Protein AF-A0A538IJ89-F1 (afdb_monomer)

Radius of gyration: 33.04 Å; Cα contacts (8 Å, |Δi|>4): 381; chains: 1; bounding box: 90×57×113 Å

Sequence (495 aa):
MPRLGLLRVAVRDRLVQSAHERLRGRAPAEVLLPLPRRLADALLLLLDVRHLGKRPAACGPGDGSNPSPYAALVEDAERQRRERRLARDRRRREQGRPTYFESDASLDSWPVSQDPAERPTAIVRPRRERGELTELEARALDEEGQSTQVGAGAPVEAEPEGDVGRGLARSGAIFSLATGLSRILGLAREIVAAALFGITGRINAFEIAFLIPNTVRSLVADSALSAAFVPVFSDLLVKGERKRAWRVASSLFWLMLLGLGGLTALFILIAPWVMQVFGYGPHHYGGLATGLARILFPLVLILGLSGIVVGILNSYDHFTVPALSPVLWNVIIIFGLALGVPSTSSHSTRLYIYAISILVATIAQFLLPLPWLRGRDDRLHMVIDIRDPAVKRTFVLMVPVTIGLGLININAVIDQLFATHFLNRNLAPAAIVRAFRLYMLPQGMFSVAVATVLFPLLSRHAAREDWAGFRSTVATGLRLISFLLLPASAAAAVL

Foldseek 3Di:
DDDDDDDDDDDDDDDDDDPVVVPPDDDDPPPDDDDPDDPVVVVVVVVPPDDDDDDDDDDDDDDDDDDDPVVVVVVVVVVVVVVVLVVVQVVCVVVVHDHPPDPPDDPVPDDDDPDPVPDDPDDDDDDPDDDDDPPPVVVVPPPDDDDDDDDDDDDPPDDDPPDVCVVVVVLVVLLVVLLVLLLVLVVVLVVLCCVLQNQFAPVLLLLLLQLVLVLLLQLQFPWQLLVLLLVLLLVCVVVVVNVVSLLLLLQQLVVLLVVLVVVLVVCLVCLLVSSVLLVLHPVRCSVLSSVLSNLNSCLSSLRNNLSSLQSVCVSVVNSNQLSNLSVQLSVQLSVLLVPVVVVDPDSSVSSVSNSVSNSVSSNCSSVRSVVVQPPPPDDNDNHHDCPPVSNVSSVVSSVVRSVVSSVVSVVLVVQSSCQCPVHDSRRRSSVVVVLVSLVVPLCVPQVVVLCVVLVVVLVVCVVVVVVVSNVVSVVVSVVRSCVSVVVSVVVSVVD

Solvent-accessible surface area (backbone atoms only — not comparable to full-atom values): 28698 Å² total; per-residue (Å²): 135,88,81,90,84,87,80,87,80,80,92,75,89,76,81,90,76,58,77,70,68,78,65,70,87,72,73,90,80,79,79,84,76,82,86,82,90,63,76,65,62,61,52,50,68,70,64,73,79,78,87,85,80,79,85,81,78,89,79,79,89,84,82,94,78,79,79,56,78,67,56,56,55,51,53,51,54,49,49,54,51,50,51,54,50,53,53,52,46,51,53,31,55,79,67,76,41,90,54,101,78,63,92,79,72,63,83,88,74,65,80,81,65,87,51,81,90,70,58,82,91,71,87,80,77,84,78,82,86,82,86,88,63,83,71,70,61,72,72,66,71,86,77,78,91,75,89,80,88,86,79,84,87,77,80,84,76,76,77,77,88,53,61,72,56,49,52,51,50,51,52,50,48,50,42,50,50,36,48,50,50,24,51,53,41,46,49,50,38,49,52,51,49,43,72,76,53,49,54,51,46,73,49,21,37,50,51,58,27,45,44,57,31,49,38,53,24,49,30,47,12,70,51,5,42,29,67,23,38,26,62,56,42,38,53,28,48,76,72,65,39,49,73,57,32,37,48,42,53,14,14,50,46,52,49,46,48,54,52,37,42,50,50,32,53,49,48,50,70,46,27,59,61,55,33,35,75,55,58,26,35,85,91,55,57,15,67,56,23,24,53,46,23,49,57,37,30,56,48,29,37,51,44,38,50,31,22,52,56,45,24,55,37,48,57,68,74,45,54,64,62,62,36,43,28,57,39,54,27,33,51,41,30,44,50,34,43,68,61,47,39,77,76,51,90,52,71,71,58,42,53,49,42,47,42,50,19,49,43,52,16,47,51,50,37,41,52,64,54,52,65,74,49,62,93,52,102,62,68,83,52,100,46,78,56,78,81,43,66,67,45,46,48,26,55,61,45,21,52,62,40,23,55,68,63,24,51,64,47,50,47,56,51,51,54,43,44,48,22,35,72,77,48,56,48,47,37,36,48,36,47,53,55,51,52,51,52,61,56,45,49,61,48,51,64,49,47,48,50,51,46,65,64,43,48,63,55,44,51,53,22,58,78,67,70,34,61,68,62,31,52,53,52,50,54,50,50,52,50,53,42,47,66,56,47,52,56,51,50,54,52,62,71,73,105

Nearest PDB structures (foldseek):
  7waw-assembly1_A  TM=8.724E-01  e=5.265E-10  Candidatus Arsenophonus nilaparvatae
  6cc4-assembly1_A  TM=9.008E-01  e=8.618E-09  Escherichia coli
  7wag-assembly1_A  TM=8.248E-01  e=7.164E-08  Escherichia coli K-12
  3vvs-assembly1_A  TM=6.611E-01  e=8.683E-04  Pyrococcus furiosus
  5c6n-assembly1_A  TM=6.859E-01  e=4.161E-03  Halalkalibacterium halodurans C-125

pLDDT: mean 71.13, std 24.13, range [22.41, 97.44]

Secondary structure (DSSP, 8-state):
------------S-----TTGGGSS--GGG--S---S-HHHHHHHHH-------------S---S---HHHHHHHHHHHHHHHHHHHHHHHHHHTTPPPTT-TT--GGG----SSGGGS----PPPPP---S-TTTGGGSSSS-------------PPP-TTHHHHHHHHHHHHHHHHHHHHHHHHHHHHHHHHHHH-SSTTHHHHHHHHHHHHHHHIIIIIIIIHHHHHHHHHHHHHTT-HHHHHHHHHHHHHHHHHHHHHHHHHHHHHHHHHHHHTT--TTTTHHHHHHHHHHHTHHHHHHHHHHHHHHHHHHTT--HHHHHHHHHHHHHHHHHHHHHGGG-S-HHHHHHHHHHHHHHHHHHHHHTTGGGGTTSS----S---TT-HHHHHHHHHHHHHHHHHHHHHHHHHHHHHHHHHTS-TTTHHHHHHHHHHHHHHHIIIIIIHHHHHHHHHHHHHHHTT-HHHHHHHHHHHHHHHHHHHHHHHHHHHH-

Mean predicted aligned error: 18.16 Å

Structure (mmCIF, N/CA/C/O backbone):
data_AF-A0A538IJ89-F1
#
_entry.id   AF-A0A538IJ89-F1
#
loop_
_atom_site.group_PDB
_atom_site.id
_atom_site.type_symbol
_atom_site.label_atom_id
_atom_site.label_alt_id
_atom_site.label_comp_id
_atom_site.label_asym_id
_atom_site.label_entity_id
_atom_site.label_seq_id
_atom_site.pdbx_PDB_ins_code
_atom_site.Cartn_x
_atom_site.Cartn_y
_atom_site.Cartn_z
_atom_site.occupancy
_atom_site.B_iso_or_equiv
_atom_site.auth_seq_id
_atom_site.auth_comp_id
_atom_site.auth_asym_id
_atom_site.auth_atom_id
_atom_site.pdbx_PDB_model_num
ATOM 1 N N . MET A 1 1 ? -22.863 8.175 -53.746 1.00 36.72 1 MET A N 1
ATOM 2 C CA . MET A 1 1 ? -23.555 7.114 -54.526 1.00 36.72 1 MET A CA 1
ATOM 3 C C . MET A 1 1 ? -22.531 6.428 -55.417 1.00 36.72 1 MET A C 1
ATOM 5 O O . MET A 1 1 ? -21.599 7.134 -55.784 1.00 36.72 1 MET A O 1
ATOM 9 N N . PRO A 1 2 ? -22.656 5.130 -55.765 1.00 46.88 2 PRO A N 1
ATOM 10 C CA . PRO A 1 2 ? -23.854 4.262 -55.789 1.00 46.88 2 PRO A CA 1
ATOM 11 C C . PRO A 1 2 ? -23.719 3.043 -54.833 1.00 46.88 2 PRO A C 1
ATOM 13 O O . PRO A 1 2 ? -22.667 2.864 -54.243 1.00 46.88 2 PRO A O 1
ATOM 16 N N . ARG A 1 3 ? -24.691 2.162 -54.567 1.00 28.75 3 ARG A N 1
ATOM 17 C CA . ARG A 1 3 ? -26.104 1.998 -54.947 1.00 28.75 3 ARG A CA 1
ATOM 18 C C . ARG A 1 3 ? -26.784 1.188 -53.827 1.00 28.75 3 ARG A C 1
ATOM 20 O O . ARG A 1 3 ? -26.175 0.295 -53.247 1.00 28.75 3 ARG A O 1
ATOM 27 N N . LEU A 1 4 ? -28.042 1.528 -53.558 1.00 32.12 4 LEU A N 1
ATOM 28 C CA . LEU A 1 4 ? -28.957 0.853 -52.639 1.00 32.12 4 LEU A CA 1
ATOM 29 C C . LEU A 1 4 ? -29.221 -0.613 -53.022 1.00 32.12 4 LEU A C 1
ATOM 31 O O . LEU A 1 4 ? -29.506 -0.902 -54.181 1.00 32.12 4 LEU A O 1
ATOM 35 N N . GLY A 1 5 ? -29.265 -1.483 -52.010 1.00 26.41 5 GLY A N 1
ATOM 36 C CA . GLY A 1 5 ? -29.969 -2.764 -52.030 1.00 26.41 5 GLY A CA 1
ATOM 37 C C . GLY A 1 5 ? -31.145 -2.713 -51.055 1.00 26.41 5 GLY A C 1
ATOM 38 O O . GLY A 1 5 ? -30.992 -2.987 -49.870 1.00 26.41 5 GLY A O 1
ATOM 39 N N . LEU A 1 6 ? -32.306 -2.298 -51.561 1.00 27.97 6 LEU A N 1
ATOM 40 C CA . LEU A 1 6 ? -33.613 -2.466 -50.926 1.00 27.97 6 LEU A CA 1
ATOM 41 C C . LEU A 1 6 ? -33.966 -3.957 -50.898 1.00 27.97 6 LEU A C 1
ATOM 43 O O . LEU A 1 6 ? -34.006 -4.586 -51.953 1.00 27.97 6 LEU A O 1
ATOM 47 N N . LEU A 1 7 ? -34.339 -4.485 -49.733 1.00 23.52 7 LEU A N 1
ATOM 48 C CA . LEU A 1 7 ? -35.188 -5.671 -49.662 1.00 23.52 7 LEU A CA 1
ATOM 49 C C . LEU A 1 7 ? -36.400 -5.355 -48.783 1.00 23.52 7 LEU A C 1
ATOM 51 O O . LEU A 1 7 ? -36.323 -5.276 -47.559 1.00 23.52 7 LEU A O 1
ATOM 55 N N . ARG A 1 8 ? -37.520 -5.104 -49.466 1.00 25.45 8 ARG A N 1
ATOM 56 C CA . ARG A 1 8 ? -38.876 -5.122 -48.916 1.00 25.45 8 ARG A CA 1
ATOM 57 C C . ARG A 1 8 ? -39.235 -6.567 -48.589 1.00 25.45 8 ARG A C 1
ATOM 59 O O . ARG A 1 8 ? -39.178 -7.385 -49.500 1.00 25.45 8 ARG A O 1
ATOM 66 N N . VAL A 1 9 ? -39.739 -6.842 -47.387 1.00 24.27 9 VAL A N 1
ATOM 67 C CA . VAL A 1 9 ? -40.726 -7.916 -47.184 1.00 24.27 9 VAL A CA 1
ATOM 68 C C . VAL A 1 9 ? -41.780 -7.465 -46.169 1.00 24.27 9 VAL A C 1
ATOM 70 O O . VAL A 1 9 ? -41.489 -7.233 -45.003 1.00 24.27 9 VAL A O 1
ATOM 73 N N . ALA A 1 10 ? -42.988 -7.310 -46.712 1.00 24.14 10 ALA A N 1
ATOM 74 C CA . ALA A 1 10 ? -44.323 -7.479 -46.145 1.00 24.14 10 ALA A CA 1
ATOM 75 C C . ALA A 1 10 ? -44.587 -7.110 -44.672 1.00 24.14 10 ALA A C 1
ATOM 77 O O . ALA A 1 10 ? -44.355 -7.877 -43.742 1.00 24.14 10 ALA A O 1
ATOM 78 N N . VAL A 1 11 ? -45.277 -5.979 -44.524 1.00 30.28 11 VAL A N 1
ATOM 79 C CA . VAL A 1 11 ? -46.264 -5.745 -43.467 1.00 30.28 11 VAL A CA 1
ATOM 80 C C . VAL A 1 11 ? -47.398 -6.763 -43.628 1.00 30.28 11 VAL A C 1
ATOM 82 O O . VAL A 1 11 ? -47.997 -6.847 -44.700 1.00 30.28 11 VAL A O 1
ATOM 85 N N . ARG A 1 12 ? -47.715 -7.510 -42.566 1.00 24.38 12 ARG A N 1
ATOM 86 C CA . ARG A 1 12 ? -48.992 -8.216 -42.428 1.00 24.38 12 ARG A CA 1
ATOM 87 C C . ARG A 1 12 ? -49.463 -8.107 -40.978 1.00 24.38 12 ARG A C 1
ATOM 89 O O . ARG A 1 12 ? -48.841 -8.665 -40.084 1.00 24.38 12 ARG A O 1
ATOM 96 N N . ASP A 1 13 ? -50.516 -7.315 -40.804 1.00 28.19 13 ASP A N 1
ATOM 97 C CA . ASP A 1 13 ? -51.477 -7.281 -39.699 1.00 28.19 13 ASP A CA 1
ATOM 98 C C . ASP A 1 13 ? -50.973 -7.557 -38.275 1.00 28.19 13 ASP A C 1
ATOM 100 O O . ASP A 1 13 ? -50.921 -8.703 -37.830 1.00 28.19 13 ASP A O 1
ATOM 104 N N . ARG A 1 14 ? -50.748 -6.480 -37.511 1.00 28.78 14 ARG A N 1
ATOM 105 C CA . ARG A 1 14 ? -51.399 -6.217 -36.208 1.00 28.78 14 ARG A CA 1
ATOM 106 C C . ARG A 1 14 ? -50.935 -4.866 -35.650 1.00 28.78 14 ARG A C 1
ATOM 108 O O . ARG A 1 14 ? -49.792 -4.460 -35.821 1.00 28.78 14 ARG A O 1
ATOM 115 N N . LEU A 1 15 ? -51.882 -4.172 -35.028 1.00 30.16 15 LEU A N 1
ATOM 116 C CA . LEU A 1 15 ? -51.822 -2.813 -34.486 1.00 30.16 15 LEU A CA 1
ATOM 117 C C . LEU A 1 15 ? -50.539 -2.510 -33.688 1.00 30.16 15 LEU A C 1
ATOM 119 O O . LEU A 1 15 ? -50.098 -3.311 -32.865 1.00 30.16 15 LEU A O 1
ATOM 123 N N . VAL A 1 16 ? -49.980 -1.316 -33.900 1.00 33.66 16 VAL A N 1
ATOM 124 C CA . VAL A 1 16 ? -48.905 -0.735 -33.083 1.00 33.66 16 VAL A CA 1
ATOM 125 C C . VAL A 1 16 ? -49.427 -0.552 -31.656 1.00 33.66 16 VAL A C 1
ATOM 127 O O . VAL A 1 16 ? -50.180 0.378 -31.382 1.00 33.66 16 VAL A O 1
ATOM 130 N N . GLN A 1 17 ? -49.053 -1.451 -30.748 1.00 35.09 17 GLN A N 1
ATOM 131 C CA . GLN A 1 17 ? -49.352 -1.312 -29.322 1.00 35.09 17 GLN A CA 1
ATOM 132 C C . GLN A 1 17 ? -48.276 -0.480 -28.620 1.00 35.09 17 GLN A C 1
ATOM 134 O O . GLN A 1 17 ? -47.077 -0.645 -28.858 1.00 35.09 17 GLN A O 1
ATOM 139 N N . SER A 1 18 ? -48.719 0.424 -27.746 1.00 35.22 18 SER A N 1
ATOM 140 C CA . SER A 1 18 ? -47.853 1.329 -26.986 1.00 35.22 18 SER A CA 1
ATOM 141 C C . SER A 1 18 ? -47.064 0.586 -25.895 1.00 35.22 18 SER A C 1
ATOM 143 O O . SER A 1 18 ? -47.517 -0.421 -25.351 1.00 35.22 18 SER A O 1
ATOM 145 N N . ALA A 1 19 ? -45.877 1.095 -25.535 1.00 36.19 19 ALA A N 1
ATOM 146 C CA . ALA A 1 19 ? -44.977 0.494 -24.536 1.00 36.19 19 ALA A CA 1
ATOM 147 C C . ALA A 1 19 ? -45.634 0.250 -23.160 1.00 36.19 19 ALA A C 1
ATOM 149 O O . ALA A 1 19 ? -45.181 -0.602 -22.396 1.00 36.19 19 ALA A O 1
ATOM 150 N N . HIS A 1 20 ? -46.730 0.951 -22.868 1.00 39.25 20 HIS A N 1
ATOM 151 C CA . HIS A 1 20 ? -47.497 0.807 -21.638 1.00 39.25 20 HIS A CA 1
ATOM 152 C C . HIS A 1 20 ? -48.259 -0.532 -21.554 1.00 39.25 20 HIS A C 1
ATOM 154 O O . HIS A 1 20 ? -48.390 -1.094 -20.468 1.00 39.25 20 HIS A O 1
ATOM 160 N N . GLU A 1 21 ? -48.699 -1.103 -22.684 1.00 42.50 21 GLU A N 1
ATOM 161 C CA . GLU A 1 21 ? -49.392 -2.404 -22.707 1.00 42.50 21 GLU A CA 1
ATOM 162 C C . GLU A 1 21 ? -48.440 -3.592 -22.520 1.00 42.50 21 GLU A C 1
ATOM 164 O O . GLU A 1 21 ? -48.836 -4.608 -21.954 1.00 42.50 21 GLU A O 1
ATOM 169 N N . ARG A 1 22 ? -47.158 -3.458 -22.897 1.00 44.47 22 ARG A N 1
ATOM 170 C CA . ARG A 1 22 ? -46.142 -4.509 -22.675 1.00 44.47 22 ARG A CA 1
ATOM 171 C C . ARG A 1 22 ? -45.786 -4.716 -21.200 1.00 44.47 22 ARG A C 1
ATOM 173 O O . ARG A 1 22 ? -45.236 -5.758 -20.857 1.00 44.47 22 ARG A O 1
ATOM 180 N N . LEU A 1 23 ? -46.079 -3.739 -20.342 1.00 42.66 23 LEU A N 1
ATOM 181 C CA . LEU A 1 23 ? -45.654 -3.711 -18.940 1.00 42.66 23 LEU A CA 1
ATOM 182 C C . LEU A 1 23 ? -46.738 -4.164 -17.950 1.00 42.66 23 LEU A C 1
ATOM 184 O O . LEU A 1 23 ? -46.468 -4.258 -16.752 1.00 42.66 23 LEU A O 1
ATOM 188 N N . ARG A 1 24 ? -47.953 -4.494 -18.409 1.00 36.62 24 ARG A N 1
ATOM 189 C CA . ARG A 1 24 ? -48.974 -5.077 -17.530 1.00 36.62 24 ARG A CA 1
ATOM 190 C C . ARG A 1 24 ? -48.760 -6.585 -17.372 1.00 36.62 24 ARG A C 1
ATOM 192 O O . ARG A 1 24 ? -49.052 -7.362 -18.272 1.00 36.62 24 ARG A O 1
ATOM 199 N N . GLY A 1 25 ? -48.310 -6.990 -16.182 1.00 41.19 25 GLY A N 1
ATOM 200 C CA . GLY A 1 25 ? -48.523 -8.347 -15.662 1.00 41.19 25 GLY A CA 1
ATOM 201 C C . GLY A 1 25 ? -47.378 -9.359 -15.789 1.00 41.19 25 GLY A C 1
ATOM 202 O O . GLY A 1 25 ? -47.649 -10.546 -15.642 1.00 41.19 25 GLY A O 1
ATOM 203 N N . ARG A 1 26 ? -46.118 -8.954 -16.019 1.00 36.22 26 ARG A N 1
ATOM 204 C CA . ARG A 1 26 ? -44.967 -9.887 -15.986 1.00 36.22 26 ARG A CA 1
ATOM 205 C C . ARG A 1 26 ? -43.901 -9.493 -14.965 1.00 36.22 26 ARG A C 1
ATOM 207 O O . ARG A 1 26 ? -43.667 -8.313 -14.722 1.00 36.22 26 ARG A O 1
ATOM 214 N N . ALA A 1 27 ? -43.280 -10.504 -14.356 1.00 33.75 27 ALA A N 1
ATOM 215 C CA . ALA A 1 27 ? -42.296 -10.354 -13.288 1.00 33.75 27 ALA A CA 1
ATOM 216 C C . ALA A 1 27 ? -40.911 -9.895 -13.813 1.00 33.75 27 ALA A C 1
ATOM 218 O O . ALA A 1 27 ? -40.567 -10.181 -14.960 1.00 33.75 27 ALA A O 1
ATOM 219 N N . PRO A 1 28 ? -40.080 -9.226 -12.984 1.00 37.84 28 PRO A N 1
ATOM 220 C CA . PRO A 1 28 ? -38.905 -8.456 -13.430 1.00 37.84 28 PRO A CA 1
ATOM 221 C C . PRO A 1 28 ? -37.731 -9.273 -13.998 1.00 37.84 28 PRO A C 1
ATOM 223 O O . PRO A 1 28 ? -36.763 -8.689 -14.479 1.00 37.84 28 PRO A O 1
ATOM 226 N N . ALA A 1 29 ? -37.774 -10.603 -13.915 1.00 33.50 29 ALA A N 1
ATOM 227 C CA . ALA A 1 29 ? -36.624 -11.463 -14.195 1.00 33.50 29 ALA A CA 1
ATOM 228 C C . ALA A 1 29 ? -36.494 -11.910 -15.667 1.00 33.50 29 ALA A C 1
ATOM 230 O O . ALA A 1 29 ? -35.443 -12.414 -16.044 1.00 33.50 29 ALA A O 1
ATOM 231 N N . GLU A 1 30 ? -37.502 -11.695 -16.520 1.00 37.78 30 GLU A N 1
ATOM 232 C CA . GLU A 1 30 ? -37.470 -12.149 -17.928 1.00 37.78 30 GLU A CA 1
ATOM 233 C C . GLU A 1 30 ? -36.906 -11.117 -18.928 1.00 37.78 30 GLU A C 1
ATOM 235 O O . GLU A 1 30 ? -36.844 -11.387 -20.123 1.00 37.78 30 GLU A O 1
ATOM 240 N N . VAL A 1 31 ? -36.476 -9.931 -18.482 1.00 38.50 31 VAL A N 1
ATOM 241 C CA . VAL A 1 31 ? -36.062 -8.835 -19.392 1.00 38.50 31 VAL A CA 1
ATOM 242 C C . VAL A 1 31 ? -34.550 -8.816 -19.680 1.00 38.50 31 VAL A C 1
ATOM 244 O O . VAL A 1 31 ? -34.076 -8.024 -20.493 1.00 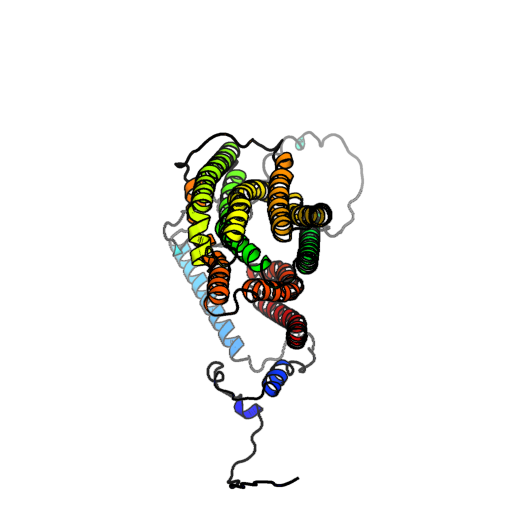38.50 31 VAL A O 1
ATOM 247 N N . LEU A 1 32 ? -33.759 -9.710 -19.081 1.00 35.41 32 LEU A N 1
ATOM 248 C CA . LEU A 1 32 ? -32.301 -9.713 -19.241 1.00 35.41 32 LEU A CA 1
ATOM 249 C C . LEU A 1 32 ? -31.796 -10.892 -20.085 1.00 35.41 32 LEU A C 1
ATOM 251 O O . LEU A 1 32 ? -31.268 -11.850 -19.535 1.00 35.41 32 LEU A O 1
ATOM 255 N N . LEU A 1 33 ? -31.938 -10.760 -21.415 1.00 33.56 33 LEU A N 1
ATOM 256 C CA . LEU A 1 33 ? -30.986 -11.101 -22.508 1.00 33.56 33 LEU A CA 1
ATOM 257 C C . LEU A 1 33 ? -31.726 -11.574 -23.783 1.00 33.56 33 LEU A C 1
ATOM 259 O O . LEU A 1 33 ? -32.729 -12.269 -23.659 1.00 33.56 33 LEU A O 1
ATOM 263 N N . PRO A 1 34 ? -31.229 -11.304 -25.013 1.00 40.03 34 PRO A N 1
ATOM 264 C CA . PRO A 1 34 ? -30.061 -10.510 -25.403 1.00 40.03 34 PRO A CA 1
ATOM 265 C C . PRO A 1 34 ? -30.456 -9.306 -26.286 1.00 40.03 34 PRO A C 1
ATOM 267 O O . PRO A 1 34 ? -31.150 -9.461 -27.287 1.00 40.03 34 PRO A O 1
ATOM 270 N N . LEU A 1 35 ? -29.981 -8.096 -25.975 1.00 34.69 35 LEU A N 1
ATOM 271 C CA . LEU A 1 35 ? -30.121 -6.954 -26.890 1.00 34.69 35 LEU A CA 1
ATOM 272 C C . LEU A 1 35 ? -28.841 -6.798 -27.724 1.00 34.69 35 LEU A C 1
ATOM 274 O O . LEU A 1 35 ? -27.793 -6.450 -27.172 1.00 34.69 35 LEU A O 1
ATOM 278 N N . PRO A 1 36 ? -28.887 -7.041 -29.047 1.00 38.75 36 PRO A N 1
ATOM 279 C CA . PRO A 1 36 ? -27.773 -6.747 -29.925 1.00 38.75 36 PRO A CA 1
ATOM 280 C C . PRO A 1 36 ? -27.739 -5.245 -30.239 1.00 38.75 36 PRO A C 1
ATOM 282 O O . PRO A 1 36 ? -28.740 -4.647 -30.615 1.00 38.75 36 PRO A O 1
ATOM 285 N N . ARG A 1 37 ? -26.540 -4.662 -30.119 1.00 42.72 37 ARG A N 1
ATOM 286 C CA . ARG A 1 37 ? -26.071 -3.430 -30.781 1.00 42.72 37 ARG A CA 1
ATOM 287 C C . ARG A 1 37 ? -27.082 -2.272 -30.872 1.00 42.72 37 ARG A C 1
ATOM 289 O O . ARG A 1 37 ? -27.615 -2.026 -31.950 1.00 42.72 37 ARG A O 1
ATOM 296 N N . ARG A 1 38 ? -27.204 -1.480 -29.798 1.00 43.19 38 ARG A N 1
ATOM 297 C CA . ARG A 1 38 ? -27.303 0.002 -29.827 1.00 43.19 38 ARG A CA 1
ATOM 298 C C . ARG A 1 38 ? -27.306 0.555 -28.394 1.00 43.19 38 ARG A C 1
ATOM 300 O O . ARG A 1 38 ? -28.293 0.483 -27.678 1.00 43.19 38 ARG A O 1
ATOM 307 N N . LEU A 1 39 ? -26.166 1.117 -27.990 1.00 45.22 39 LEU A N 1
ATOM 308 C CA . LEU A 1 39 ? -25.916 1.726 -26.672 1.00 45.22 39 LEU A CA 1
ATOM 309 C C . LEU A 1 39 ? -26.804 2.953 -26.368 1.00 45.22 39 LEU A C 1
ATOM 311 O O . LEU A 1 39 ? -26.945 3.328 -25.208 1.00 45.22 39 LEU A O 1
ATOM 315 N N . ALA A 1 40 ? -27.420 3.559 -27.386 1.00 39.69 40 ALA A N 1
ATOM 316 C CA . ALA A 1 40 ? -28.253 4.753 -27.236 1.00 39.69 40 ALA A CA 1
ATOM 317 C C . ALA A 1 40 ? -29.595 4.473 -26.530 1.00 39.69 40 ALA A C 1
ATOM 319 O O . ALA A 1 40 ? -30.034 5.277 -25.710 1.00 39.69 40 ALA A O 1
ATOM 320 N N . ASP A 1 41 ? -30.204 3.308 -26.771 1.00 38.00 41 ASP A N 1
ATOM 321 C CA . ASP A 1 41 ? -31.537 2.992 -26.235 1.00 38.00 41 ASP A CA 1
ATOM 322 C C . ASP A 1 41 ? -31.476 2.612 -24.743 1.00 38.00 41 ASP A C 1
ATOM 324 O O . ASP A 1 41 ? -32.383 2.921 -23.969 1.00 38.00 41 ASP A O 1
ATOM 328 N N . ALA A 1 42 ? -30.355 2.028 -24.303 1.00 43.22 42 ALA A N 1
ATOM 329 C CA . ALA A 1 42 ? -30.086 1.753 -22.891 1.00 43.22 42 ALA A CA 1
ATOM 330 C C . ALA A 1 42 ? -29.830 3.038 -22.078 1.00 43.22 42 ALA A C 1
ATOM 332 O O . ALA A 1 42 ? -30.205 3.120 -20.908 1.00 43.22 42 ALA A O 1
ATOM 333 N N . LEU A 1 43 ? -29.227 4.055 -22.703 1.00 37.94 43 LEU A N 1
ATOM 334 C CA . LEU A 1 43 ? -29.006 5.372 -22.099 1.00 37.94 43 LEU A CA 1
ATOM 335 C C . LEU A 1 43 ? -30.315 6.159 -21.941 1.00 37.94 43 LEU A C 1
ATOM 337 O O . LEU A 1 43 ? -30.502 6.818 -20.920 1.00 37.94 43 LEU A O 1
ATOM 341 N N . LEU A 1 44 ? -31.245 6.039 -22.894 1.00 42.12 44 LEU A N 1
ATOM 342 C CA . LEU A 1 44 ? -32.569 6.668 -22.809 1.00 42.12 44 LEU A CA 1
ATOM 343 C C . LEU A 1 44 ? -33.449 6.051 -21.711 1.00 42.12 44 LEU A C 1
ATOM 345 O O . LEU A 1 44 ? -34.105 6.789 -20.980 1.00 42.12 44 LEU A O 1
ATOM 349 N N . LEU A 1 45 ? -33.387 4.731 -21.505 1.00 43.12 45 LEU A N 1
ATOM 350 C CA . LEU A 1 45 ? -34.092 4.058 -20.401 1.00 43.12 45 LEU A CA 1
ATOM 351 C C . LEU A 1 45 ? -33.577 4.453 -19.005 1.00 43.12 45 LEU A C 1
ATOM 353 O O . LEU A 1 45 ? -34.329 4.402 -18.035 1.00 43.12 45 LEU A O 1
ATOM 357 N N . LEU A 1 46 ? -32.310 4.861 -18.892 1.00 39.31 46 LEU A N 1
ATOM 358 C CA . LEU A 1 46 ? -31.725 5.362 -17.641 1.00 39.31 46 LEU A CA 1
ATOM 359 C C . LEU A 1 46 ? -32.011 6.853 -17.392 1.00 39.31 46 LEU A C 1
ATOM 361 O O . LEU A 1 46 ? -31.982 7.291 -16.240 1.00 39.31 46 LEU A O 1
ATOM 365 N N . LEU A 1 47 ? -32.293 7.623 -18.447 1.00 35.88 47 LEU A N 1
ATOM 366 C CA . LEU A 1 47 ? -32.594 9.057 -18.373 1.00 35.88 47 LEU A CA 1
ATOM 367 C C . LEU A 1 47 ? -34.090 9.361 -18.197 1.00 35.88 47 LEU A C 1
ATOM 369 O O . LEU A 1 47 ? -34.417 10.407 -17.636 1.00 35.88 47 LEU A O 1
ATOM 373 N N . ASP A 1 48 ? -34.990 8.448 -18.569 1.00 35.81 48 ASP A N 1
ATOM 374 C CA . ASP A 1 48 ? -36.443 8.646 -18.451 1.00 35.81 48 ASP A CA 1
ATOM 375 C C . ASP A 1 48 ? -37.015 8.250 -17.072 1.00 35.81 48 ASP A C 1
ATOM 377 O O . ASP A 1 48 ? -37.998 7.525 -16.933 1.00 35.81 48 ASP A O 1
ATOM 381 N N . VAL A 1 49 ? -36.377 8.735 -16.000 1.00 34.19 49 VAL A N 1
ATOM 382 C CA . VAL A 1 49 ? -36.950 8.723 -14.640 1.00 34.19 49 VAL A CA 1
ATOM 383 C C . VAL A 1 49 ? -36.978 10.145 -14.092 1.00 34.19 49 VAL A C 1
ATOM 385 O O . VAL A 1 49 ? -36.454 10.450 -13.020 1.00 34.19 49 VAL A O 1
ATOM 388 N N . ARG A 1 50 ? -37.616 11.044 -14.844 1.00 35.16 50 ARG A N 1
ATOM 389 C CA . ARG A 1 50 ? -38.225 12.269 -14.318 1.00 35.16 50 ARG A CA 1
ATOM 390 C C . ARG A 1 50 ? -39.430 12.635 -15.175 1.00 35.16 50 ARG A C 1
ATOM 392 O O . ARG A 1 50 ? -39.265 13.257 -16.209 1.00 35.16 50 ARG A O 1
ATOM 399 N N . HIS A 1 51 ? -40.626 12.301 -14.694 1.00 31.53 51 HIS A N 1
ATOM 400 C CA . HIS A 1 51 ? -41.698 13.269 -14.418 1.00 31.53 51 HIS A CA 1
ATOM 401 C C . HIS A 1 51 ? -43.014 12.550 -14.092 1.00 31.53 51 HIS A C 1
ATOM 403 O O . HIS A 1 51 ? -43.821 12.284 -14.969 1.00 31.53 51 HIS A O 1
ATOM 409 N N . LEU A 1 52 ? -43.286 12.346 -12.801 1.00 29.44 52 LEU A N 1
ATOM 410 C CA . LEU A 1 52 ? -44.648 12.480 -12.283 1.00 29.44 52 LEU A CA 1
ATOM 411 C C . LEU A 1 52 ? -44.574 13.353 -11.035 1.00 29.44 52 LEU A C 1
ATOM 413 O O . LEU A 1 52 ? -43.872 13.057 -10.069 1.00 29.44 52 LEU A O 1
ATOM 417 N N . GLY A 1 53 ? -45.181 14.526 -11.169 1.00 26.81 53 GLY A N 1
ATOM 418 C CA . GLY A 1 53 ? -45.097 15.618 -10.225 1.00 26.81 53 GLY A CA 1
ATOM 419 C C . GLY A 1 53 ? -46.066 15.498 -9.055 1.00 26.81 53 GLY A C 1
ATOM 420 O O . GLY A 1 53 ? -47.008 14.71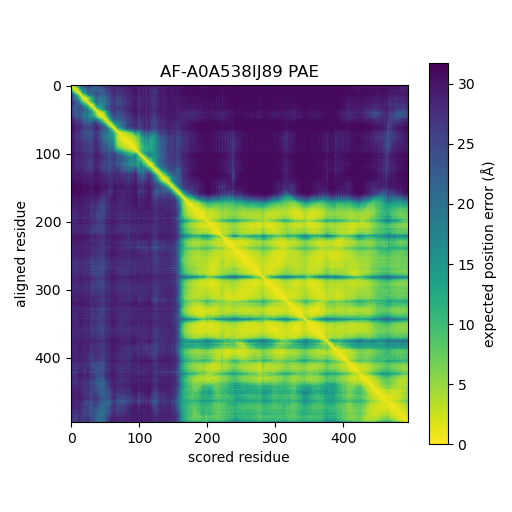7 -9.068 1.00 26.81 53 GLY A O 1
ATOM 421 N N . LYS A 1 54 ? -45.802 16.398 -8.104 1.00 27.39 54 LYS A N 1
ATOM 422 C CA . LYS A 1 54 ? -46.711 17.008 -7.126 1.00 27.39 54 LYS A CA 1
ATOM 423 C C . LYS A 1 54 ? -47.459 16.062 -6.175 1.00 27.39 54 LYS A C 1
ATOM 425 O O . LYS A 1 54 ? -48.441 15.419 -6.516 1.00 27.39 54 LYS A O 1
ATOM 430 N N . ARG A 1 55 ? -47.046 16.138 -4.904 1.00 32.44 55 ARG A N 1
ATOM 431 C CA . ARG A 1 55 ? -47.917 15.900 -3.743 1.00 32.44 55 ARG A CA 1
ATOM 432 C C . ARG A 1 55 ? -49.204 16.734 -3.865 1.00 32.44 55 ARG A C 1
ATOM 434 O O . ARG A 1 55 ? -49.109 17.889 -4.287 1.00 32.44 55 ARG A O 1
ATOM 441 N N . PRO A 1 56 ? -50.317 16.258 -3.295 1.00 29.56 56 PRO A N 1
ATOM 442 C CA . PRO A 1 56 ? -51.156 17.108 -2.476 1.00 29.56 56 PRO A CA 1
ATOM 443 C C . PRO A 1 56 ? -51.052 16.714 -1.000 1.00 29.56 56 PRO A C 1
ATOM 445 O O . PRO A 1 56 ? -50.547 15.655 -0.627 1.00 29.56 56 PRO A O 1
ATOM 448 N N . ALA A 1 57 ? -51.438 17.683 -0.184 1.00 29.36 57 ALA A N 1
ATOM 449 C CA . ALA A 1 57 ? -51.334 17.738 1.257 1.00 29.36 57 ALA A CA 1
ATOM 450 C C . ALA A 1 57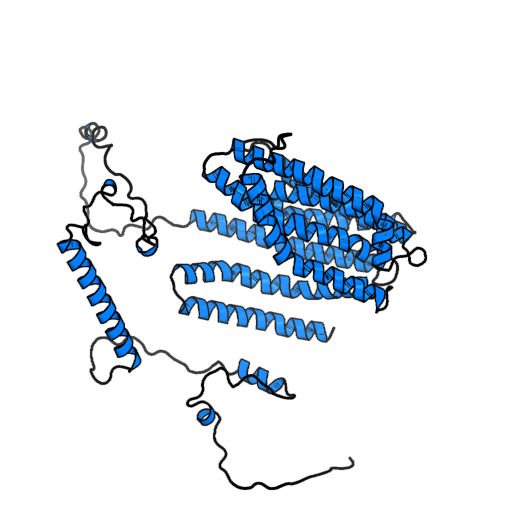 ? -52.266 16.754 1.987 1.00 29.36 57 ALA A C 1
ATOM 452 O O . ALA A 1 57 ? -53.093 16.079 1.382 1.00 29.36 57 ALA A O 1
ATOM 453 N N . ALA A 1 58 ? -52.079 16.725 3.308 1.00 37.59 58 ALA A N 1
ATOM 454 C CA . ALA A 1 58 ? -52.943 16.184 4.352 1.00 37.59 58 ALA A CA 1
ATOM 455 C C . ALA A 1 58 ? -54.399 15.881 3.947 1.00 37.59 58 ALA A C 1
ATOM 457 O O . ALA A 1 58 ? -55.110 16.757 3.464 1.00 37.59 58 ALA A O 1
ATOM 458 N N . CYS A 1 59 ? -54.870 14.679 4.282 1.00 27.55 59 CYS A N 1
ATOM 459 C CA . CYS A 1 59 ? -56.288 14.446 4.532 1.00 27.55 59 CYS A CA 1
ATOM 460 C C . CYS A 1 59 ? -56.468 14.132 6.018 1.00 27.55 59 CYS A C 1
ATOM 462 O O . CYS A 1 59 ? -55.901 13.170 6.537 1.00 27.55 59 CYS A O 1
ATOM 464 N N . GLY A 1 60 ? -57.224 15.009 6.682 1.00 31.41 60 GLY A N 1
ATOM 465 C CA . GLY A 1 60 ? -57.925 14.716 7.926 1.00 31.41 60 GLY A CA 1
ATOM 466 C C . GLY A 1 60 ? -59.079 13.725 7.695 1.00 31.41 60 GLY A C 1
ATOM 467 O O . GLY A 1 60 ? -59.122 13.058 6.661 1.00 31.41 60 GLY A O 1
ATOM 468 N N . PRO A 1 61 ? -59.991 13.579 8.667 1.00 41.94 61 PRO A N 1
ATOM 469 C CA . PRO A 1 61 ? -60.819 12.389 8.805 1.00 41.94 61 PRO A CA 1
ATOM 470 C C . PRO A 1 61 ? -61.982 12.355 7.802 1.00 41.94 61 PRO A C 1
ATOM 472 O O . PRO A 1 61 ? -62.727 13.322 7.691 1.00 41.94 61 PRO A O 1
ATOM 475 N N . GLY A 1 62 ? -62.175 11.194 7.166 1.00 33.88 62 GLY A N 1
ATOM 476 C CA . GLY A 1 62 ? -63.434 10.780 6.536 1.00 33.88 62 GLY A CA 1
ATOM 477 C C . GLY A 1 62 ? -63.527 10.952 5.016 1.00 33.88 62 GLY A C 1
ATOM 478 O O . GLY A 1 62 ? -63.737 12.049 4.524 1.00 33.88 62 GLY A O 1
ATOM 479 N N . ASP A 1 63 ? -63.471 9.838 4.286 1.00 31.97 63 ASP A N 1
ATOM 480 C CA . ASP A 1 63 ? -64.630 9.331 3.536 1.00 31.97 63 ASP A CA 1
ATOM 481 C C . ASP A 1 63 ? -64.409 7.831 3.292 1.00 31.97 63 ASP A C 1
ATOM 483 O O . ASP A 1 63 ? -63.365 7.392 2.802 1.00 31.97 63 ASP A O 1
ATOM 487 N N . GLY A 1 64 ? -65.365 7.033 3.752 1.00 48.09 64 GLY A N 1
ATOM 488 C CA . GLY A 1 64 ? -65.341 5.590 3.647 1.00 48.09 64 GLY A CA 1
ATOM 489 C C . GLY A 1 64 ? -65.862 5.165 2.288 1.00 48.09 64 GLY A C 1
ATOM 490 O O . GLY A 1 64 ? -67.061 5.027 2.105 1.00 48.09 64 GLY A O 1
ATOM 491 N N . SER A 1 65 ? -64.972 4.851 1.355 1.00 45.75 65 SER A N 1
ATOM 492 C CA . SER A 1 65 ? -65.256 3.809 0.368 1.00 45.75 65 SER A CA 1
ATOM 493 C C . SER A 1 65 ? -63.980 3.347 -0.332 1.00 45.75 65 SER A C 1
ATOM 495 O O . SER A 1 65 ? -63.347 4.067 -1.095 1.00 45.75 65 SER A O 1
ATOM 497 N N . ASN A 1 66 ? -63.673 2.072 -0.088 1.00 40.19 66 ASN A N 1
ATOM 498 C CA . ASN A 1 66 ? -62.706 1.215 -0.775 1.00 40.19 66 ASN A CA 1
ATOM 499 C C . ASN A 1 66 ? -61.246 1.236 -0.254 1.00 40.19 66 ASN A C 1
ATOM 501 O O . ASN A 1 66 ? -60.395 1.957 -0.782 1.00 40.19 66 ASN A O 1
ATOM 505 N N . PRO A 1 67 ? -60.908 0.408 0.760 1.00 44.72 67 PRO A N 1
ATOM 506 C CA . PRO A 1 67 ? -59.521 0.211 1.160 1.00 44.72 67 PRO A CA 1
ATOM 507 C C . PRO A 1 67 ? -58.735 -0.490 0.045 1.00 44.72 67 PRO A C 1
ATOM 509 O O . PRO A 1 67 ? -59.182 -1.474 -0.544 1.00 44.72 67 PRO A O 1
ATOM 512 N N . SER A 1 68 ? -57.528 0.013 -0.227 1.00 48.25 68 SER A N 1
ATOM 513 C CA . SER A 1 68 ? -56.552 -0.660 -1.088 1.00 48.25 68 SER A CA 1
ATOM 514 C C . SER A 1 68 ? -56.404 -2.129 -0.654 1.00 48.25 68 SER A C 1
ATOM 516 O O . SER A 1 68 ? -56.203 -2.367 0.542 1.00 48.25 68 SER A O 1
ATOM 518 N N . PRO A 1 69 ? -56.422 -3.113 -1.579 1.00 47.72 69 PRO A N 1
ATOM 519 C CA . PRO A 1 69 ? -56.269 -4.537 -1.252 1.00 47.72 69 PRO A CA 1
ATOM 520 C C . PRO A 1 69 ? -55.012 -4.844 -0.423 1.00 47.72 69 PRO A C 1
ATOM 522 O O . PRO A 1 69 ? -54.955 -5.834 0.298 1.00 47.72 69 PRO A O 1
ATOM 525 N N . TYR A 1 70 ? -54.005 -3.969 -0.500 1.00 43.81 70 TYR A N 1
ATOM 526 C CA . TYR A 1 70 ? -52.763 -4.080 0.256 1.00 43.81 70 TYR A CA 1
ATOM 527 C C . TYR A 1 70 ? -52.880 -3.604 1.714 1.00 43.81 70 TYR A C 1
ATOM 529 O O . TYR A 1 70 ? -52.183 -4.127 2.576 1.00 43.81 70 TYR A O 1
ATOM 537 N N . ALA A 1 71 ? -53.754 -2.636 2.007 1.00 47.38 71 ALA A N 1
ATOM 538 C CA . ALA A 1 71 ? -53.955 -2.119 3.364 1.00 47.38 71 ALA A CA 1
ATOM 539 C C . ALA A 1 71 ? -54.709 -3.131 4.241 1.00 47.38 71 ALA A C 1
ATOM 541 O O . ALA A 1 71 ? -54.306 -3.379 5.374 1.00 47.38 71 ALA A O 1
ATOM 542 N N . ALA A 1 72 ? -55.720 -3.801 3.675 1.00 50.81 72 ALA A N 1
ATOM 543 C CA . ALA A 1 72 ? -56.471 -4.848 4.368 1.00 50.81 72 ALA A CA 1
ATOM 544 C C . ALA A 1 72 ? -55.587 -6.053 4.748 1.00 50.81 72 ALA A C 1
ATOM 546 O O . ALA A 1 72 ? -55.702 -6.582 5.848 1.00 50.81 72 ALA A O 1
ATOM 547 N N . LEU A 1 73 ? -54.646 -6.446 3.878 1.00 48.31 73 LEU A N 1
ATOM 548 C CA . LEU A 1 73 ? -53.706 -7.542 4.153 1.00 48.31 73 LEU A CA 1
ATOM 549 C C . LEU A 1 73 ? -52.702 -7.211 5.268 1.00 48.31 73 LEU A C 1
ATOM 551 O O . LEU A 1 73 ? -52.296 -8.102 6.016 1.00 48.31 73 LEU A O 1
ATOM 555 N N . VAL A 1 74 ? -52.292 -5.945 5.386 1.00 51.94 74 VAL A N 1
ATOM 556 C CA . VAL A 1 74 ? -51.394 -5.496 6.461 1.00 51.94 74 VAL A CA 1
ATOM 557 C C . VAL A 1 74 ? -52.144 -5.428 7.791 1.00 51.94 74 VAL A C 1
ATOM 559 O O . VAL A 1 74 ? -51.635 -5.934 8.789 1.00 51.94 74 VAL A O 1
ATOM 562 N N . GLU A 1 75 ? -53.370 -4.899 7.805 1.00 58.94 75 GLU A N 1
ATOM 563 C CA . GLU A 1 75 ? -54.198 -4.857 9.016 1.00 58.94 75 GLU A CA 1
ATOM 564 C C . GLU A 1 75 ? -54.559 -6.259 9.535 1.00 58.94 75 GLU A C 1
ATOM 566 O O . GLU A 1 75 ? -54.495 -6.497 10.744 1.00 58.94 75 GLU A O 1
ATOM 571 N N . ASP A 1 76 ? -54.854 -7.217 8.649 1.00 55.78 76 ASP A N 1
ATOM 572 C CA . ASP A 1 76 ? -55.115 -8.609 9.045 1.00 55.78 76 ASP A CA 1
ATOM 573 C C . ASP A 1 76 ? -53.861 -9.302 9.598 1.00 55.78 76 ASP A C 1
ATOM 575 O O . ASP A 1 76 ? -53.919 -10.006 10.613 1.00 55.78 76 ASP A O 1
ATOM 579 N N . ALA A 1 77 ? -52.696 -9.065 8.984 1.00 54.50 77 ALA A N 1
ATOM 580 C CA . ALA A 1 77 ? -51.428 -9.596 9.479 1.00 54.50 77 ALA A CA 1
ATOM 581 C C . ALA A 1 77 ? -51.060 -9.012 10.857 1.00 54.50 77 ALA A C 1
ATOM 583 O O . ALA A 1 77 ? -50.524 -9.723 11.717 1.00 54.50 77 ALA A O 1
ATOM 584 N N . GLU A 1 78 ? -51.364 -7.735 11.097 1.00 55.44 78 GLU A N 1
ATOM 585 C CA . GLU A 1 78 ? -51.163 -7.091 12.394 1.00 55.44 78 GLU A CA 1
ATOM 586 C C . GLU A 1 78 ? -52.151 -7.587 13.453 1.00 55.44 78 GLU A C 1
ATOM 588 O O . GLU A 1 78 ? -51.718 -7.890 14.571 1.00 55.44 78 GLU A O 1
ATOM 593 N N . ARG A 1 79 ? -53.435 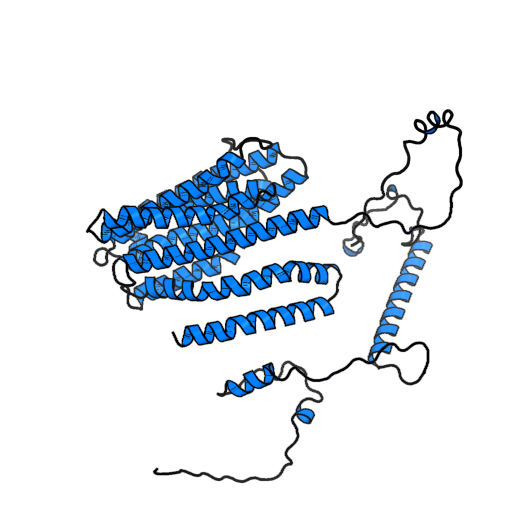-7.780 13.112 1.00 62.38 79 ARG A N 1
ATOM 594 C CA . ARG A 1 79 ? -54.425 -8.398 14.014 1.00 62.38 79 ARG A CA 1
ATOM 595 C C . ARG A 1 79 ? -53.998 -9.797 14.442 1.00 62.38 79 ARG A C 1
ATOM 597 O O . ARG A 1 79 ? -53.920 -10.059 15.643 1.00 62.38 79 ARG A O 1
ATOM 604 N N . GLN A 1 80 ? -53.601 -10.654 13.498 1.00 62.19 80 GLN A N 1
ATOM 605 C CA . GLN A 1 80 ? -53.131 -12.008 13.815 1.00 62.19 80 GLN A CA 1
ATOM 606 C C . GLN A 1 80 ? -51.874 -12.004 14.696 1.00 62.19 80 GLN A C 1
ATOM 608 O O . GLN A 1 80 ? -51.736 -12.830 15.603 1.00 62.19 80 GLN A O 1
ATOM 613 N N . ARG A 1 81 ? -50.939 -11.069 14.476 1.00 59.06 81 ARG A N 1
ATOM 614 C CA . ARG A 1 81 ? -49.759 -10.917 15.346 1.00 59.06 81 ARG A CA 1
ATOM 615 C C . ARG A 1 81 ? -50.145 -10.465 16.752 1.00 59.06 81 ARG A C 1
ATOM 617 O O . ARG A 1 81 ? -49.548 -10.945 17.718 1.00 59.06 81 ARG A O 1
ATOM 624 N N . ARG A 1 82 ? -51.126 -9.570 16.882 1.00 60.72 82 ARG A N 1
ATOM 625 C CA . ARG A 1 82 ? -51.604 -9.057 18.172 1.00 60.72 82 ARG A CA 1
ATOM 626 C C . ARG A 1 82 ? -52.326 -10.139 18.973 1.00 60.72 82 ARG A C 1
ATOM 628 O O . ARG A 1 82 ? -52.025 -10.313 20.150 1.00 60.72 82 ARG A O 1
ATOM 635 N N . GLU A 1 83 ? -53.173 -10.935 18.327 1.00 67.31 83 GLU A N 1
ATOM 636 C CA . GLU A 1 83 ? -53.849 -12.076 18.955 1.00 67.31 83 GLU A CA 1
ATOM 637 C C . GLU A 1 83 ? -52.865 -13.153 19.415 1.00 67.31 83 GLU A C 1
ATOM 639 O O . GLU A 1 83 ? -52.957 -13.628 20.547 1.00 67.31 83 GLU A O 1
ATOM 644 N N . ARG A 1 84 ? -51.852 -13.479 18.601 1.00 64.38 84 ARG A N 1
ATOM 645 C CA . ARG A 1 84 ? -50.792 -14.419 19.002 1.00 64.38 84 ARG A CA 1
ATOM 646 C C . ARG A 1 84 ? -50.003 -13.922 20.212 1.00 64.38 84 ARG A C 1
ATOM 648 O O . ARG A 1 84 ? -49.649 -14.728 21.070 1.00 64.38 84 ARG A O 1
ATOM 655 N N . ARG A 1 85 ? -49.740 -12.612 20.308 1.00 60.72 85 ARG A N 1
ATOM 656 C CA . ARG A 1 85 ? -49.073 -12.007 21.476 1.00 60.72 85 ARG A CA 1
ATOM 657 C C . ARG A 1 85 ? -49.947 -12.091 22.728 1.00 60.72 85 ARG A C 1
ATOM 659 O O . ARG A 1 85 ? -49.465 -12.553 23.756 1.00 60.72 85 ARG A O 1
ATOM 666 N N . LEU A 1 86 ? -51.230 -11.744 22.625 1.00 69.00 86 LEU A N 1
ATOM 667 C CA . LEU A 1 86 ? -52.175 -11.811 23.747 1.00 69.00 86 LEU A CA 1
ATOM 668 C C . LEU A 1 86 ? -52.422 -13.251 24.221 1.00 69.00 86 LEU A C 1
ATOM 670 O O . LEU A 1 86 ? -52.490 -13.500 25.422 1.00 69.00 86 LEU A O 1
ATOM 674 N N . ALA A 1 87 ? -52.492 -14.216 23.301 1.00 69.94 87 ALA A N 1
ATOM 675 C CA . ALA A 1 87 ? -52.600 -15.634 23.638 1.00 69.94 87 ALA A CA 1
ATOM 676 C C . ALA A 1 87 ? -51.340 -16.155 24.354 1.00 69.94 87 ALA A C 1
ATOM 678 O O . ALA A 1 87 ? -51.441 -16.980 25.263 1.00 69.94 87 ALA A O 1
ATOM 679 N N . ARG A 1 88 ? -50.152 -15.660 23.978 1.00 65.56 88 ARG A N 1
ATOM 680 C CA . ARG A 1 88 ? -48.881 -16.016 24.628 1.00 65.56 88 ARG A CA 1
ATOM 681 C C . ARG A 1 88 ? -48.779 -15.434 26.039 1.00 65.56 88 ARG A C 1
ATOM 683 O O . ARG A 1 88 ? -48.334 -16.139 26.940 1.00 65.56 88 ARG A O 1
ATOM 690 N N . ASP A 1 89 ? -49.245 -14.203 26.236 1.00 64.19 89 ASP A N 1
ATOM 691 C CA . ASP A 1 89 ? -49.304 -13.572 27.560 1.00 64.19 89 ASP A CA 1
ATOM 692 C C . ASP A 1 89 ? -50.337 -14.242 28.477 1.00 64.19 89 ASP A C 1
ATOM 694 O O . ASP A 1 89 ? -50.042 -14.466 29.650 1.00 64.19 89 ASP A O 1
ATOM 698 N N . ARG A 1 90 ? -51.505 -14.657 27.958 1.00 68.56 90 ARG A N 1
ATOM 699 C CA . ARG A 1 90 ? -52.476 -15.448 28.740 1.00 68.56 90 ARG A CA 1
ATOM 700 C C . ARG A 1 90 ? -51.876 -16.766 29.232 1.00 68.56 90 ARG A C 1
ATOM 702 O O . ARG A 1 90 ? -51.946 -17.044 30.424 1.00 68.56 90 ARG A O 1
ATOM 709 N N . ARG A 1 91 ? -51.192 -17.512 28.356 1.00 67.50 91 ARG A N 1
ATOM 710 C CA . ARG A 1 91 ? -50.498 -18.756 28.742 1.00 67.50 91 ARG A CA 1
ATOM 711 C C . ARG A 1 91 ? -49.409 -18.525 29.789 1.00 67.50 91 ARG A C 1
ATOM 713 O O . ARG A 1 91 ? -49.209 -19.371 30.651 1.00 67.50 91 ARG A O 1
ATOM 720 N N . ARG A 1 92 ? -48.699 -17.392 29.733 1.00 60.78 92 ARG A N 1
ATOM 721 C CA . ARG A 1 92 ? -47.693 -17.042 30.749 1.00 60.78 92 ARG A CA 1
ATOM 722 C C . ARG A 1 92 ? -48.321 -16.722 32.104 1.00 60.78 92 ARG A C 1
ATOM 724 O O . ARG A 1 92 ? -47.800 -17.201 33.107 1.00 60.78 92 ARG A O 1
ATOM 731 N N . ARG A 1 93 ? -49.454 -16.008 32.130 1.00 63.66 93 ARG A N 1
ATOM 732 C CA . ARG A 1 93 ? -50.218 -15.752 33.366 1.00 63.66 93 ARG A CA 1
ATOM 733 C C . ARG A 1 93 ? -50.744 -17.038 33.998 1.00 63.66 93 ARG A C 1
ATOM 735 O O . ARG A 1 93 ? -50.598 -17.217 35.198 1.00 63.66 93 ARG A O 1
ATOM 742 N N . GLU A 1 94 ? -51.277 -17.955 33.192 1.00 70.44 94 GLU A N 1
ATOM 743 C CA . GLU A 1 94 ? -51.733 -19.277 33.656 1.00 70.44 94 GLU A CA 1
ATOM 744 C C . GLU A 1 94 ? -50.588 -20.131 34.232 1.00 70.44 94 GLU A C 1
ATOM 746 O O . GLU A 1 94 ? -50.812 -20.962 35.105 1.00 70.44 94 GLU A O 1
ATOM 751 N N . GLN A 1 95 ? -49.351 -19.902 33.783 1.00 66.31 95 GLN A N 1
ATOM 752 C CA . GLN A 1 95 ? -48.144 -20.586 34.262 1.00 66.31 95 GLN A CA 1
ATOM 753 C C . GLN A 1 95 ? -47.420 -19.839 35.398 1.00 66.31 95 GLN A C 1
ATOM 755 O O . GLN A 1 95 ? -46.304 -20.221 35.751 1.00 66.31 95 GLN A O 1
ATOM 760 N N . GLY A 1 96 ? -48.004 -18.762 35.941 1.00 54.94 96 GLY A N 1
ATOM 761 C CA . GLY A 1 96 ? -47.397 -17.964 37.013 1.00 54.94 96 GLY A CA 1
ATOM 762 C C . GLY A 1 96 ? -46.099 -17.251 36.613 1.00 54.94 96 GLY A C 1
ATOM 763 O O . GLY A 1 96 ? -45.267 -16.963 37.469 1.00 54.94 96 GLY A O 1
ATOM 764 N N . ARG A 1 97 ? -45.884 -17.000 35.312 1.00 54.03 97 ARG A N 1
ATOM 765 C CA . ARG A 1 97 ? -44.676 -16.349 34.781 1.00 54.03 97 ARG A CA 1
ATOM 766 C C . ARG A 1 97 ? -44.927 -14.859 34.511 1.00 54.03 97 ARG A C 1
ATOM 768 O O . ARG A 1 97 ? -45.978 -14.531 33.957 1.00 54.03 97 ARG A O 1
ATOM 775 N N . PRO A 1 98 ? -43.954 -13.973 34.804 1.00 50.62 98 PRO A N 1
ATOM 776 C CA . PRO A 1 98 ? -44.104 -12.538 34.585 1.00 50.62 98 PRO A CA 1
ATOM 777 C C . PRO A 1 98 ? -44.350 -12.218 33.106 1.00 50.62 98 PRO A C 1
ATOM 779 O O . PRO A 1 98 ? -43.756 -12.821 32.195 1.00 50.62 98 PRO A O 1
ATOM 782 N N . THR A 1 99 ? -45.264 -11.276 32.875 1.00 54.00 99 THR A N 1
ATOM 783 C CA . THR A 1 99 ? -45.640 -10.822 31.528 1.00 54.00 99 THR A CA 1
ATOM 784 C C . THR A 1 99 ? -44.795 -9.634 31.088 1.00 54.00 99 THR A C 1
ATOM 786 O O . THR A 1 99 ? -44.235 -8.912 31.907 1.00 54.00 99 THR A O 1
ATOM 789 N N . TYR A 1 100 ? -44.691 -9.411 29.776 1.00 49.25 100 TYR A N 1
ATOM 790 C CA . TYR A 1 100 ? -43.798 -8.396 29.196 1.00 49.25 100 TYR A CA 1
ATOM 791 C C . TYR A 1 100 ? -44.162 -6.934 29.545 1.00 49.25 100 TYR A C 1
ATOM 793 O O . TYR A 1 100 ? -43.464 -6.024 29.105 1.00 49.25 100 TYR A O 1
ATOM 801 N N . PHE A 1 101 ? -45.228 -6.704 30.320 1.00 44.28 101 PHE A N 1
ATOM 802 C CA . PHE A 1 101 ? -45.770 -5.381 30.647 1.00 44.28 101 PHE A CA 1
ATOM 803 C C . PHE A 1 101 ? -45.915 -5.094 32.152 1.00 44.28 101 PHE A C 1
ATOM 805 O O . PHE A 1 101 ? -46.484 -4.065 32.508 1.00 44.28 101 PHE A O 1
ATOM 812 N N . GLU A 1 102 ? -45.400 -5.940 33.046 1.00 43.66 102 GLU A N 1
ATOM 813 C CA . GLU A 1 102 ? -45.342 -5.599 34.476 1.00 43.66 102 GLU A CA 1
ATOM 814 C C . GLU A 1 102 ? -44.126 -4.709 34.754 1.00 43.66 102 GLU A C 1
ATOM 816 O O . GLU A 1 102 ? -42.979 -5.148 34.694 1.00 43.66 102 GLU A O 1
ATOM 821 N N . SER A 1 103 ? -44.387 -3.427 35.022 1.00 41.25 103 SER A N 1
ATOM 822 C CA . SER A 1 103 ? -43.381 -2.370 35.181 1.00 41.25 103 SER A CA 1
ATOM 823 C C . SER A 1 103 ? -42.576 -2.422 36.486 1.00 41.25 103 SER A C 1
ATOM 825 O O . SER A 1 103 ? -41.631 -1.646 36.620 1.00 41.25 103 SER A O 1
ATOM 827 N N . ASP A 1 104 ? -42.903 -3.337 37.406 1.00 43.19 104 ASP A N 1
ATOM 828 C CA . ASP A 1 104 ? -42.327 -3.396 38.762 1.00 43.19 104 ASP A CA 1
ATOM 829 C C . ASP A 1 104 ? -41.536 -4.681 39.074 1.00 43.19 104 ASP A C 1
ATOM 831 O O . ASP A 1 104 ? -41.126 -4.898 40.213 1.00 43.19 104 ASP A O 1
ATOM 835 N N . ALA A 1 105 ? -41.259 -5.539 38.087 1.00 44.12 105 ALA A N 1
ATOM 836 C CA . ALA A 1 105 ? -40.439 -6.729 38.327 1.00 44.12 105 ALA A CA 1
ATOM 837 C C . ALA A 1 105 ? -38.941 -6.369 38.419 1.00 44.12 105 ALA A C 1
ATOM 839 O O . ALA A 1 105 ? -38.353 -5.848 37.467 1.00 44.12 105 ALA A O 1
ATOM 840 N N . SER A 1 106 ? -38.309 -6.664 39.560 1.00 42.53 106 SER A N 1
ATOM 841 C CA . SER A 1 106 ? -36.862 -6.523 39.744 1.00 42.53 106 SER A CA 1
ATOM 842 C C . SER A 1 106 ? -36.095 -7.473 38.813 1.00 42.53 106 SER A C 1
ATOM 844 O O . SER A 1 106 ? -36.451 -8.646 38.651 1.00 42.53 106 SER A O 1
ATOM 846 N N . LEU A 1 107 ? -35.027 -6.955 38.191 1.00 44.44 107 LEU A N 1
ATOM 847 C CA . LEU A 1 107 ? -34.201 -7.647 37.187 1.00 44.44 107 LEU A CA 1
ATOM 848 C C . LEU A 1 107 ? -33.568 -8.958 37.694 1.00 44.44 107 LEU A C 1
ATOM 850 O O . LEU A 1 107 ? -33.241 -9.818 36.879 1.00 44.44 107 LEU A O 1
ATOM 854 N N . ASP A 1 108 ? -33.465 -9.146 39.011 1.00 42.75 108 ASP A N 1
ATOM 855 C CA . ASP A 1 108 ? -32.867 -10.334 39.638 1.00 42.75 108 ASP A CA 1
ATOM 856 C C . ASP A 1 108 ? -33.764 -11.583 39.598 1.00 42.75 108 ASP A C 1
ATOM 858 O O . ASP A 1 108 ? -33.302 -12.695 39.847 1.00 42.75 108 ASP A O 1
ATOM 862 N N . SER A 1 109 ? -35.048 -11.431 39.259 1.00 42.19 109 SER A N 1
ATOM 863 C CA . SER A 1 109 ? -36.023 -12.533 39.247 1.00 42.19 109 SER A CA 1
ATOM 864 C C . SER A 1 109 ? -36.207 -13.206 37.880 1.00 42.19 109 SER A C 1
ATOM 866 O O . SER A 1 109 ? -37.037 -14.108 37.738 1.00 42.19 109 SER A O 1
ATOM 868 N N . TRP A 1 110 ? -35.456 -12.797 36.850 1.00 43.44 110 TRP A N 1
ATOM 869 C CA . TRP A 1 110 ? -35.634 -13.333 35.500 1.00 43.44 110 TRP A CA 1
ATOM 870 C C . TRP A 1 110 ? -34.895 -14.664 35.289 1.00 43.44 110 TRP A C 1
ATOM 872 O O . TRP A 1 110 ? -33.664 -14.697 35.310 1.00 43.44 110 TRP A O 1
ATOM 882 N N . PRO A 1 111 ? -35.604 -15.776 35.000 1.00 42.81 111 PRO A N 1
ATOM 883 C CA . PRO A 1 111 ? -34.941 -17.012 34.622 1.00 42.81 111 PRO A CA 1
ATOM 884 C C . PRO A 1 111 ? -34.323 -16.848 33.229 1.00 42.81 111 PRO A C 1
ATOM 886 O O . PRO A 1 111 ? -35.024 -16.623 32.238 1.00 42.81 111 PRO A O 1
ATOM 889 N N . VAL A 1 112 ? -32.998 -16.977 33.141 1.00 48.69 112 VAL A N 1
ATOM 890 C CA . VAL A 1 112 ? -32.280 -17.032 31.863 1.00 48.69 112 VAL A CA 1
ATOM 891 C C . VAL A 1 112 ? -32.693 -18.319 31.145 1.00 48.69 112 VAL A C 1
ATOM 893 O O . VAL A 1 112 ? -32.263 -19.411 31.514 1.00 48.69 112 VAL A O 1
ATOM 896 N N . SER A 1 113 ? -33.558 -18.205 30.132 1.00 43.69 113 SER A N 1
ATOM 897 C CA . SER A 1 113 ? -33.953 -19.352 29.308 1.00 43.69 113 SER A CA 1
ATOM 898 C C . SER A 1 113 ? -32.733 -19.913 28.570 1.00 43.69 113 SER A C 1
ATOM 900 O O . SER A 1 113 ? -31.975 -19.178 27.927 1.00 43.69 113 SER A O 1
ATOM 902 N N . GLN A 1 114 ? -32.527 -21.228 28.679 1.00 44.25 114 GLN A N 1
ATOM 903 C CA . GLN A 1 114 ? -31.447 -21.934 27.986 1.00 44.25 114 GLN A CA 1
ATOM 904 C C . GLN A 1 114 ? -31.763 -22.171 26.499 1.00 44.25 114 GLN A C 1
ATOM 906 O O . GLN A 1 114 ? -30.847 -22.477 25.737 1.00 44.25 114 GLN A O 1
ATOM 911 N N . ASP A 1 115 ? -33.015 -21.964 26.070 1.00 43.00 115 ASP A N 1
ATOM 912 C CA . ASP A 1 115 ? -33.436 -22.091 24.675 1.00 43.00 115 ASP A CA 1
ATOM 913 C C . ASP A 1 115 ? -33.036 -20.834 23.861 1.00 43.00 115 ASP A C 1
ATOM 915 O O . ASP A 1 115 ? -33.476 -19.720 24.178 1.00 43.00 115 ASP A O 1
ATOM 919 N N . PRO A 1 116 ? -32.204 -20.960 22.804 1.00 44.69 116 PRO A N 1
ATOM 920 C CA . PRO A 1 116 ? -31.789 -19.833 21.968 1.00 44.69 116 PRO A CA 1
ATOM 921 C C . PRO A 1 116 ? -32.952 -19.061 21.329 1.00 44.69 116 PRO A C 1
ATOM 923 O O . PRO A 1 116 ? -32.792 -17.875 21.044 1.00 44.69 116 PRO A O 1
ATOM 926 N N . ALA A 1 117 ? -34.112 -19.698 21.126 1.00 42.56 117 ALA A N 1
ATOM 927 C CA . ALA A 1 117 ? -35.295 -19.067 20.536 1.00 42.56 117 ALA A CA 1
ATOM 928 C C . ALA A 1 117 ? -36.055 -18.135 21.504 1.00 42.56 117 ALA A C 1
ATOM 930 O O . ALA A 1 117 ? -36.927 -17.376 21.072 1.00 42.56 117 ALA A O 1
ATOM 931 N N . GLU A 1 118 ? -35.739 -18.174 22.803 1.00 41.16 118 GLU A N 1
ATOM 932 C CA . GLU A 1 118 ? -36.414 -17.391 23.847 1.00 41.16 118 GLU A CA 1
ATOM 933 C C . GLU A 1 118 ? -35.575 -16.229 24.403 1.00 41.16 118 GLU A C 1
ATOM 935 O O . GLU A 1 118 ? -36.043 -15.490 25.274 1.00 41.16 118 GLU A O 1
ATOM 940 N N . ARG A 1 119 ? -34.350 -16.025 23.903 1.00 39.94 119 ARG A N 1
ATOM 941 C CA . ARG A 1 119 ? -33.472 -14.937 24.357 1.00 39.94 119 ARG A CA 1
ATOM 942 C C . ARG A 1 119 ? -33.963 -13.576 23.835 1.00 39.94 119 ARG A C 1
ATOM 944 O O . ARG A 1 119 ? -34.290 -13.461 22.654 1.00 39.94 119 ARG A O 1
ATOM 951 N N . PRO A 1 120 ? -34.001 -12.524 24.671 1.00 36.44 120 PRO A N 1
ATOM 952 C CA . PRO A 1 120 ? -34.431 -11.202 24.232 1.00 36.44 120 PRO A CA 1
ATOM 953 C C . PRO A 1 120 ? -33.403 -10.578 23.276 1.00 36.44 120 PRO A C 1
ATOM 955 O O . PRO A 1 120 ? -32.212 -10.538 23.567 1.00 36.44 120 PRO A O 1
ATOM 958 N N . THR A 1 121 ? -33.870 -10.027 22.156 1.00 32.38 121 THR A N 1
ATOM 959 C CA . THR A 1 121 ? -33.072 -9.235 21.198 1.00 32.38 121 THR A CA 1
ATOM 960 C C . THR A 1 121 ? -33.051 -7.731 21.516 1.00 32.38 121 THR A C 1
ATOM 962 O O . THR A 1 121 ? -32.743 -6.918 20.649 1.00 32.38 121 THR A O 1
ATOM 965 N N . ALA A 1 122 ? -33.376 -7.321 22.745 1.00 35.06 122 ALA A N 1
ATOM 966 C CA . ALA A 1 122 ? -33.511 -5.908 23.099 1.00 35.06 122 ALA A CA 1
ATOM 967 C C . ALA A 1 122 ? -32.264 -5.338 23.798 1.00 35.06 122 ALA A C 1
ATOM 969 O O . ALA A 1 122 ? -31.785 -5.872 24.795 1.00 35.06 122 ALA A O 1
ATOM 970 N N . ILE A 1 123 ? -31.787 -4.205 23.279 1.00 27.03 123 ILE A N 1
ATOM 971 C CA . ILE A 1 123 ? -30.772 -3.337 23.882 1.00 27.03 123 ILE A CA 1
ATOM 972 C C . ILE A 1 123 ? -31.354 -2.731 25.167 1.00 27.03 123 ILE A C 1
ATOM 974 O O . ILE A 1 123 ? -32.283 -1.925 25.115 1.00 27.03 123 ILE A O 1
ATOM 978 N N . VAL A 1 124 ? -30.799 -3.101 26.319 1.00 30.12 124 VAL A N 1
ATOM 979 C CA . VAL A 1 124 ? -31.105 -2.481 27.615 1.00 30.12 124 VAL A CA 1
ATOM 980 C C . VAL A 1 124 ? -30.341 -1.156 27.710 1.00 30.12 124 VAL A C 1
ATOM 982 O O . VAL A 1 124 ? -29.114 -1.144 27.629 1.00 30.12 124 VAL A O 1
ATOM 985 N N . ARG A 1 125 ? -31.041 -0.026 27.884 1.00 25.98 125 ARG A N 1
ATOM 986 C CA . ARG A 1 125 ? -30.413 1.212 28.380 1.00 25.98 125 ARG A CA 1
ATOM 987 C C . ARG A 1 125 ? -30.311 1.120 29.909 1.00 25.98 125 ARG A C 1
ATOM 989 O O . ARG A 1 125 ? -31.313 0.771 30.531 1.00 25.98 125 ARG A O 1
ATOM 996 N N . PRO A 1 126 ? -29.161 1.435 30.528 1.00 29.77 126 PRO A N 1
ATOM 997 C CA . PRO A 1 126 ? -29.029 1.350 31.976 1.00 29.77 126 PRO A CA 1
ATOM 998 C C . PRO A 1 126 ? -29.901 2.412 32.663 1.00 29.77 126 PRO A C 1
ATOM 1000 O O . PRO A 1 126 ? -29.876 3.593 32.305 1.00 29.77 126 PRO A O 1
ATOM 1003 N N . ARG A 1 127 ? -30.679 1.970 33.655 1.00 29.73 127 ARG A N 1
ATOM 1004 C CA . ARG A 1 127 ? -31.430 2.805 34.599 1.00 29.73 127 ARG A CA 1
ATOM 1005 C C . ARG A 1 127 ? -30.404 3.440 35.544 1.00 29.73 127 ARG A C 1
ATOM 1007 O O . ARG A 1 127 ? -29.697 2.716 36.231 1.00 29.73 127 ARG A O 1
ATOM 1014 N N . ARG A 1 128 ? -30.278 4.773 35.547 1.00 32.34 128 ARG A N 1
ATOM 1015 C CA . ARG A 1 128 ? -29.501 5.492 36.572 1.00 32.34 128 ARG A CA 1
ATOM 1016 C C . ARG A 1 128 ? -30.139 5.202 37.933 1.00 32.34 128 ARG A C 1
ATOM 1018 O O . ARG A 1 128 ? -31.297 5.564 38.142 1.00 32.34 128 ARG A O 1
ATOM 1025 N N . GLU A 1 129 ? -29.396 4.551 38.816 1.00 31.47 129 GLU A N 1
ATOM 1026 C CA . GLU A 1 129 ? -29.745 4.397 40.226 1.00 31.47 129 GLU A CA 1
ATOM 1027 C C . GLU A 1 129 ? -29.805 5.787 40.865 1.00 31.47 129 GLU A C 1
ATOM 1029 O O . GLU A 1 129 ? -28.832 6.539 40.879 1.00 31.47 129 GLU A O 1
ATOM 1034 N N . ARG A 1 130 ? -30.999 6.170 41.316 1.00 34.25 130 ARG A N 1
ATOM 1035 C CA . ARG A 1 130 ? -31.247 7.369 42.110 1.00 34.25 130 ARG A CA 1
ATOM 1036 C C . ARG A 1 130 ? -31.740 6.862 43.458 1.00 34.25 130 ARG A C 1
ATOM 1038 O O . ARG A 1 130 ? -32.911 6.519 43.579 1.00 34.25 130 ARG A O 1
ATOM 1045 N N . GLY A 1 131 ? -30.836 6.761 44.424 1.00 35.75 131 GLY A N 1
ATOM 1046 C CA . GLY A 1 131 ? -31.184 6.318 45.768 1.00 35.75 131 GLY A CA 1
ATOM 1047 C C . GLY A 1 131 ? -29.967 6.032 46.629 1.00 35.75 131 GLY A C 1
ATOM 1048 O O . GLY A 1 131 ? -29.772 4.881 46.972 1.00 35.75 131 GLY A O 1
ATOM 1049 N N . GLU A 1 132 ? -29.161 7.056 46.939 1.00 34.00 132 GLU A N 1
ATOM 1050 C CA . GLU A 1 132 ? -28.225 7.028 48.085 1.00 34.00 132 GLU A CA 1
ATOM 1051 C C . GLU A 1 132 ? -27.627 8.416 48.429 1.00 34.00 132 GLU A C 1
ATOM 1053 O O . GLU A 1 132 ? -26.489 8.532 48.869 1.00 34.00 132 GLU A O 1
ATOM 1058 N N . LEU A 1 133 ? -28.378 9.511 48.232 1.00 33.00 133 LEU A N 1
ATOM 1059 C CA . LEU A 1 133 ? -27.914 10.871 48.584 1.00 33.00 133 LEU A CA 1
ATOM 1060 C C . LEU A 1 133 ? -28.870 11.651 49.502 1.00 33.00 133 LEU A C 1
ATOM 1062 O O . LEU A 1 133 ? -28.677 12.838 49.738 1.00 33.00 133 LEU A O 1
ATOM 1066 N N . THR A 1 134 ? -29.870 10.991 50.088 1.00 39.56 134 THR A N 1
ATOM 1067 C CA . THR A 1 134 ? -30.950 11.669 50.825 1.00 39.56 134 THR A CA 1
ATOM 1068 C C . THR A 1 134 ? -30.663 11.970 52.302 1.00 39.56 134 THR A C 1
ATOM 1070 O O . THR A 1 134 ? -31.579 12.369 53.011 1.00 39.56 134 THR A O 1
ATOM 1073 N N . GLU A 1 135 ? -29.427 11.831 52.790 1.00 36.12 135 GLU A N 1
ATOM 1074 C CA . GLU A 1 135 ? -29.098 12.182 54.189 1.00 36.12 135 GLU A CA 1
ATOM 1075 C C . GLU A 1 135 ? -28.070 13.313 54.337 1.00 36.12 135 GLU A C 1
ATOM 1077 O O . GLU A 1 135 ? -28.003 13.939 55.394 1.00 36.12 135 GLU A O 1
ATOM 1082 N N . LEU A 1 136 ? -27.322 13.653 53.279 1.00 37.66 136 LEU A N 1
ATOM 1083 C CA . LEU A 1 136 ? -26.351 14.756 53.315 1.00 37.66 136 LEU A CA 1
ATOM 1084 C C . LEU A 1 136 ? -26.937 16.089 52.819 1.00 37.66 136 LEU A C 1
ATOM 1086 O O . LEU A 1 136 ? -26.544 17.137 53.324 1.00 37.66 136 LEU A O 1
ATOM 1090 N N . GLU A 1 137 ? -27.931 16.069 51.923 1.00 38.22 137 GLU A N 1
ATOM 1091 C CA . GLU A 1 137 ? -28.648 17.285 51.486 1.00 38.22 137 GLU A CA 1
ATOM 1092 C C . GLU A 1 137 ? -29.699 17.761 52.505 1.00 38.22 137 GLU A C 1
ATOM 1094 O O . GLU A 1 137 ? -30.009 18.948 52.562 1.00 38.22 137 GLU A O 1
ATOM 1099 N N . ALA A 1 138 ? -30.189 16.878 53.384 1.00 32.16 138 ALA A N 1
ATOM 1100 C CA . ALA A 1 138 ? -31.172 17.232 54.415 1.00 32.16 138 ALA A CA 1
ATOM 1101 C C . ALA A 1 138 ? -30.591 18.086 55.563 1.00 32.16 138 ALA A C 1
ATOM 1103 O O . ALA A 1 138 ? -31.349 18.642 56.350 1.00 32.16 138 ALA A O 1
ATOM 1104 N N . ARG A 1 139 ? -29.259 18.215 55.662 1.00 33.59 139 ARG A N 1
ATOM 1105 C CA . ARG A 1 139 ? -28.586 19.098 56.635 1.00 33.59 139 ARG A CA 1
ATOM 1106 C C . ARG A 1 139 ? -28.186 20.461 56.068 1.00 33.59 139 ARG A C 1
ATOM 1108 O O . ARG A 1 139 ? -27.749 21.311 56.832 1.00 33.59 139 ARG A O 1
ATOM 1115 N N . ALA A 1 140 ? -28.321 20.669 54.760 1.00 33.28 140 ALA A N 1
ATOM 1116 C CA . ALA A 1 140 ? -27.887 21.894 54.089 1.00 33.28 140 ALA A CA 1
ATOM 1117 C C . ALA A 1 140 ? -29.036 22.887 53.817 1.00 33.28 140 ALA A C 1
ATOM 1119 O O . ALA A 1 140 ? -28.823 23.874 53.125 1.00 33.28 140 ALA A O 1
ATOM 1120 N N . LEU A 1 141 ? -30.246 22.631 54.334 1.00 31.42 141 LEU A N 1
ATOM 1121 C CA . LEU A 1 141 ? -31.458 23.400 54.011 1.00 31.42 141 LEU A CA 1
ATOM 1122 C C . LEU A 1 141 ? -32.131 24.099 55.211 1.00 31.42 141 LEU A C 1
ATOM 1124 O O . LEU A 1 141 ? -33.272 24.529 55.082 1.00 31.42 141 LEU A O 1
ATOM 1128 N N . ASP A 1 142 ? -31.435 24.269 56.342 1.00 31.45 142 ASP A N 1
ATOM 1129 C CA . ASP A 1 142 ? -31.914 25.107 57.465 1.00 31.45 142 ASP A CA 1
ATOM 1130 C C . ASP A 1 142 ? -31.344 26.540 57.460 1.00 31.45 142 ASP A C 1
ATOM 1132 O O . ASP A 1 142 ? -31.793 27.392 58.226 1.00 31.45 142 ASP A O 1
ATOM 1136 N N . GLU A 1 143 ? -30.413 26.861 56.561 1.00 39.22 143 GLU A N 1
ATOM 1137 C CA . GLU A 1 143 ? -29.881 28.216 56.406 1.00 39.22 143 GLU A CA 1
ATOM 1138 C C . GLU A 1 143 ? -30.002 28.662 54.953 1.00 39.22 143 GLU A C 1
ATOM 1140 O O . GLU A 1 143 ? -29.094 28.452 54.166 1.00 39.22 143 GLU A O 1
ATOM 1145 N N . GLU A 1 144 ? -31.156 29.227 54.596 1.00 29.42 144 GLU A N 1
ATOM 1146 C CA . GLU A 1 144 ? -31.298 30.370 53.675 1.00 29.42 144 GLU A CA 1
ATOM 1147 C C . GLU A 1 144 ? -32.784 30.571 53.354 1.00 29.42 144 GLU A C 1
ATOM 1149 O O . GLU A 1 144 ? -33.326 30.179 52.321 1.00 29.42 144 GLU A O 1
ATOM 1154 N N . GLY A 1 145 ? -33.480 31.220 54.286 1.00 27.70 145 GLY A N 1
ATOM 1155 C CA . GLY A 1 145 ? -34.723 31.892 53.955 1.00 27.70 145 GLY A CA 1
ATOM 1156 C C . GLY A 1 145 ? -34.414 33.190 53.219 1.00 27.70 145 GLY A C 1
ATOM 1157 O O . GLY A 1 145 ? -33.801 34.069 53.814 1.00 27.70 145 GLY A O 1
ATOM 1158 N N . GLN A 1 146 ? -34.889 33.334 51.977 1.00 25.36 146 GLN A N 1
ATOM 1159 C CA . GLN A 1 146 ? -35.625 34.519 51.504 1.00 25.36 146 GLN A CA 1
ATOM 1160 C C . GLN A 1 146 ? -36.010 34.420 50.015 1.00 25.36 146 GLN A C 1
ATOM 1162 O O . GLN A 1 146 ? -35.169 34.208 49.154 1.00 25.36 146 GLN A O 1
ATOM 1167 N N . SER A 1 147 ? -37.313 34.625 49.761 1.00 25.27 147 SER A N 1
ATOM 1168 C CA . SER A 1 147 ? -37.972 35.187 48.557 1.00 25.27 147 SER A CA 1
ATOM 1169 C C . SER A 1 147 ? -37.341 34.912 47.176 1.00 25.27 147 SER A C 1
ATOM 1171 O O . SER A 1 147 ? -36.262 35.401 46.868 1.00 25.27 147 SER A O 1
ATOM 1173 N N . THR A 1 148 ? -38.044 34.346 46.189 1.00 22.89 148 THR A N 1
ATOM 1174 C CA . THR A 1 148 ? -39.074 35.067 45.408 1.00 22.89 148 THR A CA 1
ATOM 1175 C C . THR A 1 148 ? -39.795 34.102 44.446 1.00 22.89 148 THR A C 1
ATOM 1177 O O . THR A 1 148 ? -39.205 33.173 43.909 1.00 22.89 148 THR A O 1
ATOM 1180 N N . GLN A 1 149 ? -41.090 34.366 44.264 1.00 24.77 149 GLN A N 1
ATOM 1181 C CA . GLN A 1 149 ? -42.107 33.771 43.386 1.00 24.77 149 GLN A CA 1
ATOM 1182 C C . GLN A 1 149 ? -41.650 33.051 42.093 1.00 24.77 149 GLN A C 1
ATOM 1184 O O . GLN A 1 149 ? -40.959 33.615 41.249 1.00 24.77 149 GLN A O 1
ATOM 1189 N N . VAL A 1 150 ? -42.187 31.840 41.890 1.00 24.08 150 VAL A N 1
ATOM 1190 C CA . VAL A 1 150 ? -42.118 31.043 40.651 1.00 24.08 150 VAL A CA 1
ATOM 1191 C C . VAL A 1 150 ? -43.275 31.414 39.716 1.00 24.08 150 VAL A C 1
ATOM 1193 O O . VAL A 1 150 ? -44.440 31.149 40.014 1.00 24.08 150 VAL A O 1
ATOM 1196 N N . GLY A 1 151 ? -42.935 32.003 38.568 1.00 22.75 151 GLY A N 1
ATOM 1197 C CA . GLY A 1 151 ? -43.785 32.103 37.382 1.00 22.75 151 GLY A CA 1
ATOM 1198 C C . GLY A 1 151 ? -43.639 30.867 36.486 1.00 22.75 151 GLY A C 1
ATOM 1199 O O . GLY A 1 151 ? -42.573 30.263 36.394 1.00 22.75 151 GLY A O 1
ATOM 1200 N N . ALA A 1 152 ? -44.740 30.484 35.850 1.00 25.61 152 ALA A N 1
ATOM 1201 C CA . ALA A 1 152 ? -44.887 29.300 35.016 1.00 25.61 152 ALA A CA 1
ATOM 1202 C C . ALA A 1 152 ? -44.087 29.342 33.695 1.00 25.61 152 ALA A C 1
ATOM 1204 O O . ALA A 1 152 ? -44.053 30.364 33.017 1.00 25.61 152 ALA A O 1
ATOM 1205 N N . GLY A 1 153 ? -43.583 28.169 33.286 1.00 30.30 153 GLY A N 1
ATOM 1206 C CA . GLY A 1 153 ? -43.430 27.757 31.884 1.00 30.30 153 GLY A CA 1
ATOM 1207 C C . GLY A 1 153 ? -42.199 28.253 31.118 1.00 30.30 153 GLY A C 1
ATOM 1208 O O . GLY A 1 153 ? -42.262 29.271 30.438 1.00 30.30 153 GLY A O 1
ATOM 1209 N N . ALA A 1 154 ? -41.139 27.439 31.083 1.00 22.41 154 ALA A N 1
ATOM 1210 C CA . ALA A 1 154 ? -40.137 27.466 30.015 1.00 22.41 154 ALA A CA 1
ATOM 1211 C C . ALA A 1 154 ? -39.840 26.025 29.544 1.00 22.41 154 ALA A C 1
ATOM 1213 O O . ALA A 1 154 ? -39.809 25.116 30.380 1.00 22.41 154 ALA A O 1
ATOM 1214 N N . PRO A 1 155 ? -39.670 25.772 28.231 1.00 24.72 155 PRO A N 1
ATOM 1215 C CA . PRO A 1 155 ? -39.355 24.445 27.718 1.00 24.72 155 PRO A CA 1
ATOM 1216 C C . PRO A 1 155 ? -37.957 24.043 28.188 1.00 24.72 155 PRO A C 1
ATOM 1218 O O . PRO A 1 155 ? -37.033 24.848 28.126 1.00 24.72 155 PRO A O 1
ATOM 1221 N N . VAL A 1 156 ? -37.804 22.793 28.622 1.00 27.31 156 VAL A N 1
ATOM 1222 C CA . VAL A 1 156 ? -36.497 22.189 28.897 1.00 27.31 156 VAL A CA 1
ATOM 1223 C C . VAL A 1 156 ? -35.670 22.262 27.612 1.00 27.31 156 VAL A C 1
ATOM 1225 O O . VAL A 1 156 ? -35.940 21.535 26.653 1.00 27.31 156 VAL A O 1
ATOM 1228 N N . GLU A 1 157 ? -34.702 23.178 27.576 1.00 25.25 157 GLU A N 1
ATOM 1229 C CA . GLU A 1 157 ? -33.686 23.231 26.534 1.00 25.25 157 GLU A CA 1
ATOM 1230 C C . GLU A 1 157 ? -32.950 21.892 26.518 1.00 25.25 157 GLU A C 1
ATOM 1232 O O . GLU A 1 157 ? -32.380 21.445 27.513 1.00 25.25 157 GLU A O 1
ATOM 1237 N N . ALA A 1 158 ? -33.016 21.221 25.369 1.00 29.36 158 ALA A N 1
ATOM 1238 C CA . ALA A 1 158 ? -32.199 20.060 25.093 1.00 29.36 158 ALA A CA 1
ATOM 1239 C C . ALA A 1 158 ? -30.730 20.485 25.167 1.00 29.36 158 ALA A C 1
ATOM 1241 O O . ALA A 1 158 ? -30.281 21.306 24.363 1.00 29.36 158 ALA A O 1
ATOM 1242 N N . GLU A 1 159 ? -29.988 19.921 26.121 1.00 26.23 159 GLU A N 1
ATOM 1243 C CA . GLU A 1 159 ? -28.540 20.075 26.149 1.00 26.23 159 GLU A CA 1
ATOM 1244 C C . GLU A 1 159 ? -27.951 19.674 24.788 1.00 26.23 159 GLU A C 1
ATOM 1246 O O . GLU A 1 159 ? -28.371 18.677 24.186 1.00 26.23 159 GLU A O 1
ATOM 1251 N N . PRO A 1 160 ? -26.997 20.451 24.256 1.00 30.11 160 PRO A N 1
ATOM 1252 C CA . PRO A 1 160 ? -26.530 20.250 22.903 1.00 30.11 160 PRO A CA 1
ATOM 1253 C C . PRO A 1 160 ? -25.746 18.934 22.807 1.00 30.11 160 PRO A C 1
ATOM 1255 O O . PRO A 1 160 ? -24.622 18.832 23.296 1.00 30.11 160 PRO A O 1
ATOM 1258 N N . GLU A 1 161 ? -26.277 17.964 22.050 1.00 37.47 161 GLU A N 1
ATOM 1259 C CA . GLU A 1 161 ? -25.545 16.829 21.448 1.00 37.47 161 GLU A CA 1
ATOM 1260 C C . GLU A 1 161 ? -24.499 17.317 20.407 1.00 37.47 161 GLU A C 1
ATOM 1262 O O . GLU A 1 161 ? -24.390 16.812 19.289 1.00 37.47 161 GLU A O 1
ATOM 1267 N N . GLY A 1 162 ? -23.755 18.378 20.726 1.00 33.38 162 GLY A N 1
ATOM 1268 C CA . GLY A 1 162 ? -22.915 19.117 19.792 1.00 33.38 162 GLY A CA 1
ATOM 1269 C C . GLY A 1 162 ? -21.446 18.710 19.799 1.00 33.38 162 GLY A C 1
ATOM 1270 O O . GLY A 1 162 ? -20.772 18.922 18.793 1.00 33.38 162 GLY A O 1
ATOM 1271 N N . ASP A 1 163 ? -20.926 18.131 20.884 1.00 39.53 163 ASP A N 1
ATOM 1272 C CA . ASP A 1 163 ? -19.469 18.120 21.094 1.00 39.53 163 ASP A CA 1
ATOM 1273 C C . ASP A 1 163 ? -18.766 16.851 20.573 1.00 39.53 163 ASP A C 1
ATOM 1275 O O . ASP A 1 163 ? -17.779 16.929 19.837 1.00 39.53 163 ASP A O 1
ATOM 1279 N N . VAL A 1 164 ? -19.349 15.664 20.794 1.00 47.91 164 VAL A N 1
ATOM 1280 C CA . VAL A 1 164 ? -18.805 14.391 20.266 1.00 47.91 164 VAL A CA 1
ATOM 1281 C C . VAL A 1 164 ? -18.900 14.336 18.733 1.00 47.91 164 VAL A C 1
ATOM 1283 O O . VAL A 1 164 ? -17.981 13.872 18.054 1.00 47.91 164 VAL A O 1
ATOM 1286 N N . GLY A 1 165 ? -19.984 14.880 18.165 1.00 45.91 165 GLY A N 1
ATOM 1287 C CA . GLY A 1 165 ? -20.193 14.962 16.718 1.00 45.91 165 GLY A CA 1
ATOM 1288 C C . GLY A 1 165 ? -19.239 15.937 16.025 1.00 45.91 165 GLY A C 1
ATOM 1289 O O . GLY A 1 165 ? -18.748 15.637 14.937 1.00 45.91 165 GLY A O 1
ATOM 1290 N N . ARG A 1 166 ? -18.914 17.073 16.661 1.00 50.69 166 ARG A N 1
ATOM 1291 C CA . ARG A 1 166 ? -17.942 18.048 16.137 1.00 50.69 166 ARG A CA 1
ATOM 1292 C C . ARG A 1 166 ? -16.513 17.510 16.175 1.00 50.69 166 ARG A C 1
ATOM 1294 O O . ARG A 1 166 ? -15.782 17.711 15.206 1.00 50.69 166 ARG A O 1
ATOM 1301 N N . GLY A 1 167 ? -16.134 16.782 17.230 1.00 52.03 167 GLY A N 1
ATOM 1302 C CA . GLY A 1 167 ? -14.831 16.116 17.338 1.00 52.03 167 GLY A CA 1
ATOM 1303 C C . GLY A 1 167 ? -14.619 15.036 16.271 1.00 52.03 167 GLY A C 1
ATOM 1304 O O . GLY A 1 167 ? -13.627 15.082 15.541 1.00 52.03 167 GLY A O 1
ATOM 1305 N N . LEU A 1 168 ? -15.579 14.115 16.104 1.00 53.53 168 LEU A N 1
ATOM 1306 C CA . LEU A 1 168 ? -15.516 13.083 15.058 1.00 53.53 168 LEU A CA 1
ATOM 1307 C C . LEU A 1 168 ? -15.574 13.677 13.644 1.00 53.53 168 LEU A C 1
ATOM 1309 O O . LEU A 1 168 ? -14.823 13.244 12.772 1.00 53.53 168 LEU A O 1
ATOM 1313 N N . ALA A 1 169 ? -16.428 14.678 13.405 1.00 57.81 169 ALA A N 1
ATOM 1314 C CA . ALA A 1 169 ? -16.533 15.326 12.097 1.00 57.81 169 ALA A CA 1
ATOM 1315 C C . ALA A 1 169 ? -15.249 16.085 11.728 1.00 57.81 169 ALA A C 1
ATOM 1317 O O . ALA A 1 169 ? -14.794 16.003 10.588 1.00 57.81 169 ALA A O 1
ATOM 1318 N N . ARG A 1 170 ? -14.620 16.772 12.690 1.00 59.47 170 ARG A N 1
ATOM 1319 C CA . ARG A 1 170 ? -13.340 17.467 12.488 1.00 59.47 170 ARG A CA 1
ATOM 1320 C C . ARG A 1 170 ? -12.197 16.481 12.241 1.00 59.47 170 ARG A C 1
ATOM 1322 O O . ARG A 1 170 ? -11.428 16.681 11.304 1.00 59.47 170 ARG A O 1
ATOM 1329 N N . SER A 1 171 ? -12.114 15.401 13.017 1.00 55.62 171 SER A N 1
ATOM 1330 C CA . SER A 1 171 ? -11.114 14.341 12.818 1.00 55.62 171 SER A CA 1
ATOM 1331 C C . SER A 1 171 ? -11.304 13.613 11.483 1.00 55.62 171 SER A C 1
ATOM 1333 O O . SER A 1 171 ? -10.332 13.386 10.765 1.00 55.62 171 SER A O 1
ATOM 1335 N N . GLY A 1 172 ? -12.549 13.330 11.088 1.00 62.00 172 GLY A N 1
ATOM 1336 C CA . GLY A 1 172 ? -12.883 12.744 9.787 1.00 62.00 172 GLY A CA 1
ATOM 1337 C C . GLY A 1 172 ? -12.577 13.673 8.608 1.00 62.00 172 GLY A C 1
ATOM 1338 O O . GLY A 1 172 ? -12.077 13.220 7.575 1.00 62.00 172 GLY A O 1
ATOM 1339 N N . ALA A 1 173 ? -12.803 14.981 8.765 1.00 66.19 173 ALA A N 1
ATOM 1340 C CA . ALA A 1 173 ? -12.441 15.983 7.765 1.00 66.19 173 ALA A CA 1
ATOM 1341 C C . ALA A 1 173 ? -10.918 16.081 7.588 1.00 66.19 173 ALA A C 1
ATOM 1343 O O . ALA A 1 173 ? -10.435 16.041 6.458 1.00 66.19 173 ALA A O 1
ATOM 1344 N N . ILE A 1 174 ? -10.154 16.132 8.687 1.00 67.56 174 ILE A N 1
ATOM 1345 C CA . ILE A 1 174 ? -8.682 16.140 8.655 1.00 67.56 174 ILE A CA 1
ATOM 1346 C C . ILE A 1 174 ? -8.149 14.858 8.009 1.00 67.56 174 ILE A C 1
ATOM 1348 O O . ILE A 1 174 ? -7.279 14.927 7.145 1.00 67.56 174 ILE A O 1
ATOM 1352 N N . PHE A 1 175 ? -8.699 13.696 8.369 1.00 64.94 175 PHE A N 1
ATOM 1353 C CA . PHE A 1 175 ? -8.326 12.414 7.770 1.00 64.94 175 PHE A CA 1
ATOM 1354 C C . PHE A 1 175 ? -8.589 12.387 6.257 1.00 64.94 175 PHE A C 1
ATOM 1356 O O . PHE A 1 175 ? -7.743 11.947 5.475 1.00 64.94 175 PHE A O 1
ATOM 1363 N N . SER A 1 176 ? -9.739 12.910 5.826 1.00 66.25 176 SER A N 1
ATOM 1364 C CA . SER A 1 176 ? -10.113 12.990 4.410 1.00 66.25 176 SER A CA 1
ATOM 1365 C C . SER A 1 176 ? -9.210 13.954 3.633 1.00 66.25 176 SER A C 1
ATOM 1367 O O . SER A 1 176 ? -8.751 13.613 2.544 1.00 66.25 176 SER A O 1
ATOM 1369 N N . LEU A 1 177 ? -8.894 15.119 4.209 1.00 72.94 177 LEU A N 1
ATOM 1370 C CA . LEU A 1 177 ? -7.943 16.091 3.656 1.00 72.94 177 LEU A CA 1
ATOM 1371 C C . LEU A 1 177 ? -6.533 15.498 3.539 1.00 72.94 177 LEU A C 1
ATOM 1373 O O . LEU A 1 177 ? -5.922 15.592 2.476 1.00 72.94 177 LEU A O 1
ATOM 1377 N N . ALA A 1 178 ? -6.037 14.836 4.588 1.00 71.56 178 ALA A N 1
ATOM 1378 C CA . ALA A 1 178 ? -4.732 14.175 4.585 1.00 71.56 178 ALA A CA 1
ATOM 1379 C C . ALA A 1 178 ? -4.664 13.052 3.537 1.00 71.56 178 ALA A C 1
ATOM 1381 O O . ALA A 1 178 ? -3.690 12.949 2.790 1.00 71.56 178 ALA A O 1
ATOM 1382 N N . THR A 1 179 ? -5.733 12.262 3.410 1.00 71.62 179 THR A N 1
ATOM 1383 C CA . THR A 1 179 ? -5.849 11.214 2.386 1.00 71.62 179 THR A CA 1
ATOM 1384 C C . THR A 1 179 ? -5.875 11.807 0.975 1.00 71.62 179 THR A C 1
ATOM 1386 O O . THR A 1 179 ? -5.189 11.309 0.081 1.00 71.62 179 THR A O 1
ATOM 1389 N N . GLY A 1 180 ? -6.632 12.887 0.760 1.00 73.81 180 GLY A N 1
ATOM 1390 C CA . GLY A 1 180 ? -6.675 13.604 -0.515 1.00 73.81 180 GLY A CA 1
ATOM 1391 C C . GLY A 1 180 ? -5.306 14.163 -0.903 1.00 73.81 180 GLY A C 1
ATOM 1392 O O . GLY A 1 180 ? -4.828 13.916 -2.010 1.00 73.81 180 GLY A O 1
ATOM 1393 N N . LEU A 1 181 ? -4.632 14.827 0.039 1.00 80.31 181 LEU A N 1
ATOM 1394 C CA . LEU A 1 181 ? -3.281 15.351 -0.149 1.00 80.31 181 LEU A CA 1
ATOM 1395 C C . LEU A 1 181 ? -2.278 14.233 -0.464 1.00 80.31 181 LEU A C 1
ATOM 1397 O O . LEU A 1 181 ? -1.477 14.369 -1.387 1.00 80.31 181 LEU A O 1
ATOM 1401 N N . SER A 1 182 ? -2.357 13.099 0.239 1.00 80.44 182 SER A N 1
ATOM 1402 C CA . SER A 1 182 ? -1.523 11.926 -0.037 1.00 80.44 182 SER A CA 1
ATOM 1403 C C . SER A 1 182 ? -1.716 11.394 -1.456 1.00 80.44 182 SER A C 1
ATOM 1405 O O . SER A 1 182 ? -0.735 11.029 -2.101 1.00 80.44 182 SER A O 1
ATOM 1407 N N . ARG A 1 183 ? -2.949 11.374 -1.972 1.00 80.38 183 ARG A N 1
ATOM 1408 C CA . ARG A 1 183 ? -3.222 10.926 -3.345 1.00 80.38 183 ARG A CA 1
ATOM 1409 C C . ARG A 1 183 ? -2.667 11.884 -4.390 1.00 80.38 183 ARG A C 1
ATOM 1411 O O . ARG A 1 183 ? -2.094 11.422 -5.372 1.00 80.38 183 ARG A O 1
ATOM 1418 N N . ILE A 1 184 ? -2.783 13.193 -4.161 1.00 83.19 184 ILE A N 1
ATOM 1419 C CA . ILE A 1 184 ? -2.197 14.217 -5.039 1.00 83.19 184 ILE A CA 1
ATOM 1420 C C . ILE A 1 184 ? -0.670 14.086 -5.065 1.00 83.19 184 ILE A C 1
ATOM 1422 O O . ILE A 1 184 ? -0.072 14.049 -6.136 1.00 83.19 184 ILE A O 1
ATOM 1426 N N . LEU A 1 185 ? -0.034 13.950 -3.899 1.00 86.50 185 LEU A N 1
ATOM 1427 C CA . LEU A 1 185 ? 1.411 13.725 -3.795 1.00 86.50 185 LEU A CA 1
ATOM 1428 C C . LEU A 1 185 ? 1.842 12.400 -4.425 1.00 86.50 185 LEU A C 1
ATOM 1430 O O . LEU A 1 185 ? 2.875 12.345 -5.087 1.00 86.50 185 LEU A O 1
ATOM 1434 N N . GLY A 1 186 ? 1.042 11.348 -4.256 1.00 85.56 186 GLY A N 1
ATOM 1435 C CA . GLY A 1 186 ? 1.241 10.073 -4.932 1.00 85.56 186 GLY A CA 1
ATOM 1436 C C . GLY A 1 186 ? 1.242 10.241 -6.447 1.00 85.56 186 GLY A C 1
ATOM 1437 O O . GLY A 1 186 ? 2.154 9.756 -7.105 1.00 85.56 186 GLY A O 1
ATOM 1438 N N . LEU A 1 187 ? 0.289 10.993 -7.001 1.00 82.56 187 LEU A N 1
ATOM 1439 C CA . LEU A 1 187 ? 0.266 11.313 -8.427 1.00 82.56 187 LEU A CA 1
ATOM 1440 C C . LEU A 1 187 ? 1.483 12.145 -8.850 1.00 82.56 187 LEU A C 1
ATOM 1442 O O . LEU A 1 187 ? 2.110 11.835 -9.859 1.00 82.56 187 LEU A O 1
ATOM 1446 N N . ALA A 1 188 ? 1.855 13.165 -8.076 1.00 88.25 188 ALA A N 1
ATOM 1447 C CA . ALA A 1 188 ? 3.033 13.980 -8.363 1.00 88.25 188 ALA A CA 1
ATOM 1448 C C . ALA A 1 188 ? 4.309 13.124 -8.422 1.00 88.25 188 ALA A C 1
ATOM 1450 O O . ALA A 1 188 ? 5.096 13.249 -9.357 1.00 88.25 188 ALA A O 1
ATOM 1451 N N . ARG A 1 189 ? 4.474 12.190 -7.477 1.00 91.25 189 ARG A N 1
ATOM 1452 C CA . ARG A 1 189 ? 5.571 11.211 -7.461 1.00 91.25 189 ARG A CA 1
ATOM 1453 C C . ARG A 1 189 ? 5.602 10.368 -8.734 1.00 91.25 189 ARG A C 1
ATOM 1455 O O . ARG A 1 189 ? 6.674 10.161 -9.296 1.00 91.25 189 ARG A O 1
ATOM 1462 N N . GLU A 1 190 ? 4.445 9.903 -9.195 1.00 85.44 190 GLU A N 1
ATOM 1463 C CA . GLU A 1 190 ? 4.327 9.129 -10.437 1.00 85.44 190 GLU A CA 1
ATOM 1464 C C . GLU A 1 190 ? 4.685 9.946 -11.672 1.00 85.44 190 GLU A C 1
ATOM 1466 O O . GLU A 1 190 ? 5.403 9.452 -12.535 1.00 85.44 190 GLU A O 1
ATOM 1471 N N . ILE A 1 191 ? 4.234 11.201 -11.745 1.00 85.81 191 ILE A N 1
ATOM 1472 C CA . ILE A 1 191 ? 4.575 12.113 -12.844 1.00 85.81 191 ILE A CA 1
ATOM 1473 C C . ILE A 1 191 ? 6.087 12.354 -12.878 1.00 85.81 191 ILE A C 1
ATOM 1475 O O . ILE A 1 191 ? 6.700 12.249 -13.938 1.00 85.81 191 ILE A O 1
ATOM 1479 N N . VAL A 1 192 ? 6.704 12.611 -11.720 1.00 90.12 192 VAL A N 1
ATOM 1480 C CA . VAL A 1 192 ? 8.158 12.790 -11.601 1.00 90.12 192 VAL A CA 1
ATOM 1481 C C . VAL A 1 192 ? 8.897 11.523 -12.036 1.00 90.12 192 VAL A C 1
ATOM 1483 O O . VAL A 1 192 ? 9.816 11.598 -12.849 1.00 90.12 192 VAL A O 1
ATOM 1486 N N . ALA A 1 193 ? 8.483 10.346 -11.561 1.00 88.12 193 ALA A N 1
ATOM 1487 C CA . ALA A 1 193 ? 9.090 9.083 -11.973 1.00 88.12 193 ALA A CA 1
ATOM 1488 C C . ALA A 1 193 ? 8.925 8.837 -13.486 1.00 88.12 193 ALA A C 1
ATOM 1490 O O . ALA A 1 193 ? 9.885 8.482 -14.170 1.00 88.12 193 ALA A O 1
ATOM 1491 N N . ALA A 1 194 ? 7.739 9.080 -14.044 1.00 86.31 194 ALA A N 1
ATOM 1492 C CA . ALA A 1 194 ? 7.483 8.940 -15.474 1.00 86.31 194 ALA A CA 1
ATOM 1493 C C . ALA A 1 194 ? 8.337 9.897 -16.317 1.00 86.31 194 ALA A C 1
ATOM 1495 O O . ALA A 1 194 ? 8.859 9.467 -17.345 1.00 86.31 194 ALA A O 1
ATOM 1496 N N . ALA A 1 195 ? 8.524 11.141 -15.869 1.00 87.50 195 ALA A N 1
ATOM 1497 C CA . ALA A 1 195 ? 9.361 12.134 -16.539 1.00 87.50 195 ALA A CA 1
ATOM 1498 C C . ALA A 1 195 ? 10.854 11.766 -16.512 1.00 87.50 195 ALA A C 1
ATOM 1500 O O . ALA A 1 195 ? 11.557 11.966 -17.499 1.00 87.50 195 ALA A O 1
ATOM 1501 N N . LEU A 1 196 ? 11.341 11.201 -15.403 1.00 88.88 196 LEU A N 1
ATOM 1502 C CA . LEU A 1 196 ? 12.756 10.850 -15.238 1.00 88.88 196 LEU A CA 1
ATOM 1503 C C . LEU A 1 196 ? 13.139 9.524 -15.906 1.00 88.88 196 LEU A C 1
ATOM 1505 O O . LEU A 1 196 ? 14.274 9.373 -16.368 1.00 88.88 196 LEU A O 1
ATOM 1509 N N . PHE A 1 197 ? 12.219 8.557 -15.934 1.00 88.69 197 PHE A N 1
ATOM 1510 C CA . PHE A 1 197 ? 12.515 7.182 -16.343 1.00 88.69 197 PHE A CA 1
ATOM 1511 C C . PHE A 1 197 ? 11.822 6.739 -17.638 1.00 88.69 197 PHE A C 1
ATOM 1513 O O . PHE A 1 197 ? 12.250 5.751 -18.232 1.00 88.69 197 PHE A O 1
ATOM 1520 N N . GLY A 1 198 ? 10.785 7.446 -18.104 1.00 85.19 198 GLY A N 1
ATOM 1521 C CA . GLY A 1 198 ? 9.981 7.024 -19.259 1.00 85.19 198 GLY A CA 1
ATOM 1522 C C . GLY A 1 198 ? 9.198 5.732 -18.987 1.00 85.19 198 GLY A C 1
ATOM 1523 O O . GLY A 1 198 ? 9.204 5.240 -17.866 1.00 85.19 198 GLY A O 1
ATOM 1524 N N . ILE A 1 199 ? 8.469 5.198 -19.975 1.00 83.06 199 ILE A N 1
ATOM 1525 C CA . ILE A 1 199 ? 7.688 3.935 -19.861 1.00 83.06 199 ILE A CA 1
ATOM 1526 C C . ILE A 1 199 ? 8.457 2.697 -20.339 1.00 83.06 199 ILE A C 1
ATOM 1528 O O . ILE A 1 199 ? 8.052 1.568 -20.071 1.00 83.06 199 ILE A O 1
ATOM 1532 N N . THR A 1 200 ? 9.535 2.885 -21.094 1.00 83.31 200 THR A N 1
ATOM 1533 C CA . THR A 1 200 ? 10.146 1.810 -21.879 1.00 83.31 200 THR A CA 1
ATOM 1534 C C . THR A 1 200 ? 11.493 1.364 -21.325 1.00 83.31 200 THR A C 1
ATOM 1536 O O . THR A 1 200 ? 12.280 2.168 -20.830 1.00 83.31 200 THR A O 1
ATOM 1539 N N . GLY A 1 201 ? 11.806 0.078 -21.470 1.00 85.81 201 GLY A N 1
ATOM 1540 C CA . GLY A 1 201 ? 13.115 -0.482 -21.135 1.00 85.81 201 GLY A CA 1
ATOM 1541 C C . GLY A 1 201 ? 13.287 -0.748 -19.638 1.00 85.81 201 GLY A C 1
ATOM 1542 O O . GLY A 1 201 ? 12.448 -1.407 -19.026 1.00 85.81 201 GLY A O 1
ATOM 1543 N N . ARG A 1 202 ? 14.385 -0.252 -19.047 1.00 90.06 202 ARG A N 1
ATOM 1544 C CA . ARG A 1 202 ? 14.867 -0.631 -17.699 1.00 90.06 202 ARG A CA 1
ATOM 1545 C C . ARG A 1 202 ? 13.873 -0.357 -16.565 1.00 90.06 202 ARG A C 1
ATOM 1547 O O . ARG A 1 202 ? 13.898 -1.077 -15.573 1.00 90.06 202 ARG A O 1
ATOM 1554 N N . ILE A 1 203 ? 12.989 0.630 -16.711 1.00 90.38 203 ILE A N 1
ATOM 1555 C CA . ILE A 1 203 ? 11.937 0.921 -15.724 1.00 90.38 203 ILE A CA 1
ATOM 1556 C C . ILE A 1 203 ? 10.996 -0.275 -15.503 1.00 90.38 203 ILE A C 1
ATOM 1558 O O . ILE A 1 203 ? 10.551 -0.500 -14.386 1.00 90.38 203 ILE A O 1
ATOM 1562 N N . ASN A 1 204 ? 10.770 -1.115 -16.518 1.00 89.06 204 ASN A N 1
ATOM 1563 C CA . ASN A 1 204 ? 9.917 -2.301 -16.389 1.00 89.06 204 ASN A CA 1
ATOM 1564 C C . ASN A 1 204 ? 10.525 -3.346 -15.437 1.00 89.06 204 ASN A C 1
ATOM 1566 O O . ASN A 1 204 ? 9.794 -4.005 -14.702 1.00 89.06 204 ASN A O 1
ATOM 1570 N N . ALA A 1 205 ? 11.860 -3.435 -15.373 1.00 91.56 205 ALA A N 1
ATOM 1571 C CA . ALA A 1 205 ? 12.550 -4.269 -14.388 1.00 91.56 205 ALA A CA 1
ATOM 1572 C C . ALA A 1 205 ? 12.314 -3.767 -12.956 1.00 91.56 205 ALA A C 1
ATOM 1574 O O . ALA A 1 205 ? 12.166 -4.571 -12.040 1.00 91.56 205 ALA A O 1
ATOM 1575 N N . PHE A 1 206 ? 12.256 -2.445 -12.767 1.00 92.88 206 PHE A N 1
ATOM 1576 C CA . PHE A 1 206 ? 11.919 -1.841 -11.480 1.00 92.88 206 PHE A CA 1
ATOM 1577 C C . PHE A 1 206 ? 10.464 -2.119 -11.087 1.00 92.88 206 PHE A C 1
ATOM 1579 O O . PHE A 1 206 ? 10.226 -2.534 -9.958 1.00 92.88 206 PHE A O 1
ATOM 1586 N N . GLU A 1 207 ? 9.506 -1.938 -12.002 1.00 90.56 207 GLU A N 1
ATOM 1587 C CA . GLU A 1 207 ? 8.082 -2.164 -11.706 1.00 90.56 207 GLU A CA 1
ATOM 1588 C C . GLU A 1 207 ? 7.827 -3.604 -11.247 1.00 90.56 207 GLU A C 1
ATOM 1590 O O . GLU A 1 207 ? 7.150 -3.835 -10.248 1.00 90.56 207 GLU A O 1
ATOM 1595 N N . ILE A 1 208 ? 8.449 -4.579 -11.913 1.00 91.38 208 ILE A N 1
ATOM 1596 C CA . ILE A 1 208 ? 8.351 -5.992 -11.535 1.00 91.38 208 ILE A CA 1
ATOM 1597 C C . ILE A 1 208 ? 9.094 -6.290 -10.229 1.00 91.38 208 ILE A C 1
ATOM 1599 O O . ILE A 1 208 ? 8.574 -7.011 -9.376 1.00 91.38 208 ILE A O 1
ATOM 1603 N N . ALA A 1 209 ? 10.274 -5.702 -10.022 1.00 93.44 209 ALA A N 1
ATOM 1604 C CA . ALA A 1 209 ? 11.003 -5.831 -8.762 1.00 93.44 209 ALA A CA 1
ATOM 1605 C C . ALA A 1 209 ? 10.230 -5.241 -7.569 1.00 93.44 209 ALA A C 1
ATOM 1607 O O . ALA A 1 209 ? 10.340 -5.754 -6.456 1.00 93.44 209 ALA A O 1
ATOM 1608 N N . PHE A 1 210 ? 9.445 -4.182 -7.789 1.00 92.31 210 PHE A N 1
ATOM 1609 C CA . PHE A 1 210 ? 8.620 -3.537 -6.770 1.00 92.31 210 PHE A CA 1
ATOM 1610 C C . PHE A 1 210 ? 7.276 -4.240 -6.548 1.00 92.31 210 PHE A C 1
ATOM 1612 O O . PHE A 1 210 ? 6.769 -4.253 -5.427 1.00 92.31 210 PHE A O 1
ATOM 1619 N N . LEU A 1 211 ? 6.715 -4.864 -7.586 1.00 89.94 211 LEU A N 1
ATOM 1620 C CA . LEU A 1 211 ? 5.427 -5.555 -7.539 1.00 89.94 211 LEU A CA 1
ATOM 1621 C C . LEU A 1 211 ? 5.360 -6.587 -6.412 1.00 89.94 211 LEU A C 1
ATOM 1623 O O . LEU A 1 211 ? 4.419 -6.579 -5.630 1.00 89.94 211 LEU A O 1
ATOM 1627 N N . ILE A 1 212 ? 6.363 -7.458 -6.312 1.00 86.44 212 ILE A N 1
ATOM 1628 C CA . ILE A 1 212 ? 6.357 -8.581 -5.367 1.00 86.44 212 ILE A CA 1
ATOM 1629 C C . ILE A 1 212 ? 6.349 -8.107 -3.910 1.00 86.44 212 ILE A C 1
ATOM 1631 O O . ILE A 1 212 ? 5.431 -8.486 -3.176 1.00 86.44 212 ILE A O 1
ATOM 1635 N N . PRO A 1 213 ? 7.303 -7.266 -3.457 1.00 88.19 213 PRO A N 1
ATOM 1636 C CA . PRO A 1 213 ? 7.250 -6.746 -2.099 1.00 88.19 213 PRO A CA 1
ATOM 1637 C C . PRO A 1 213 ? 5.993 -5.908 -1.857 1.00 88.19 213 PRO A C 1
ATOM 1639 O O . PRO A 1 213 ? 5.431 -5.978 -0.766 1.00 88.19 213 PRO A O 1
ATOM 1642 N N . ASN A 1 214 ? 5.492 -5.178 -2.858 1.00 88.06 214 ASN A N 1
ATOM 1643 C CA . ASN A 1 214 ? 4.241 -4.439 -2.721 1.00 88.06 214 ASN A CA 1
ATOM 1644 C C . ASN A 1 214 ? 3.031 -5.368 -2.516 1.00 88.06 214 ASN A C 1
ATOM 1646 O O . ASN A 1 214 ? 2.224 -5.125 -1.626 1.00 88.06 214 ASN A O 1
ATOM 1650 N N . THR A 1 215 ? 2.935 -6.472 -3.257 1.00 87.56 215 THR A N 1
ATOM 1651 C CA . THR A 1 215 ? 1.881 -7.477 -3.075 1.00 87.56 215 THR A CA 1
ATOM 1652 C C . THR A 1 215 ? 1.945 -8.100 -1.685 1.00 87.56 215 THR A C 1
ATOM 1654 O O . THR A 1 215 ? 0.930 -8.151 -0.994 1.00 87.56 215 THR A O 1
ATOM 1657 N N . VAL A 1 216 ? 3.127 -8.524 -1.225 1.00 85.75 216 VAL A N 1
ATOM 1658 C CA . VAL A 1 216 ? 3.273 -9.112 0.119 1.00 85.75 216 VAL A CA 1
ATOM 1659 C C . VAL A 1 216 ? 2.928 -8.088 1.205 1.00 85.75 216 VAL A C 1
ATOM 1661 O O . VAL A 1 216 ? 2.200 -8.411 2.145 1.00 85.75 216 VAL A O 1
ATOM 1664 N N . ARG A 1 217 ? 3.377 -6.835 1.051 1.00 82.88 217 ARG A N 1
ATOM 1665 C CA . ARG A 1 217 ? 2.989 -5.717 1.922 1.00 82.88 217 ARG A CA 1
ATOM 1666 C C . ARG A 1 217 ? 1.468 -5.583 1.985 1.00 82.88 217 ARG A C 1
ATOM 1668 O O . ARG A 1 217 ? 0.913 -5.563 3.081 1.00 82.88 217 ARG A O 1
ATOM 1675 N N . SER A 1 218 ? 0.790 -5.491 0.846 1.00 81.25 218 SER A N 1
ATOM 1676 C CA . SER A 1 218 ? -0.661 -5.295 0.813 1.00 81.25 218 SER A CA 1
ATOM 1677 C C . SER A 1 218 ? -1.425 -6.486 1.394 1.00 81.25 218 SER A C 1
ATOM 1679 O O . SER A 1 218 ? -2.449 -6.281 2.043 1.00 81.25 218 SER A O 1
ATOM 1681 N N . LEU A 1 219 ? -0.917 -7.712 1.236 1.00 82.38 219 LEU A N 1
ATOM 1682 C CA . LEU A 1 219 ? -1.508 -8.927 1.806 1.00 82.38 219 LEU A CA 1
ATOM 1683 C C . LEU A 1 219 ? -1.395 -8.995 3.334 1.00 82.38 219 LEU A C 1
ATOM 1685 O O . LEU A 1 219 ? -2.344 -9.413 4.002 1.00 82.38 219 LEU A O 1
ATOM 1689 N N . VAL A 1 220 ? -0.240 -8.605 3.881 1.00 74.62 220 VAL A N 1
ATOM 1690 C CA . VAL A 1 220 ? 0.079 -8.813 5.300 1.00 74.62 220 VAL A CA 1
ATOM 1691 C C . VAL A 1 220 ? -0.120 -7.545 6.131 1.00 74.62 220 VAL A C 1
ATOM 1693 O O . VAL A 1 220 ? -0.794 -7.594 7.155 1.00 74.62 220 VAL A O 1
ATOM 1696 N N . ALA A 1 221 ? 0.441 -6.414 5.703 1.00 68.44 221 ALA A N 1
ATOM 1697 C CA . ALA A 1 221 ? 0.596 -5.213 6.523 1.00 68.44 221 ALA A CA 1
ATOM 1698 C C . ALA A 1 221 ? -0.627 -4.283 6.499 1.00 68.44 221 ALA A C 1
ATOM 1700 O O . ALA A 1 221 ? -1.195 -3.977 7.548 1.00 68.44 221 ALA A O 1
ATOM 1701 N N . ASP A 1 222 ? -1.036 -3.837 5.308 1.00 65.81 222 ASP A N 1
ATOM 1702 C CA . ASP A 1 222 ? -2.077 -2.806 5.178 1.00 65.81 222 ASP A CA 1
ATOM 1703 C C . ASP A 1 222 ? -3.475 -3.368 5.474 1.00 65.81 222 ASP A C 1
ATOM 1705 O O . ASP A 1 222 ? -4.299 -2.718 6.115 1.00 65.81 222 ASP A O 1
ATOM 1709 N N . SER A 1 223 ? -3.732 -4.593 5.015 1.00 64.62 223 SER A N 1
ATOM 1710 C CA . SER A 1 223 ? -5.088 -5.127 4.883 1.00 64.62 223 SER A CA 1
ATOM 1711 C C . SER A 1 223 ? -5.469 -6.069 6.018 1.00 64.62 223 SER A C 1
ATOM 1713 O O . SER A 1 223 ? -6.519 -5.918 6.634 1.00 64.62 223 SER A O 1
ATOM 1715 N N . ALA A 1 224 ? -4.618 -7.053 6.305 1.00 76.31 224 ALA A N 1
ATOM 1716 C CA . ALA A 1 224 ? -4.957 -8.136 7.219 1.00 76.31 224 ALA A CA 1
ATOM 1717 C C . ALA A 1 224 ? -4.590 -7.826 8.660 1.00 76.31 224 ALA A C 1
ATOM 1719 O O . ALA A 1 224 ? -5.416 -8.007 9.553 1.00 76.31 224 ALA A O 1
ATOM 1720 N N . LEU A 1 225 ? -3.372 -7.330 8.887 1.00 80.56 225 LEU A N 1
ATOM 1721 C CA . LEU A 1 225 ? -2.882 -7.092 10.234 1.00 80.56 225 LEU A CA 1
ATOM 1722 C C . LEU A 1 225 ? -3.705 -6.024 10.941 1.00 80.56 225 LEU A C 1
ATOM 1724 O O . LEU A 1 225 ? -4.250 -6.309 11.996 1.00 80.56 225 LEU A O 1
ATOM 1728 N N . SER A 1 226 ? -3.876 -4.840 10.349 1.00 77.69 226 SER A N 1
ATOM 1729 C CA . SER A 1 226 ? -4.655 -3.766 10.981 1.00 77.69 226 SER A CA 1
ATOM 1730 C C . SER A 1 226 ? -6.116 -4.167 11.223 1.00 77.69 226 SER A C 1
ATOM 1732 O O . SER A 1 226 ? -6.638 -3.942 12.312 1.00 77.69 226 SER A O 1
ATOM 1734 N N . ALA A 1 227 ? -6.768 -4.818 10.255 1.00 77.44 227 ALA A N 1
ATOM 1735 C CA . ALA A 1 227 ? -8.169 -5.225 10.383 1.00 77.44 227 ALA A CA 1
ATOM 1736 C C . ALA A 1 227 ? -8.393 -6.350 11.410 1.00 77.44 227 ALA A C 1
ATOM 1738 O O . ALA A 1 227 ? -9.445 -6.397 12.040 1.00 77.44 227 ALA A O 1
ATOM 1739 N N . ALA A 1 228 ? -7.420 -7.248 11.593 1.00 87.62 228 ALA A N 1
ATOM 1740 C CA . ALA A 1 228 ? -7.500 -8.337 12.564 1.00 87.62 228 ALA A CA 1
ATOM 1741 C C . ALA A 1 228 ? -7.022 -7.927 13.965 1.00 87.62 228 ALA A C 1
ATOM 1743 O O . ALA A 1 228 ? -7.594 -8.354 14.967 1.00 87.62 228 ALA A O 1
ATOM 1744 N N . PHE A 1 229 ? -5.971 -7.109 14.041 1.00 90.50 229 PHE A N 1
ATOM 1745 C CA . PHE A 1 229 ? -5.323 -6.705 15.285 1.00 90.50 229 PHE A CA 1
ATOM 1746 C C . PHE A 1 229 ? -6.122 -5.644 16.039 1.00 90.50 229 PHE A C 1
ATOM 1748 O O . PHE A 1 229 ? -6.323 -5.797 17.241 1.00 90.50 229 PHE A O 1
ATOM 1755 N N . VAL A 1 230 ? -6.598 -4.596 15.353 1.00 89.81 230 VAL A N 1
ATOM 1756 C CA . VAL A 1 230 ? -7.285 -3.464 16.001 1.00 89.81 230 VAL A CA 1
ATOM 1757 C C . VAL A 1 230 ? -8.492 -3.930 16.826 1.00 89.81 230 VAL A C 1
ATOM 1759 O O . VAL A 1 230 ? -8.535 -3.604 18.009 1.00 89.81 230 VAL A O 1
ATOM 1762 N N . PRO A 1 231 ? -9.418 -4.771 16.314 1.00 89.00 231 PRO A N 1
ATOM 1763 C CA . PRO A 1 231 ? -10.549 -5.241 17.116 1.00 89.00 231 PRO A CA 1
ATOM 1764 C C . PRO A 1 231 ? -10.129 -6.047 18.349 1.00 89.00 231 PRO A C 1
ATOM 1766 O O . PRO A 1 231 ? -10.749 -5.930 19.402 1.00 89.00 231 PRO A O 1
ATOM 1769 N N . VAL A 1 232 ? -9.076 -6.866 18.237 1.00 92.12 232 VAL A N 1
ATOM 1770 C CA . VAL A 1 232 ? -8.572 -7.687 19.349 1.00 92.12 232 VAL A CA 1
ATOM 1771 C C . VAL A 1 232 ? -7.907 -6.812 20.411 1.00 92.12 232 VAL A C 1
ATOM 1773 O O . VAL A 1 232 ? -8.134 -7.011 21.603 1.00 92.12 232 VAL A O 1
ATOM 1776 N N . PHE A 1 233 ? -7.105 -5.833 19.994 1.00 92.38 233 PHE A N 1
ATOM 1777 C CA . PHE A 1 233 ? -6.429 -4.915 20.903 1.00 92.38 233 PHE A CA 1
ATOM 1778 C C . PHE A 1 233 ? -7.426 -3.975 21.596 1.00 92.38 233 PHE A C 1
ATOM 1780 O O . PHE A 1 233 ? -7.376 -3.833 22.817 1.00 92.38 233 PHE A O 1
ATOM 1787 N N . SER A 1 234 ? -8.384 -3.407 20.855 1.00 90.12 234 SER A N 1
ATOM 1788 C CA . SER A 1 234 ? -9.464 -2.587 21.414 1.00 90.12 234 SER A CA 1
ATOM 1789 C C . SER A 1 234 ? -10.333 -3.359 22.413 1.00 90.12 234 SER A C 1
ATOM 1791 O O . SER A 1 234 ? -10.654 -2.816 23.465 1.00 90.12 234 SER A O 1
ATOM 1793 N N . ASP A 1 235 ? -10.663 -4.630 22.149 1.00 91.69 235 ASP A N 1
ATOM 1794 C CA . ASP A 1 235 ? -11.414 -5.483 23.089 1.00 91.69 235 ASP A CA 1
ATOM 1795 C C . ASP A 1 235 ? -10.677 -5.641 24.434 1.00 91.69 235 ASP A C 1
ATOM 1797 O O . ASP A 1 235 ? -11.284 -5.523 25.499 1.00 91.69 235 ASP A O 1
ATOM 1801 N N . LEU A 1 236 ? -9.352 -5.828 24.409 1.00 92.25 236 LEU A N 1
ATOM 1802 C CA . LEU A 1 236 ? -8.536 -5.907 25.628 1.00 92.25 236 LEU A CA 1
ATOM 1803 C C . LEU A 1 236 ? -8.453 -4.565 26.372 1.00 92.25 236 LEU A C 1
ATOM 1805 O O . LEU A 1 236 ? -8.472 -4.551 27.603 1.00 92.25 236 LEU A O 1
ATOM 1809 N N . LEU A 1 237 ? -8.387 -3.440 25.650 1.00 90.94 237 LEU A N 1
ATOM 1810 C CA . LEU A 1 237 ? -8.408 -2.108 26.262 1.00 90.94 237 LEU A CA 1
ATOM 1811 C C . LEU A 1 237 ? -9.745 -1.814 26.956 1.00 90.94 237 LEU A C 1
ATOM 1813 O O . LEU A 1 237 ? -9.741 -1.328 28.086 1.00 90.94 237 LEU A O 1
ATOM 1817 N N . VAL A 1 238 ? -10.872 -2.138 26.311 1.00 90.94 238 VAL A N 1
ATOM 1818 C CA . VAL A 1 238 ? -12.225 -1.937 26.866 1.00 90.94 238 VAL A CA 1
ATOM 1819 C C . VAL A 1 238 ? -12.444 -2.786 28.119 1.00 90.94 238 VAL A C 1
ATOM 1821 O O . VAL A 1 238 ? -13.054 -2.320 29.076 1.00 90.94 238 VAL A O 1
ATOM 1824 N N . LYS A 1 239 ? -11.880 -3.999 28.163 1.00 91.19 239 LYS A N 1
ATOM 1825 C CA . LYS A 1 239 ? -11.893 -4.876 29.348 1.00 91.19 239 LYS A CA 1
ATOM 1826 C C . LYS A 1 239 ? -10.970 -4.414 30.482 1.00 91.19 239 LYS A C 1
ATOM 1828 O O . LYS A 1 239 ? -10.904 -5.068 31.516 1.00 91.19 239 LYS A O 1
ATOM 1833 N N . GLY A 1 240 ? -10.227 -3.321 30.300 1.00 89.12 240 GLY A N 1
ATOM 1834 C CA . GLY A 1 240 ? -9.260 -2.824 31.281 1.00 89.12 240 GLY A CA 1
ATOM 1835 C C . GLY A 1 240 ? -7.955 -3.632 31.345 1.00 89.12 240 GLY A C 1
ATOM 1836 O O . GLY A 1 240 ? -7.074 -3.315 32.144 1.00 89.12 240 GLY A O 1
ATOM 1837 N N . GLU A 1 241 ? -7.761 -4.625 30.472 1.00 92.06 241 GLU A N 1
ATOM 1838 C CA . GLU A 1 241 ? -6.590 -5.513 30.440 1.00 92.06 241 GLU A CA 1
ATOM 1839 C C . GLU A 1 241 ? -5.385 -4.871 29.714 1.00 92.06 241 GLU A C 1
ATOM 1841 O O . GLU A 1 241 ? -4.715 -5.501 28.892 1.00 92.06 241 GLU A O 1
ATOM 1846 N N . ARG A 1 242 ? -5.066 -3.604 30.019 1.00 90.25 242 ARG A N 1
ATOM 1847 C CA . ARG A 1 242 ? -4.067 -2.795 29.286 1.00 90.25 242 ARG A CA 1
ATOM 1848 C C . ARG A 1 242 ? -2.694 -3.473 29.193 1.00 90.25 242 ARG A C 1
ATOM 1850 O O . ARG A 1 242 ? -2.154 -3.614 28.100 1.00 90.25 242 ARG A O 1
ATOM 1857 N N . LYS A 1 243 ? -2.157 -3.983 30.308 1.00 89.88 243 LYS A N 1
ATOM 1858 C CA . LYS A 1 243 ? -0.859 -4.696 30.328 1.00 89.88 243 LYS A CA 1
ATOM 1859 C C . LYS A 1 243 ? -0.851 -5.923 29.411 1.00 89.88 243 LYS A C 1
ATOM 1861 O O . LYS A 1 243 ? 0.145 -6.206 28.745 1.00 89.88 243 LYS A O 1
ATOM 1866 N N . ARG A 1 244 ? -1.963 -6.664 29.360 1.00 91.31 244 ARG A N 1
ATOM 1867 C CA . ARG A 1 244 ? -2.095 -7.825 28.475 1.00 91.31 244 ARG A CA 1
ATOM 1868 C C . ARG A 1 244 ? -2.220 -7.389 27.018 1.00 91.31 244 ARG A C 1
ATOM 1870 O O . ARG A 1 244 ? -1.556 -7.983 26.177 1.00 91.31 244 ARG A O 1
ATOM 1877 N N . ALA A 1 245 ? -2.975 -6.327 26.726 1.00 92.38 245 ALA A N 1
ATOM 1878 C CA . ALA A 1 245 ? -3.057 -5.744 25.385 1.00 92.38 245 ALA A CA 1
ATOM 1879 C C . ALA A 1 245 ? -1.659 -5.413 24.840 1.00 92.38 245 ALA A C 1
ATOM 1881 O O . ALA A 1 245 ? -1.292 -5.851 23.749 1.00 92.38 245 ALA A O 1
ATOM 1882 N N . TRP A 1 246 ? -0.832 -4.732 25.637 1.00 93.00 246 TRP A N 1
ATOM 1883 C CA . TRP A 1 246 ? 0.545 -4.402 25.267 1.00 93.00 246 TRP A CA 1
ATOM 1884 C C . TRP A 1 246 ? 1.460 -5.626 25.156 1.00 93.00 246 TRP A C 1
ATOM 1886 O O . TRP A 1 246 ? 2.320 -5.661 24.272 1.00 93.00 246 TRP A O 1
ATOM 1896 N N . ARG A 1 247 ? 1.252 -6.672 25.966 1.00 92.12 247 ARG A N 1
ATOM 1897 C CA . ARG A 1 247 ? 1.952 -7.961 25.811 1.00 92.12 247 ARG A CA 1
ATOM 1898 C C . ARG A 1 247 ? 1.587 -8.668 24.502 1.00 92.12 247 ARG A C 1
ATOM 1900 O O . ARG A 1 247 ? 2.476 -9.197 23.834 1.00 92.12 247 ARG A O 1
ATOM 1907 N N . VAL A 1 248 ? 0.311 -8.646 24.115 1.00 92.75 248 VAL A N 1
ATOM 1908 C CA . VAL A 1 248 ? -0.184 -9.204 22.845 1.00 92.75 248 VAL A CA 1
ATOM 1909 C C . VAL A 1 248 ? 0.393 -8.424 21.667 1.00 92.75 248 VAL A C 1
ATOM 1911 O O . VAL A 1 248 ? 0.956 -9.030 20.760 1.00 92.75 248 VAL A O 1
ATOM 1914 N N . ALA A 1 249 ? 0.339 -7.090 21.707 1.00 93.31 249 ALA A N 1
ATOM 1915 C CA . ALA A 1 249 ? 0.949 -6.236 20.690 1.00 93.31 249 ALA A CA 1
ATOM 1916 C C . ALA A 1 249 ? 2.462 -6.466 20.566 1.00 93.31 249 ALA A C 1
ATOM 1918 O O . ALA A 1 249 ? 2.973 -6.596 19.457 1.00 93.31 249 ALA A O 1
ATOM 1919 N N . SER A 1 250 ? 3.168 -6.590 21.693 1.00 94.06 250 SER A N 1
ATOM 1920 C CA . SER A 1 250 ? 4.599 -6.919 21.715 1.00 94.06 250 SER A CA 1
ATOM 1921 C C . SER A 1 250 ? 4.880 -8.282 21.086 1.00 94.06 250 SER A C 1
ATOM 1923 O O . SER A 1 250 ? 5.750 -8.400 20.226 1.00 94.06 250 SER A O 1
ATOM 1925 N N . SER A 1 251 ? 4.097 -9.297 21.455 1.00 93.56 251 SER A N 1
ATOM 1926 C CA . SER A 1 251 ? 4.242 -10.647 20.909 1.00 93.56 251 SER A CA 1
ATOM 1927 C C . SER A 1 251 ? 4.010 -10.665 19.405 1.00 93.56 251 SER A C 1
ATOM 1929 O O . SER A 1 251 ? 4.814 -11.228 18.669 1.00 93.56 251 SER A O 1
ATOM 1931 N N . LEU A 1 252 ? 2.962 -9.991 18.926 1.00 92.75 252 LEU A N 1
ATOM 1932 C CA . LEU A 1 252 ? 2.700 -9.843 17.497 1.00 92.75 252 LEU A CA 1
ATOM 1933 C C . LEU A 1 252 ? 3.824 -9.085 16.789 1.00 92.75 252 LEU A C 1
ATOM 1935 O O . LEU A 1 252 ? 4.214 -9.487 15.699 1.00 92.75 252 LEU A O 1
ATOM 1939 N N . PHE A 1 253 ? 4.382 -8.041 17.406 1.00 93.56 253 PHE A N 1
ATOM 1940 C CA . PHE A 1 253 ? 5.493 -7.277 16.842 1.00 93.56 253 PHE A CA 1
ATOM 1941 C C . PHE A 1 253 ? 6.720 -8.152 16.605 1.00 93.56 253 PHE A C 1
ATOM 1943 O O . PHE A 1 253 ? 7.243 -8.186 15.493 1.00 93.56 253 PHE A O 1
ATOM 1950 N N . TRP A 1 254 ? 7.142 -8.917 17.611 1.00 94.88 254 TRP A N 1
ATOM 1951 C CA . TRP A 1 254 ? 8.296 -9.807 17.484 1.00 94.88 254 TRP A CA 1
ATOM 1952 C C . TRP A 1 254 ? 8.022 -11.016 16.589 1.00 94.88 254 TRP A C 1
ATOM 1954 O O . TRP A 1 254 ? 8.896 -11.407 15.819 1.00 94.88 254 TRP A O 1
ATOM 1964 N N . LEU A 1 255 ? 6.811 -11.576 16.615 1.00 93.50 255 LEU A N 1
ATOM 1965 C CA . LEU A 1 255 ? 6.426 -12.651 15.695 1.00 93.50 255 LEU A CA 1
ATOM 1966 C C . LEU A 1 255 ? 6.390 -12.174 14.244 1.00 93.50 255 LEU A C 1
ATOM 1968 O O . LEU A 1 255 ? 6.853 -12.893 13.362 1.00 93.50 255 LEU A O 1
ATOM 1972 N N . MET A 1 256 ? 5.893 -10.963 13.986 1.00 91.75 256 MET A N 1
ATOM 1973 C CA . MET A 1 256 ? 5.957 -10.346 12.661 1.00 91.75 256 MET A CA 1
ATOM 1974 C C . MET A 1 256 ? 7.394 -10.036 12.264 1.00 91.75 256 MET A C 1
ATOM 1976 O O . MET A 1 256 ? 7.759 -10.314 11.128 1.00 91.75 256 MET A O 1
ATOM 1980 N N . LEU A 1 257 ? 8.229 -9.537 13.179 1.00 94.56 257 LEU A N 1
ATOM 1981 C CA . LEU A 1 257 ? 9.647 -9.302 12.907 1.00 94.56 257 LEU A CA 1
ATOM 1982 C C . LEU A 1 257 ? 10.352 -10.597 12.484 1.00 94.56 257 LEU A C 1
ATOM 1984 O O . LEU A 1 257 ? 11.057 -10.605 11.481 1.00 94.56 257 LEU A O 1
ATOM 1988 N N . LEU A 1 258 ? 10.135 -11.695 13.212 1.00 95.06 258 LEU A N 1
ATOM 1989 C CA . LEU A 1 258 ? 10.731 -12.994 12.899 1.00 95.06 258 LEU A CA 1
ATOM 1990 C C . LEU A 1 258 ? 10.149 -13.596 11.615 1.00 95.06 258 LEU A C 1
ATOM 1992 O O . LEU A 1 258 ? 10.901 -14.020 10.740 1.00 95.06 258 LEU A O 1
ATOM 1996 N N . GLY A 1 259 ? 8.823 -13.607 11.475 1.00 93.25 259 GLY A N 1
ATOM 1997 C CA . GLY A 1 259 ? 8.135 -14.196 10.327 1.00 93.25 259 GLY A CA 1
ATOM 1998 C C . GLY A 1 259 ? 8.396 -13.434 9.028 1.00 93.25 259 GLY A C 1
ATOM 1999 O O . GLY A 1 259 ? 8.866 -14.015 8.051 1.00 93.25 259 GLY A O 1
ATOM 2000 N N . LEU A 1 260 ? 8.150 -12.121 9.016 1.00 92.56 260 LEU A N 1
ATOM 2001 C CA . LEU A 1 260 ? 8.422 -11.274 7.852 1.00 92.56 260 LEU A CA 1
ATOM 2002 C C . LEU A 1 260 ? 9.918 -11.076 7.625 1.00 92.56 260 LEU A C 1
ATOM 2004 O O . LEU A 1 260 ? 10.326 -10.926 6.477 1.00 92.56 260 LEU A O 1
ATOM 2008 N N . GLY A 1 261 ? 10.743 -11.092 8.674 1.00 95.50 261 GLY A N 1
ATOM 2009 C CA . GLY A 1 261 ? 12.198 -11.023 8.548 1.00 95.50 261 GLY A CA 1
ATOM 2010 C C . GLY A 1 261 ? 12.757 -12.269 7.871 1.00 95.50 261 GLY A C 1
ATOM 2011 O O . GLY A 1 261 ? 13.504 -12.150 6.901 1.00 95.50 261 GLY A O 1
ATOM 2012 N N . GLY A 1 262 ? 12.318 -13.456 8.301 1.00 96.12 262 GLY A N 1
ATOM 2013 C CA . GLY A 1 262 ? 12.644 -14.722 7.646 1.00 96.12 262 GLY A CA 1
ATOM 2014 C C . GLY A 1 262 ? 12.151 -14.769 6.200 1.00 96.12 262 GLY A C 1
ATOM 2015 O O . GLY A 1 262 ? 12.916 -15.118 5.303 1.00 96.12 262 GLY A O 1
ATOM 2016 N N . LEU A 1 263 ? 10.913 -14.330 5.949 1.00 93.44 263 LEU A N 1
ATOM 2017 C CA . LEU A 1 263 ? 10.353 -14.234 4.599 1.00 93.44 263 LEU A CA 1
ATOM 2018 C C . LEU A 1 263 ? 11.170 -13.283 3.711 1.00 93.44 263 LEU A C 1
ATOM 2020 O O . LEU A 1 263 ? 11.506 -13.623 2.581 1.00 93.44 263 LEU A O 1
ATOM 2024 N N . THR A 1 264 ? 11.532 -12.112 4.233 1.00 94.94 264 THR A N 1
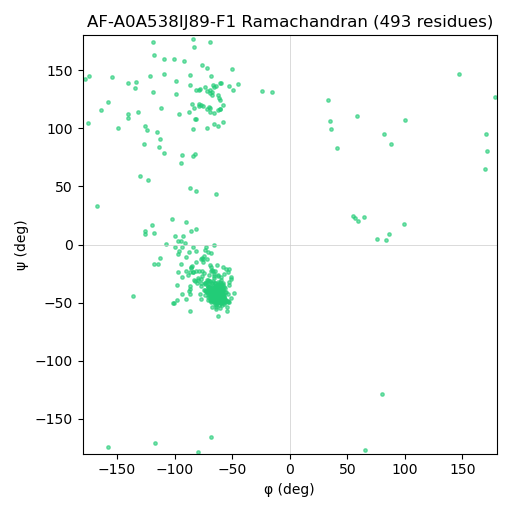ATOM 2025 C CA . THR A 1 264 ? 12.351 -11.111 3.536 1.00 94.94 264 THR A CA 1
ATOM 2026 C C . THR A 1 264 ? 13.729 -11.673 3.198 1.00 94.94 264 THR A C 1
ATOM 2028 O O . THR A 1 264 ? 14.167 -11.569 2.055 1.00 94.94 264 THR A O 1
ATOM 2031 N N . ALA A 1 265 ? 14.402 -12.303 4.165 1.00 96.19 265 ALA A N 1
ATOM 2032 C CA . ALA A 1 265 ? 15.707 -12.919 3.957 1.00 96.19 265 ALA A CA 1
ATOM 2033 C C . ALA A 1 265 ? 15.640 -14.029 2.899 1.00 96.19 265 ALA A C 1
ATOM 2035 O O . ALA A 1 265 ? 16.454 -14.045 1.975 1.00 96.19 265 ALA A O 1
ATOM 2036 N N . LEU A 1 266 ? 14.627 -14.898 2.977 1.00 95.69 266 LEU A N 1
ATOM 2037 C CA . LEU A 1 266 ? 14.388 -15.937 1.981 1.00 95.69 266 LEU A CA 1
ATOM 2038 C C . LEU A 1 266 ? 14.222 -15.327 0.586 1.00 95.69 266 LEU A C 1
ATOM 2040 O O . LEU A 1 266 ? 14.942 -15.717 -0.328 1.00 95.69 266 LEU A O 1
ATOM 2044 N N . PHE A 1 267 ? 13.346 -14.331 0.424 1.00 94.00 267 PHE A N 1
ATOM 2045 C CA . PHE A 1 267 ? 13.118 -13.669 -0.863 1.00 94.00 267 PHE A CA 1
ATOM 2046 C C . PHE A 1 267 ? 14.355 -12.961 -1.418 1.00 94.00 267 PHE A C 1
ATOM 2048 O O . PHE A 1 267 ? 14.574 -13.002 -2.623 1.00 94.00 267 PHE A O 1
ATOM 2055 N N . ILE A 1 268 ? 15.191 -12.353 -0.574 1.00 95.12 268 ILE A N 1
ATOM 2056 C CA . ILE A 1 268 ? 16.464 -11.746 -0.996 1.00 95.12 268 ILE A CA 1
ATOM 2057 C C . ILE A 1 268 ? 17.416 -12.804 -1.574 1.00 95.12 268 ILE A C 1
ATOM 2059 O O . ILE A 1 268 ? 18.082 -12.547 -2.588 1.00 95.12 268 ILE A O 1
ATOM 2063 N N . LEU A 1 269 ? 17.462 -13.990 -0.953 1.00 95.75 269 LEU A N 1
ATOM 2064 C CA . LEU A 1 269 ? 18.261 -15.123 -1.421 1.00 95.75 269 LEU A CA 1
ATOM 2065 C C . LEU A 1 269 ? 17.717 -15.668 -2.743 1.00 95.75 269 LEU A C 1
ATOM 2067 O O . LEU A 1 269 ? 18.479 -15.815 -3.698 1.00 95.75 269 LEU A O 1
ATOM 2071 N N . ILE A 1 270 ? 16.401 -15.893 -2.826 1.00 94.94 270 ILE A N 1
ATOM 2072 C CA . ILE A 1 270 ? 15.758 -16.466 -4.016 1.00 94.94 270 ILE A CA 1
ATOM 2073 C C . ILE A 1 270 ? 15.432 -15.440 -5.112 1.00 94.94 270 ILE A C 1
ATOM 2075 O O . ILE A 1 270 ? 14.955 -15.823 -6.179 1.00 94.94 270 ILE A O 1
ATOM 2079 N N . ALA A 1 271 ? 15.713 -14.150 -4.893 1.00 93.94 271 ALA A N 1
ATOM 2080 C CA . ALA A 1 271 ? 15.388 -13.058 -5.813 1.00 93.94 271 ALA A CA 1
ATOM 2081 C C . ALA A 1 271 ? 15.795 -13.316 -7.278 1.00 93.94 271 ALA A C 1
ATOM 2083 O O . ALA A 1 271 ? 14.975 -13.026 -8.147 1.00 93.94 271 ALA A O 1
ATOM 2084 N N . PRO A 1 272 ? 16.980 -13.884 -7.596 1.00 93.31 272 PRO A N 1
ATOM 2085 C CA . PRO A 1 272 ? 17.341 -14.179 -8.982 1.00 93.31 272 PRO A CA 1
ATOM 2086 C C . PRO A 1 272 ? 16.352 -15.133 -9.663 1.00 93.31 272 PRO A C 1
ATOM 2088 O O . PRO A 1 272 ? 15.935 -14.882 -10.791 1.00 93.31 272 PRO A O 1
ATOM 2091 N N . TRP A 1 273 ? 15.940 -16.199 -8.971 1.00 93.62 273 TRP A N 1
ATOM 2092 C CA . TRP A 1 273 ? 14.978 -17.170 -9.498 1.00 93.62 273 TRP A CA 1
ATOM 2093 C C . TRP A 1 273 ? 13.588 -16.563 -9.616 1.00 93.62 273 TRP A C 1
ATOM 2095 O O . TRP A 1 273 ? 12.914 -16.751 -10.624 1.00 93.62 273 TRP A O 1
ATOM 2105 N N . VAL A 1 274 ? 13.180 -15.766 -8.628 1.00 92.31 274 VAL A N 1
ATOM 2106 C CA . VAL A 1 274 ? 11.899 -15.062 -8.683 1.00 92.31 274 VAL A CA 1
ATOM 2107 C C . VAL A 1 274 ? 11.862 -14.125 -9.893 1.00 92.31 274 VAL A C 1
ATOM 2109 O O . VAL A 1 274 ? 10.935 -14.199 -10.691 1.00 92.31 274 VAL A O 1
ATOM 2112 N N . MET A 1 275 ? 12.892 -13.302 -10.107 1.00 93.00 275 MET A N 1
ATOM 2113 C CA . MET A 1 275 ? 12.952 -12.402 -11.265 1.00 93.00 275 MET A CA 1
ATOM 2114 C C . MET A 1 275 ? 12.954 -13.166 -12.597 1.00 93.00 275 MET A C 1
ATOM 2116 O O . MET A 1 275 ? 12.317 -12.721 -13.551 1.00 93.00 275 MET A O 1
ATOM 2120 N N . GLN A 1 276 ? 13.588 -14.342 -12.663 1.00 90.56 276 GLN A N 1
ATOM 2121 C CA . GLN A 1 276 ? 13.531 -15.215 -13.840 1.00 90.56 276 GLN A CA 1
ATOM 2122 C C . GLN A 1 276 ? 12.112 -15.711 -14.142 1.00 90.56 276 GLN A C 1
ATOM 2124 O O . GLN A 1 276 ? 11.715 -15.695 -15.306 1.00 90.56 276 GLN A O 1
ATOM 2129 N N . VAL A 1 277 ? 11.332 -16.090 -13.122 1.00 90.56 277 VAL A N 1
ATOM 2130 C CA . VAL A 1 277 ? 9.920 -16.490 -13.290 1.00 90.56 277 VAL A CA 1
ATOM 2131 C C . VAL A 1 277 ? 9.094 -15.351 -13.883 1.00 90.56 277 VAL A C 1
ATOM 2133 O O . VAL A 1 277 ? 8.241 -15.591 -14.731 1.00 90.56 277 VAL A O 1
ATOM 2136 N N . PHE A 1 278 ? 9.390 -14.105 -13.518 1.00 87.12 278 PHE A N 1
ATOM 2137 C CA . PHE A 1 278 ? 8.776 -12.923 -14.126 1.00 87.12 278 PHE A CA 1
ATOM 2138 C C . PHE A 1 278 ? 9.427 -12.513 -15.456 1.00 87.12 278 PHE A C 1
ATOM 2140 O O . PHE A 1 278 ? 9.189 -11.414 -15.929 1.00 87.12 278 PHE A O 1
ATOM 2147 N N . GLY A 1 279 ? 10.260 -13.352 -16.076 1.00 84.81 279 GLY A N 1
ATOM 2148 C CA . GLY A 1 279 ? 10.869 -13.091 -17.383 1.00 84.81 279 GLY A CA 1
ATOM 2149 C C . GLY A 1 279 ? 12.137 -12.227 -17.363 1.00 84.81 279 GLY A C 1
ATOM 2150 O O . GLY A 1 279 ? 12.709 -11.958 -18.416 1.00 84.81 279 GLY A O 1
ATOM 2151 N N . TYR A 1 280 ? 12.658 -11.829 -16.204 1.00 83.19 280 TYR A N 1
ATOM 2152 C CA . TYR A 1 280 ? 13.897 -11.045 -16.090 1.00 83.19 280 TYR A CA 1
ATOM 2153 C C . TYR A 1 280 ? 15.113 -11.946 -15.858 1.00 83.19 280 TYR A C 1
ATOM 2155 O O . TYR A 1 280 ? 15.717 -11.972 -14.786 1.00 83.19 280 TYR A O 1
ATOM 2163 N N . GLY A 1 281 ? 15.480 -12.699 -16.898 1.00 76.75 281 GLY A N 1
ATOM 2164 C CA . GLY A 1 281 ? 16.688 -13.529 -16.928 1.00 76.75 281 GLY A CA 1
ATOM 2165 C C . GLY A 1 281 ? 17.988 -12.752 -17.220 1.00 76.75 281 GLY A C 1
ATOM 2166 O O . GLY A 1 281 ? 17.961 -11.534 -17.424 1.00 76.75 281 GLY A O 1
ATOM 2167 N N . PRO A 1 282 ? 19.143 -13.447 -17.295 1.00 69.38 282 PRO A N 1
ATOM 2168 C CA . PRO A 1 282 ? 20.474 -12.838 -17.440 1.00 69.38 282 PRO A CA 1
ATOM 2169 C C . PRO A 1 282 ? 20.606 -11.843 -18.604 1.00 69.38 282 PRO A C 1
ATOM 2171 O O . PRO A 1 282 ? 21.276 -10.824 -18.475 1.00 69.38 282 PRO A O 1
ATOM 2174 N N . HIS A 1 283 ? 19.911 -12.097 -19.714 1.00 71.38 283 HIS A N 1
ATOM 2175 C CA . HIS A 1 283 ? 19.999 -11.292 -20.937 1.00 71.38 283 HIS A CA 1
ATOM 2176 C C . HIS A 1 283 ? 19.040 -10.086 -20.984 1.00 71.38 283 HIS A C 1
ATOM 2178 O O . HIS A 1 283 ? 19.131 -9.277 -21.899 1.00 71.38 283 HIS A O 1
ATOM 2184 N N . HIS A 1 284 ? 18.132 -9.935 -20.011 1.00 79.31 284 HIS A N 1
ATOM 2185 C CA . HIS A 1 284 ? 17.064 -8.922 -20.031 1.00 79.31 284 HIS A CA 1
ATOM 2186 C C . HIS A 1 284 ? 17.014 -8.132 -18.722 1.00 79.31 284 HIS A C 1
ATOM 2188 O O . HIS A 1 284 ? 16.017 -8.143 -18.011 1.00 79.31 284 HIS A O 1
ATOM 2194 N N . TYR A 1 285 ? 18.119 -7.470 -18.371 1.00 86.75 285 TYR A N 1
ATOM 2195 C CA . TYR A 1 285 ? 18.250 -6.698 -17.128 1.00 86.75 285 TYR A CA 1
ATOM 2196 C C . TYR A 1 285 ? 18.048 -7.516 -15.837 1.00 86.75 285 TYR A C 1
ATOM 2198 O O . TYR A 1 285 ? 17.821 -6.925 -14.784 1.00 86.75 285 TYR A O 1
ATOM 2206 N N . GLY A 1 286 ? 18.174 -8.849 -15.869 1.00 87.75 286 GLY A N 1
ATOM 2207 C CA . GLY A 1 286 ? 17.949 -9.703 -14.695 1.00 87.75 286 GLY A CA 1
ATOM 2208 C C . GLY A 1 286 ? 18.823 -9.347 -13.492 1.00 87.75 286 GLY A C 1
ATOM 2209 O O . GLY A 1 286 ? 18.343 -9.347 -12.360 1.00 87.75 286 GLY A O 1
ATOM 2210 N N . GLY A 1 287 ? 20.077 -8.939 -13.724 1.00 91.88 287 GLY A N 1
ATOM 2211 C CA . GLY A 1 287 ? 20.954 -8.439 -12.659 1.00 91.88 287 GLY A CA 1
ATOM 2212 C C . GLY A 1 287 ? 20.437 -7.151 -12.006 1.00 91.88 287 GLY A C 1
ATOM 2213 O O . GLY A 1 287 ? 20.474 -7.021 -10.785 1.00 91.88 287 GLY A O 1
ATOM 2214 N N . LEU A 1 288 ? 19.887 -6.229 -12.805 1.00 92.94 288 LEU A N 1
ATOM 2215 C CA . LEU A 1 288 ? 19.268 -4.995 -12.313 1.00 92.94 288 LEU A CA 1
ATOM 2216 C C . LEU A 1 288 ? 17.973 -5.298 -11.548 1.00 92.94 288 LEU A C 1
ATOM 2218 O O . LEU A 1 288 ? 17.823 -4.832 -10.425 1.00 92.94 288 LEU A O 1
ATOM 2222 N N . ALA A 1 289 ? 17.076 -6.108 -12.119 1.00 93.56 289 ALA A N 1
ATOM 2223 C CA . ALA A 1 289 ? 15.821 -6.508 -11.476 1.00 93.56 289 ALA A CA 1
ATOM 2224 C C . ALA A 1 289 ? 16.080 -7.179 -10.118 1.00 93.56 289 ALA A C 1
ATOM 2226 O O . ALA A 1 289 ? 15.478 -6.818 -9.112 1.00 93.56 289 ALA A O 1
ATOM 2227 N N . THR A 1 290 ? 17.049 -8.097 -10.073 1.00 95.00 290 THR A N 1
ATOM 2228 C CA . THR A 1 290 ? 17.455 -8.793 -8.846 1.00 95.00 290 THR A CA 1
ATOM 2229 C C . THR A 1 290 ? 18.001 -7.822 -7.805 1.00 95.00 290 THR A C 1
ATOM 2231 O O . THR A 1 290 ? 17.609 -7.886 -6.642 1.00 95.00 290 THR A O 1
ATOM 2234 N N . GLY A 1 291 ? 18.902 -6.916 -8.197 1.00 95.88 291 GLY A N 1
ATOM 2235 C CA . GLY A 1 291 ? 19.470 -5.934 -7.274 1.00 95.88 291 GLY A CA 1
ATOM 2236 C C . GLY A 1 291 ? 18.414 -4.983 -6.710 1.00 95.88 291 GLY A C 1
ATOM 2237 O O . GLY A 1 291 ? 18.384 -4.751 -5.503 1.00 95.88 291 GLY A O 1
ATOM 2238 N N . LEU A 1 292 ? 17.501 -4.497 -7.557 1.00 96.06 292 LEU A N 1
ATOM 2239 C CA . LEU A 1 292 ? 16.373 -3.666 -7.132 1.00 96.06 292 LEU A CA 1
ATOM 2240 C C . LEU A 1 292 ? 15.446 -4.429 -6.182 1.00 96.06 292 LEU A C 1
ATOM 2242 O O . LEU A 1 292 ? 15.106 -3.912 -5.122 1.00 96.06 292 LEU A O 1
ATOM 2246 N N . ALA A 1 293 ? 15.100 -5.676 -6.510 1.00 95.44 293 ALA A N 1
ATOM 2247 C CA . ALA A 1 293 ? 14.251 -6.509 -5.668 1.00 95.44 293 ALA A CA 1
ATOM 2248 C C . ALA A 1 293 ? 14.866 -6.683 -4.273 1.00 95.44 293 ALA A C 1
ATOM 2250 O O . ALA A 1 293 ? 14.187 -6.469 -3.274 1.00 95.44 293 ALA A O 1
ATOM 2251 N N . ARG A 1 294 ? 16.170 -6.975 -4.181 1.00 96.44 294 ARG A N 1
ATOM 2252 C CA . ARG A 1 294 ? 16.870 -7.130 -2.893 1.00 96.44 294 ARG A CA 1
ATOM 2253 C C . ARG A 1 294 ? 16.811 -5.878 -2.012 1.00 96.44 294 ARG A C 1
ATOM 2255 O O . ARG A 1 294 ? 16.730 -6.010 -0.797 1.00 96.44 294 ARG A O 1
ATOM 2262 N N . ILE A 1 295 ? 16.821 -4.686 -2.610 1.00 97.00 295 ILE A N 1
ATOM 2263 C CA . ILE A 1 295 ? 16.701 -3.407 -1.886 1.00 97.00 295 ILE A CA 1
ATOM 2264 C C . ILE A 1 295 ? 15.254 -3.128 -1.467 1.00 97.00 295 ILE A C 1
ATOM 2266 O O . ILE A 1 295 ? 15.018 -2.540 -0.414 1.00 97.00 295 ILE A O 1
ATOM 2270 N N . LEU A 1 296 ? 14.281 -3.553 -2.275 1.00 96.31 296 LEU A N 1
ATOM 2271 C CA . LEU A 1 296 ? 12.858 -3.296 -2.053 1.00 96.31 296 LEU A CA 1
ATOM 2272 C C . LEU A 1 296 ? 12.188 -4.347 -1.151 1.00 96.31 296 LEU A C 1
ATOM 2274 O O . LEU A 1 296 ? 11.184 -4.052 -0.515 1.00 96.31 296 LEU A O 1
ATOM 2278 N N . PHE A 1 297 ? 12.718 -5.563 -1.035 1.00 94.25 297 PHE A N 1
ATOM 2279 C CA . PHE A 1 297 ? 12.136 -6.593 -0.164 1.00 94.25 297 PHE A CA 1
ATOM 2280 C C . PHE A 1 297 ? 12.063 -6.216 1.327 1.00 94.25 297 PHE A C 1
ATOM 2282 O O . PHE A 1 297 ? 11.015 -6.461 1.928 1.00 94.25 297 PHE A O 1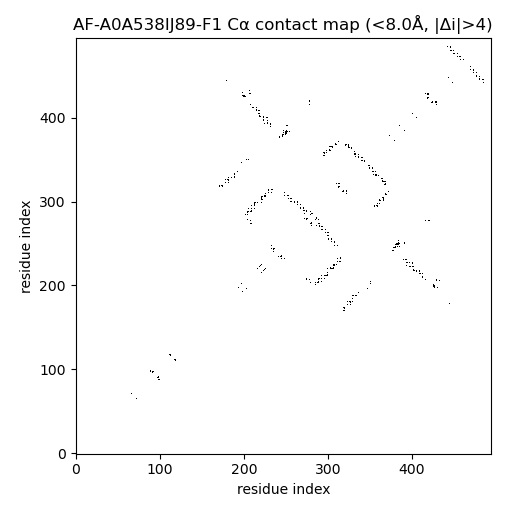
ATOM 2289 N N . PRO A 1 298 ? 13.080 -5.562 1.927 1.00 95.50 298 PRO A N 1
ATOM 2290 C CA . PRO A 1 298 ? 13.015 -5.067 3.306 1.00 95.50 298 PRO A CA 1
ATOM 2291 C C . PRO A 1 298 ? 11.806 -4.177 3.625 1.00 95.50 298 PRO A C 1
ATOM 2293 O O . PRO A 1 298 ? 11.419 -4.072 4.789 1.00 95.50 298 PRO A O 1
ATOM 2296 N N . LEU A 1 299 ? 11.167 -3.577 2.613 1.00 93.25 299 LEU A N 1
ATOM 2297 C CA . LEU A 1 299 ? 9.929 -2.815 2.778 1.00 93.25 299 LEU A CA 1
ATOM 2298 C C . LEU A 1 299 ? 8.827 -3.650 3.438 1.00 93.25 299 LEU A C 1
ATOM 2300 O O . LEU A 1 299 ? 8.124 -3.140 4.306 1.00 93.25 299 LEU A O 1
ATOM 2304 N N . VAL A 1 300 ? 8.697 -4.928 3.063 1.00 92.31 300 VAL A N 1
ATOM 2305 C CA . VAL A 1 300 ? 7.676 -5.844 3.595 1.00 92.31 300 VAL A CA 1
ATOM 2306 C C . VAL A 1 300 ? 7.765 -5.928 5.116 1.00 92.31 300 VAL A C 1
ATOM 2308 O O . VAL A 1 300 ? 6.757 -5.776 5.805 1.00 92.31 300 VAL A O 1
ATOM 2311 N N . LEU A 1 301 ? 8.981 -6.124 5.631 1.00 94.00 301 LEU A N 1
ATOM 2312 C CA . LEU A 1 301 ? 9.254 -6.188 7.061 1.00 94.00 301 LEU A CA 1
ATOM 2313 C C . LEU A 1 301 ? 8.874 -4.878 7.753 1.00 94.00 301 LEU A C 1
ATOM 2315 O O . LEU A 1 301 ? 8.071 -4.882 8.682 1.00 94.00 301 LEU A O 1
ATOM 2319 N N . ILE A 1 302 ? 9.417 -3.754 7.275 1.00 93.81 302 ILE A N 1
ATOM 2320 C CA . ILE A 1 302 ? 9.227 -2.437 7.902 1.00 93.81 302 ILE A CA 1
ATOM 2321 C C . ILE A 1 302 ? 7.740 -2.070 7.953 1.00 93.81 302 ILE A C 1
ATOM 2323 O O . ILE A 1 302 ? 7.243 -1.564 8.958 1.00 93.81 302 ILE A O 1
ATOM 2327 N N . LEU A 1 303 ? 7.008 -2.356 6.880 1.00 90.25 303 LEU A N 1
ATOM 2328 C CA . LEU A 1 303 ? 5.598 -2.007 6.764 1.00 90.25 303 LEU A CA 1
ATOM 2329 C C . LEU A 1 303 ? 4.701 -2.942 7.566 1.00 90.25 303 LEU A C 1
ATOM 2331 O O . LEU A 1 303 ? 3.748 -2.466 8.178 1.00 90.25 303 LEU A O 1
ATOM 2335 N N . GLY A 1 304 ? 5.034 -4.232 7.650 1.00 90.94 304 GLY A N 1
ATOM 2336 C CA . GLY A 1 304 ? 4.366 -5.155 8.567 1.00 90.94 304 GLY A CA 1
ATOM 2337 C C . GLY A 1 304 ? 4.456 -4.688 10.019 1.00 90.94 304 GLY A C 1
ATOM 2338 O O . GLY A 1 304 ? 3.444 -4.628 10.714 1.00 90.94 304 GLY A O 1
ATOM 2339 N N . LEU A 1 305 ? 5.641 -4.257 10.457 1.00 92.19 305 LEU A N 1
ATOM 2340 C CA . LEU A 1 305 ? 5.824 -3.675 11.792 1.00 92.19 305 LEU A CA 1
ATOM 2341 C C . LEU A 1 305 ? 5.085 -2.340 11.949 1.00 92.19 305 LEU A C 1
ATOM 2343 O O . LEU A 1 305 ? 4.486 -2.080 12.995 1.00 92.19 305 LEU A O 1
ATOM 2347 N N . SER A 1 306 ? 5.085 -1.507 10.905 1.00 90.56 306 SER A N 1
ATOM 2348 C CA . SER A 1 306 ? 4.328 -0.252 10.876 1.00 90.56 306 SER A CA 1
ATOM 2349 C C . SER A 1 306 ? 2.831 -0.478 11.067 1.00 90.56 306 SER A C 1
ATOM 2351 O O . SER A 1 306 ? 2.211 0.288 11.800 1.00 90.56 306 SER A O 1
ATOM 2353 N N . GLY A 1 307 ? 2.268 -1.550 10.502 1.00 89.38 307 GLY A N 1
ATOM 2354 C CA . GLY A 1 307 ? 0.863 -1.917 10.683 1.00 89.38 307 GLY A CA 1
ATOM 2355 C C . GLY A 1 307 ? 0.482 -2.142 12.148 1.00 89.38 307 GLY A C 1
ATOM 2356 O O . GLY A 1 307 ? -0.577 -1.696 12.578 1.00 89.38 307 GLY A O 1
ATOM 2357 N N . ILE A 1 308 ? 1.366 -2.741 12.954 1.00 91.25 308 ILE A N 1
ATOM 2358 C CA . ILE A 1 308 ? 1.126 -2.927 14.398 1.00 91.25 308 ILE A CA 1
ATOM 2359 C C . ILE A 1 308 ? 1.149 -1.583 15.116 1.00 91.25 308 ILE A C 1
ATOM 2361 O O . ILE A 1 308 ? 0.233 -1.273 15.870 1.00 91.25 308 ILE A O 1
ATOM 2365 N N . VAL A 1 309 ? 2.170 -0.764 14.856 1.00 91.44 309 VAL A N 1
ATOM 2366 C CA . VAL A 1 309 ? 2.310 0.567 15.468 1.00 91.44 309 VAL A CA 1
ATOM 2367 C C . VAL A 1 309 ? 1.099 1.449 15.155 1.00 91.44 309 VAL A C 1
ATOM 2369 O O . VAL A 1 309 ? 0.510 2.048 16.055 1.00 91.44 309 VAL A O 1
ATOM 2372 N N . VAL A 1 310 ? 0.695 1.493 13.885 1.00 88.88 310 VAL A N 1
ATOM 2373 C CA . VAL A 1 310 ? -0.492 2.224 13.432 1.00 88.88 310 VAL A CA 1
ATOM 2374 C C . VAL A 1 310 ? -1.762 1.631 14.037 1.00 88.88 310 VAL A C 1
ATOM 2376 O O . VAL A 1 310 ? -2.619 2.383 14.490 1.00 88.88 310 VAL A O 1
ATOM 2379 N N . GLY A 1 311 ? -1.876 0.304 14.117 1.00 89.00 311 GLY A N 1
ATOM 2380 C CA . GLY A 1 311 ? -3.004 -0.371 14.752 1.00 89.00 311 GLY A CA 1
ATOM 2381 C C . GLY A 1 311 ? -3.159 -0.013 16.232 1.00 89.00 311 GLY A C 1
ATOM 2382 O O . GLY A 1 311 ? -4.274 0.251 16.683 1.00 89.00 311 GLY A O 1
ATOM 2383 N N . ILE A 1 312 ? -2.051 0.082 16.978 1.00 91.25 312 ILE A N 1
ATOM 2384 C CA . ILE A 1 312 ? -2.071 0.533 18.377 1.00 91.25 312 ILE A CA 1
ATOM 2385 C C . ILE A 1 312 ? -2.602 1.968 18.429 1.00 91.25 312 ILE A C 1
ATOM 2387 O O . ILE A 1 312 ? -3.555 2.236 19.153 1.00 91.25 312 ILE A O 1
ATOM 2391 N N . LEU A 1 313 ? -2.041 2.886 17.634 1.00 88.44 313 LEU A N 1
ATOM 2392 C CA . LEU A 1 313 ? -2.464 4.293 17.628 1.00 88.44 313 LEU A CA 1
ATOM 2393 C C . LEU A 1 313 ? -3.935 4.475 17.236 1.00 88.44 313 LEU A C 1
ATOM 2395 O O . LEU A 1 313 ? -4.639 5.243 17.891 1.00 88.44 313 LEU A O 1
ATOM 2399 N N . ASN A 1 314 ? -4.409 3.740 16.229 1.00 85.88 314 ASN A N 1
ATOM 2400 C CA . ASN A 1 314 ? -5.809 3.752 15.808 1.00 85.88 314 ASN A CA 1
ATOM 2401 C C . ASN A 1 314 ? -6.741 3.250 16.918 1.00 85.88 314 ASN A C 1
ATOM 2403 O O . ASN A 1 314 ? -7.832 3.781 17.073 1.00 85.88 314 ASN A O 1
ATOM 2407 N N . SER A 1 315 ? -6.300 2.276 17.721 1.00 86.12 315 SER A N 1
ATOM 2408 C CA . SER A 1 315 ? -7.074 1.773 18.867 1.00 86.12 315 SER A CA 1
ATOM 2409 C C . SER A 1 315 ? -7.191 2.790 20.012 1.00 86.12 315 SER A C 1
ATOM 2411 O O . SER A 1 315 ? -8.047 2.635 20.876 1.00 86.12 315 SER A O 1
ATOM 2413 N N . TYR A 1 316 ? -6.334 3.817 20.023 1.00 85.00 316 TYR A N 1
ATOM 2414 C CA . TYR A 1 316 ? -6.380 4.973 20.929 1.00 85.00 316 TYR A CA 1
ATOM 2415 C C . TYR A 1 316 ? -6.947 6.232 20.244 1.00 85.00 316 TYR A C 1
ATOM 2417 O O . TYR A 1 316 ? -6.613 7.352 20.641 1.00 85.00 316 TYR A O 1
ATOM 2425 N N . ASP A 1 317 ? -7.711 6.071 19.162 1.00 80.25 317 ASP A N 1
ATOM 2426 C CA . ASP A 1 317 ? -8.336 7.154 18.393 1.00 80.25 317 ASP A CA 1
ATOM 2427 C C . ASP A 1 317 ? -7.363 8.225 17.848 1.00 80.25 317 ASP A C 1
ATOM 2429 O O . ASP A 1 317 ? -7.741 9.355 17.532 1.00 80.25 317 ASP A O 1
ATOM 2433 N N . HIS A 1 318 ? -6.077 7.887 17.699 1.00 79.50 318 HIS A N 1
ATOM 2434 C CA . HIS A 1 318 ? -5.060 8.781 17.138 1.00 79.50 318 HIS A CA 1
ATOM 2435 C C . HIS A 1 318 ? -4.894 8.554 15.634 1.00 79.50 318 HIS A C 1
ATOM 2437 O O . HIS A 1 318 ? -3.921 7.956 15.180 1.00 79.50 318 HIS A O 1
ATOM 2443 N N . PHE A 1 319 ? -5.834 9.082 14.852 1.00 75.62 319 PHE A N 1
ATOM 2444 C CA . PHE A 1 319 ? -5.889 8.868 13.400 1.00 75.62 319 PHE A CA 1
ATOM 2445 C C . PHE A 1 319 ? -4.999 9.817 12.581 1.00 75.62 319 PHE A C 1
ATOM 2447 O O . PHE A 1 319 ? -4.605 9.491 11.462 1.00 75.62 319 PHE A O 1
ATOM 2454 N N . THR A 1 320 ? -4.652 10.992 13.117 1.00 78.81 320 THR A N 1
ATOM 2455 C CA . THR A 1 320 ? -3.961 12.052 12.359 1.00 78.81 320 THR A CA 1
ATOM 2456 C C . THR A 1 320 ? -2.536 11.675 11.966 1.00 78.81 320 THR A C 1
ATOM 2458 O O . THR A 1 320 ? -2.134 11.880 10.823 1.00 78.81 320 THR A O 1
ATOM 2461 N N . VAL A 1 321 ? -1.763 11.113 12.900 1.00 84.31 321 VAL A N 1
ATOM 2462 C CA . VAL A 1 321 ? -0.356 10.759 12.652 1.00 84.31 321 VAL A CA 1
ATOM 2463 C C . VAL A 1 321 ? -0.254 9.637 11.607 1.00 84.31 321 VAL A C 1
ATOM 2465 O O . VAL A 1 321 ? 0.444 9.840 10.612 1.00 84.31 321 VAL A O 1
ATOM 2468 N N . PRO A 1 322 ? -1.007 8.519 11.722 1.00 81.25 322 PRO A N 1
ATOM 2469 C CA . PRO A 1 322 ? -1.075 7.520 10.656 1.00 81.25 322 PRO A CA 1
ATOM 2470 C C . PRO A 1 322 ? -1.554 8.064 9.304 1.00 81.25 322 PRO A C 1
ATOM 2472 O O . PRO A 1 322 ? -1.066 7.623 8.267 1.00 81.25 322 PRO A O 1
ATOM 2475 N N . ALA A 1 323 ? -2.476 9.033 9.285 1.00 79.88 323 ALA A N 1
ATOM 2476 C CA . ALA A 1 323 ? -2.971 9.628 8.041 1.00 79.88 323 ALA A CA 1
ATOM 2477 C C . ALA A 1 323 ? -1.927 10.502 7.321 1.00 79.88 323 ALA A C 1
ATOM 2479 O O . ALA A 1 323 ? -1.980 10.646 6.099 1.00 79.88 323 ALA A O 1
ATOM 2480 N N . LEU A 1 324 ? -0.962 11.069 8.053 1.00 85.31 324 LEU A N 1
ATOM 2481 C CA . LEU A 1 324 ? 0.136 11.865 7.491 1.00 85.31 324 LEU A CA 1
ATOM 2482 C C . LEU A 1 324 ? 1.329 11.013 7.033 1.00 85.31 324 LEU A C 1
ATOM 2484 O O . LEU A 1 324 ? 2.110 11.457 6.191 1.00 85.31 324 LEU A O 1
ATOM 2488 N N . SER A 1 325 ? 1.465 9.780 7.523 1.00 87.38 325 SER A N 1
ATOM 2489 C CA . SER A 1 325 ? 2.542 8.862 7.129 1.00 87.38 325 SER A CA 1
ATOM 2490 C C . SER A 1 325 ? 2.689 8.692 5.599 1.00 87.38 325 SER A C 1
ATOM 2492 O O . SER A 1 325 ? 3.808 8.824 5.098 1.00 87.38 325 SER A O 1
ATOM 2494 N N . PRO A 1 326 ? 1.610 8.482 4.814 1.00 86.69 326 PRO A N 1
ATOM 2495 C CA . PRO A 1 326 ? 1.697 8.411 3.352 1.00 86.69 326 PRO A CA 1
ATOM 2496 C C . PRO A 1 326 ? 2.113 9.725 2.671 1.00 86.69 326 PRO A C 1
ATOM 2498 O O . PRO A 1 326 ? 2.710 9.701 1.595 1.00 86.69 326 PRO A O 1
ATOM 2501 N N . VAL A 1 327 ? 1.804 10.883 3.265 1.00 89.94 327 VAL A N 1
ATOM 2502 C CA . VAL A 1 327 ? 2.235 12.198 2.755 1.00 89.94 327 VAL A CA 1
ATOM 2503 C C . VAL A 1 327 ? 3.758 12.290 2.842 1.00 89.94 327 VAL A C 1
ATOM 2505 O O . VAL A 1 327 ? 4.414 12.536 1.830 1.00 89.94 327 VAL A O 1
ATOM 2508 N N . LEU A 1 328 ? 4.317 11.998 4.022 1.00 92.56 328 LEU A N 1
ATOM 2509 C CA . LEU A 1 328 ? 5.763 11.977 4.251 1.00 92.56 328 LEU A CA 1
ATOM 2510 C C . LEU A 1 328 ? 6.471 10.996 3.306 1.00 92.56 328 LEU A C 1
ATOM 2512 O O . LEU A 1 328 ? 7.491 11.342 2.711 1.00 92.56 328 LEU A O 1
ATOM 2516 N N . TRP A 1 329 ? 5.901 9.801 3.128 1.00 93.88 329 TRP A N 1
ATOM 2517 C CA . TRP A 1 329 ? 6.451 8.778 2.240 1.00 93.88 329 TRP A CA 1
ATOM 2518 C C . TRP A 1 329 ? 6.628 9.292 0.804 1.00 93.88 329 TRP A C 1
ATOM 2520 O O . TRP A 1 329 ? 7.702 9.164 0.219 1.00 93.88 329 TRP A O 1
ATOM 2530 N N . ASN A 1 330 ? 5.604 9.948 0.250 1.00 94.56 330 ASN A N 1
ATOM 2531 C CA . ASN A 1 330 ? 5.679 10.508 -1.099 1.00 94.56 330 ASN A CA 1
ATOM 2532 C C . ASN A 1 330 ? 6.679 11.670 -1.197 1.00 94.56 330 ASN A C 1
ATOM 2534 O O . ASN A 1 330 ? 7.447 11.726 -2.157 1.00 94.56 330 ASN A O 1
ATOM 2538 N N . VAL A 1 331 ? 6.699 12.575 -0.210 1.00 95.50 331 VAL A N 1
ATOM 2539 C CA . VAL A 1 331 ? 7.611 13.734 -0.194 1.00 95.50 331 VAL A CA 1
ATOM 2540 C C . VAL A 1 331 ? 9.073 13.289 -0.193 1.00 95.50 331 VAL A C 1
ATOM 2542 O O . VAL A 1 331 ? 9.857 13.787 -0.998 1.00 95.50 331 VAL A O 1
ATOM 2545 N N . ILE A 1 332 ? 9.435 12.318 0.652 1.00 96.75 332 ILE A N 1
ATOM 2546 C CA . ILE A 1 332 ? 10.812 11.806 0.727 1.00 96.75 332 ILE A CA 1
ATOM 2547 C C . ILE A 1 332 ? 11.236 11.187 -0.606 1.00 96.75 332 ILE A C 1
ATOM 2549 O O . ILE A 1 332 ? 12.361 11.404 -1.047 1.00 96.75 332 ILE A O 1
ATOM 2553 N N . ILE A 1 333 ? 10.342 10.459 -1.280 1.00 96.06 333 ILE A N 1
ATOM 2554 C CA . ILE A 1 333 ? 10.648 9.874 -2.588 1.00 96.06 333 ILE A CA 1
ATOM 2555 C C . ILE A 1 333 ? 10.874 10.959 -3.639 1.00 96.06 333 ILE A C 1
ATOM 2557 O O . ILE A 1 333 ? 11.861 10.895 -4.368 1.00 96.06 333 ILE A O 1
ATOM 2561 N N . ILE A 1 334 ? 9.982 11.951 -3.723 1.00 95.00 334 ILE A N 1
ATOM 2562 C CA . ILE A 1 334 ? 10.111 13.054 -4.686 1.00 95.00 334 ILE A CA 1
ATOM 2563 C C . ILE A 1 334 ? 11.429 13.798 -4.455 1.00 95.00 334 ILE A C 1
ATOM 2565 O O . ILE A 1 334 ? 12.168 14.044 -5.405 1.00 95.00 334 ILE A O 1
ATOM 2569 N N . PHE A 1 335 ? 11.756 14.102 -3.198 1.00 95.38 335 PHE A N 1
ATOM 2570 C CA . PHE A 1 335 ? 12.991 14.792 -2.839 1.00 95.38 335 PHE A CA 1
ATOM 2571 C C . PHE A 1 335 ? 14.238 13.947 -3.134 1.00 95.38 335 PHE A C 1
ATOM 2573 O O . PHE A 1 335 ? 15.202 14.443 -3.715 1.00 95.38 335 PHE A O 1
ATOM 2580 N N . GLY A 1 336 ? 14.200 12.651 -2.813 1.00 95.00 336 GLY A N 1
ATOM 2581 C CA . GLY A 1 336 ? 15.273 11.706 -3.122 1.00 95.00 336 GLY A CA 1
ATOM 2582 C C . GLY A 1 336 ? 15.530 11.574 -4.625 1.00 95.00 336 GLY A C 1
ATOM 2583 O O . GLY A 1 336 ? 16.683 11.540 -5.053 1.00 95.00 336 GLY A O 1
ATOM 2584 N N . LEU A 1 337 ? 14.476 11.595 -5.446 1.00 94.31 337 LEU A N 1
ATOM 2585 C CA . LEU A 1 337 ? 14.605 11.638 -6.902 1.00 94.31 337 LEU A CA 1
ATOM 2586 C C . LEU A 1 337 ? 15.165 12.978 -7.389 1.00 94.31 337 LEU A C 1
ATOM 2588 O O . LEU A 1 337 ? 16.094 12.983 -8.194 1.00 94.31 337 LEU A O 1
ATOM 2592 N N . ALA A 1 338 ? 14.637 14.098 -6.890 1.00 92.19 338 ALA A N 1
ATOM 2593 C CA . ALA A 1 338 ? 15.048 15.438 -7.300 1.00 92.19 338 ALA A CA 1
ATOM 2594 C C . ALA A 1 338 ? 16.526 15.726 -6.996 1.00 92.19 338 ALA A C 1
ATOM 2596 O O . ALA A 1 338 ? 17.197 16.347 -7.812 1.00 92.19 338 ALA A O 1
ATOM 2597 N N . LEU A 1 339 ? 17.048 15.250 -5.860 1.00 92.25 339 LEU A N 1
ATOM 2598 C CA . LEU A 1 339 ? 18.455 15.429 -5.490 1.00 92.25 339 LEU A CA 1
ATOM 2599 C C . LEU A 1 339 ? 19.365 14.327 -6.034 1.00 92.25 339 LEU A C 1
ATOM 2601 O O . LEU A 1 339 ? 20.487 14.594 -6.463 1.00 92.25 339 LEU A O 1
ATOM 2605 N N . GLY A 1 340 ? 18.905 13.078 -6.004 1.00 88.81 340 GLY A N 1
ATOM 2606 C CA . GLY A 1 340 ? 19.741 11.938 -6.349 1.00 88.81 340 GLY A CA 1
ATOM 2607 C C . GLY A 1 340 ? 19.913 11.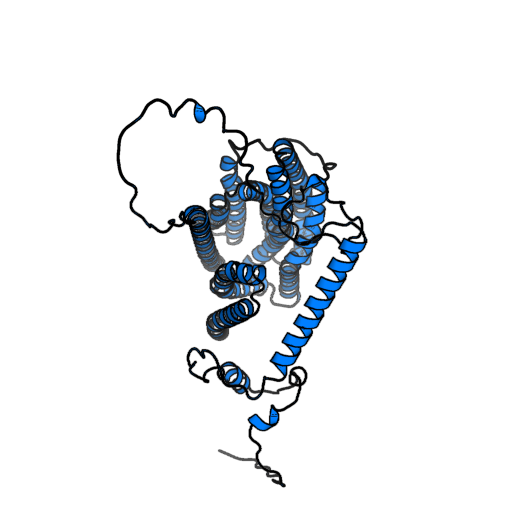767 -7.856 1.00 88.81 340 GLY A C 1
ATOM 2608 O O . GLY A 1 340 ? 21.025 11.527 -8.322 1.00 88.81 340 GLY A O 1
ATOM 2609 N N . VAL A 1 341 ? 18.851 11.913 -8.655 1.00 87.50 341 VAL A N 1
ATOM 2610 C CA . VAL A 1 341 ? 18.912 11.634 -10.102 1.00 87.50 341 VAL A CA 1
ATOM 2611 C C . VAL A 1 341 ? 19.867 12.564 -10.869 1.00 87.50 341 VAL A C 1
ATOM 2613 O O . VAL A 1 341 ? 20.606 12.043 -11.712 1.00 87.50 341 VAL A O 1
ATOM 2616 N N . PRO A 1 342 ? 19.938 13.882 -10.588 1.00 87.00 342 PRO A N 1
ATOM 2617 C CA . PRO A 1 342 ? 20.894 14.771 -11.252 1.00 87.00 342 PRO A CA 1
ATOM 2618 C C . PRO A 1 342 ? 22.364 14.417 -10.992 1.00 87.00 342 PRO A C 1
ATOM 2620 O O . PRO A 1 342 ? 23.210 14.689 -11.837 1.00 87.00 342 PRO A O 1
ATOM 2623 N N . SER A 1 343 ? 22.674 13.769 -9.863 1.00 82.25 343 SER A N 1
ATOM 2624 C CA . SER A 1 343 ? 24.050 13.412 -9.481 1.00 82.25 343 SER A CA 1
ATOM 2625 C C . SER A 1 343 ? 24.673 12.286 -10.321 1.00 82.25 343 SER A C 1
ATOM 2627 O O . SER A 1 343 ? 25.857 11.989 -10.174 1.00 82.25 343 SER A O 1
ATOM 2629 N N . THR A 1 344 ? 23.905 11.639 -11.210 1.00 86.00 344 THR A N 1
ATOM 2630 C CA . THR A 1 344 ? 24.385 10.486 -11.980 1.00 86.00 344 THR A CA 1
ATOM 2631 C C . THR A 1 344 ? 23.919 10.471 -13.439 1.00 86.00 344 THR A C 1
ATOM 2633 O O . THR A 1 344 ? 22.759 10.722 -13.790 1.00 86.00 344 THR A O 1
ATOM 2636 N N . SER A 1 345 ? 24.842 10.095 -14.323 1.00 79.81 345 SER A N 1
ATOM 2637 C CA . SER A 1 345 ? 24.598 9.895 -15.753 1.00 79.81 345 SER A CA 1
ATOM 2638 C C . SER A 1 345 ? 24.080 8.488 -16.087 1.00 79.81 345 SER A C 1
ATOM 2640 O O . SER A 1 345 ? 23.452 8.297 -17.126 1.00 79.81 345 SER A O 1
ATOM 2642 N N . SER A 1 346 ? 24.273 7.496 -15.207 1.00 87.50 346 SER A N 1
ATOM 2643 C CA . SER A 1 346 ? 23.876 6.106 -15.469 1.00 87.50 346 SER A CA 1
ATOM 2644 C C . SER A 1 346 ? 22.408 5.847 -15.128 1.00 87.50 346 SER A C 1
ATOM 2646 O O . SER A 1 346 ? 21.987 5.952 -13.977 1.00 87.50 346 SER A O 1
ATOM 2648 N N . HIS A 1 347 ? 21.621 5.421 -16.119 1.00 83.56 347 HIS A N 1
ATOM 2649 C CA . HIS A 1 347 ? 20.192 5.138 -15.939 1.00 83.56 347 HIS A CA 1
ATOM 2650 C C . HIS A 1 347 ? 19.917 4.004 -14.934 1.00 83.56 347 HIS A C 1
ATOM 2652 O O . HIS A 1 347 ? 18.937 4.059 -14.197 1.00 83.56 347 HIS A O 1
ATOM 2658 N N . SER A 1 348 ? 20.790 2.993 -14.861 1.00 86.19 348 SER A N 1
ATOM 2659 C CA . SER A 1 348 ? 20.666 1.918 -13.866 1.00 86.19 348 SER A CA 1
ATOM 2660 C C . SER A 1 348 ? 20.840 2.457 -12.445 1.00 86.19 348 SER A C 1
ATOM 2662 O O . SER A 1 348 ? 20.065 2.113 -11.558 1.00 86.19 348 SER A O 1
ATOM 2664 N N . THR A 1 349 ? 21.806 3.357 -12.237 1.00 90.62 349 THR A N 1
ATOM 2665 C CA . THR A 1 349 ? 22.043 4.004 -10.939 1.00 90.62 349 THR A CA 1
ATOM 2666 C C . THR A 1 349 ? 20.855 4.869 -10.524 1.00 90.62 349 THR A C 1
ATOM 2668 O O . THR A 1 349 ? 20.454 4.830 -9.366 1.00 90.62 349 THR A O 1
ATOM 2671 N N . ARG A 1 350 ? 20.214 5.575 -11.465 1.00 93.81 350 ARG A N 1
ATOM 2672 C CA . ARG A 1 350 ? 18.993 6.351 -11.178 1.00 93.81 350 ARG A CA 1
ATOM 2673 C C . ARG A 1 350 ? 17.853 5.477 -10.635 1.00 93.81 350 ARG A C 1
ATOM 2675 O O . ARG A 1 350 ? 17.144 5.903 -9.729 1.00 93.81 350 ARG A O 1
ATOM 2682 N N . LEU A 1 351 ? 17.692 4.249 -11.136 1.00 94.00 351 LEU A N 1
ATOM 2683 C CA . LEU A 1 351 ? 16.683 3.309 -10.621 1.00 94.00 35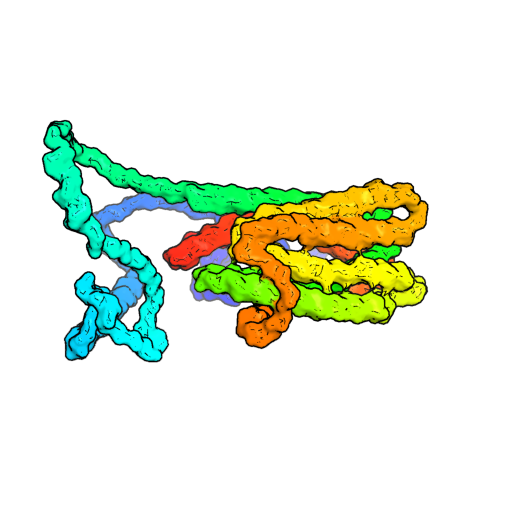1 LEU A CA 1
ATOM 2684 C C . LEU A 1 351 ? 17.027 2.804 -9.213 1.00 94.00 351 LEU A C 1
ATOM 2686 O O . LEU A 1 351 ? 16.136 2.653 -8.381 1.00 94.00 351 LEU A O 1
ATOM 2690 N N . TYR A 1 352 ? 18.312 2.603 -8.913 1.00 95.62 352 TYR A N 1
ATOM 2691 C CA . TYR A 1 352 ? 18.754 2.305 -7.548 1.00 95.62 352 TYR A CA 1
ATOM 2692 C C . TYR A 1 352 ? 18.482 3.466 -6.587 1.00 95.62 352 TYR A C 1
ATOM 2694 O O . TYR A 1 352 ? 18.003 3.232 -5.481 1.00 95.62 352 TYR A O 1
ATOM 2702 N N . ILE A 1 353 ? 18.704 4.711 -7.017 1.00 95.56 353 ILE A N 1
ATOM 2703 C CA . ILE A 1 353 ? 18.338 5.909 -6.245 1.00 95.56 353 ILE A CA 1
ATOM 2704 C C . ILE A 1 353 ? 16.838 5.921 -5.959 1.00 95.56 353 ILE A C 1
ATOM 2706 O O . ILE A 1 353 ? 16.438 6.204 -4.830 1.00 95.56 353 ILE A O 1
ATOM 2710 N N . TYR A 1 354 ? 16.007 5.560 -6.939 1.00 95.56 354 TYR A N 1
ATOM 2711 C CA . TYR A 1 354 ? 14.568 5.458 -6.726 1.00 95.56 354 TYR A CA 1
ATOM 2712 C C . TYR A 1 354 ? 14.219 4.391 -5.674 1.00 95.56 354 TYR A C 1
ATOM 2714 O O . TYR A 1 354 ? 13.495 4.682 -4.721 1.00 95.56 354 TYR A O 1
ATOM 2722 N N . ALA A 1 355 ? 14.790 3.188 -5.785 1.00 96.44 355 ALA A N 1
ATOM 2723 C CA . ALA A 1 355 ? 14.568 2.105 -4.826 1.00 96.44 355 ALA A CA 1
ATOM 2724 C C . ALA A 1 355 ? 15.029 2.459 -3.402 1.00 96.44 355 ALA A C 1
ATOM 2726 O O . ALA A 1 355 ? 14.304 2.217 -2.436 1.00 96.44 355 ALA A O 1
ATOM 2727 N N . ILE A 1 356 ? 16.200 3.086 -3.266 1.00 96.69 356 ILE A N 1
ATOM 2728 C CA . ILE A 1 356 ? 16.725 3.553 -1.977 1.00 96.69 356 ILE A CA 1
ATOM 2729 C C . ILE A 1 356 ? 15.839 4.665 -1.411 1.00 96.69 356 ILE A C 1
ATOM 2731 O O . ILE A 1 356 ? 15.529 4.643 -0.224 1.00 96.69 356 ILE A O 1
ATOM 2735 N N . SER A 1 357 ? 15.367 5.596 -2.245 1.00 97.12 357 SER A N 1
ATOM 2736 C CA . SER A 1 357 ? 14.447 6.655 -1.809 1.00 97.12 357 SER A CA 1
ATOM 2737 C C . SER A 1 357 ? 13.151 6.070 -1.243 1.00 97.12 357 SER A C 1
ATOM 2739 O O . SER A 1 357 ? 12.674 6.531 -0.210 1.00 97.12 357 SER A O 1
ATOM 2741 N N . ILE A 1 358 ? 12.612 5.010 -1.859 1.00 96.06 358 ILE A N 1
ATOM 2742 C CA . ILE A 1 358 ? 11.444 4.283 -1.339 1.00 96.06 358 ILE A CA 1
ATOM 2743 C C . ILE A 1 358 ? 11.763 3.601 -0.004 1.00 96.06 358 ILE A C 1
ATOM 2745 O O . ILE A 1 358 ? 10.949 3.659 0.920 1.00 96.06 358 ILE A O 1
ATOM 2749 N N . LEU A 1 359 ? 12.933 2.972 0.127 1.00 96.50 359 LEU A N 1
ATOM 2750 C CA . LEU A 1 359 ? 13.365 2.344 1.376 1.00 96.50 359 LEU A CA 1
ATOM 2751 C C . LEU A 1 359 ? 13.485 3.364 2.512 1.00 96.50 359 LEU A C 1
ATOM 2753 O O . LEU A 1 359 ? 12.888 3.172 3.569 1.00 96.50 359 LEU A O 1
ATOM 2757 N N . VAL A 1 360 ? 14.172 4.482 2.274 1.00 97.44 360 VAL A N 1
ATOM 2758 C CA . VAL A 1 360 ? 14.323 5.577 3.243 1.00 97.44 360 VAL A CA 1
ATOM 2759 C C . VAL A 1 360 ? 12.967 6.174 3.612 1.00 97.44 360 VAL A C 1
ATOM 2761 O O . VAL A 1 360 ? 12.672 6.337 4.795 1.00 97.44 360 VAL A O 1
ATOM 2764 N N . ALA A 1 361 ? 12.107 6.436 2.625 1.00 96.44 361 ALA A N 1
ATOM 2765 C CA . ALA A 1 361 ? 10.750 6.922 2.858 1.00 96.44 361 ALA A CA 1
ATOM 2766 C C . ALA A 1 361 ? 9.934 5.968 3.734 1.00 96.44 361 ALA A C 1
ATOM 2768 O O . ALA A 1 361 ? 9.177 6.401 4.597 1.00 96.44 361 ALA A O 1
ATOM 2769 N N . THR A 1 362 ? 10.113 4.664 3.542 1.00 94.69 362 THR A N 1
ATOM 2770 C CA . THR A 1 362 ? 9.408 3.624 4.296 1.00 94.69 362 THR A CA 1
ATOM 2771 C C . THR A 1 362 ? 9.913 3.515 5.731 1.00 94.69 362 THR A C 1
ATOM 2773 O O . THR A 1 362 ? 9.109 3.394 6.655 1.00 94.69 362 THR A O 1
ATOM 2776 N N . ILE A 1 363 ? 11.226 3.633 5.940 1.00 96.25 363 ILE A N 1
ATOM 2777 C CA . ILE A 1 363 ? 11.817 3.736 7.279 1.00 96.25 363 ILE A CA 1
ATOM 2778 C C . ILE A 1 363 ? 11.268 4.977 7.989 1.00 96.25 363 ILE A C 1
ATOM 2780 O O . ILE A 1 363 ? 10.769 4.871 9.104 1.00 96.25 363 ILE A O 1
ATOM 2784 N N . ALA A 1 364 ? 11.289 6.141 7.338 1.00 95.50 364 ALA A N 1
ATOM 2785 C CA . ALA A 1 364 ? 10.759 7.375 7.911 1.00 95.50 364 ALA A CA 1
ATOM 2786 C C . ALA A 1 364 ? 9.256 7.275 8.223 1.00 95.50 364 ALA A C 1
ATOM 2788 O O . ALA A 1 364 ? 8.824 7.683 9.299 1.00 95.50 364 ALA A O 1
ATOM 2789 N N . GLN A 1 365 ? 8.470 6.670 7.328 1.00 92.88 365 GLN A N 1
ATOM 2790 C CA . GLN A 1 365 ? 7.049 6.388 7.538 1.00 92.88 365 GLN A CA 1
ATOM 2791 C C . GLN A 1 365 ? 6.806 5.517 8.781 1.00 92.88 365 GLN A C 1
ATOM 2793 O O . GLN A 1 365 ? 5.840 5.765 9.502 1.00 92.88 365 GLN A O 1
ATOM 2798 N N . PHE A 1 366 ? 7.651 4.513 9.025 1.00 92.31 366 PHE A N 1
ATOM 2799 C CA . PHE A 1 366 ? 7.577 3.655 10.209 1.00 92.31 366 PHE A CA 1
ATOM 2800 C C . PHE A 1 366 ? 8.010 4.384 11.486 1.00 92.31 366 PHE A C 1
ATOM 2802 O O . PHE A 1 366 ? 7.372 4.234 12.526 1.00 92.31 366 PHE A O 1
ATOM 2809 N N . LEU A 1 367 ? 9.072 5.190 11.410 1.00 93.69 367 LEU A N 1
ATOM 2810 C CA . LEU A 1 367 ? 9.607 5.918 12.558 1.00 93.69 367 LEU A CA 1
ATOM 2811 C C . LEU A 1 367 ? 8.699 7.070 13.002 1.00 93.69 367 LEU A C 1
ATOM 2813 O O . LEU A 1 367 ? 8.630 7.349 14.195 1.00 93.69 367 LEU A O 1
ATOM 2817 N N . LEU A 1 368 ? 7.987 7.714 12.073 1.00 92.12 368 LEU A N 1
ATOM 2818 C CA . LEU A 1 368 ? 7.122 8.864 12.348 1.00 92.12 368 LEU A CA 1
ATOM 2819 C C . LEU A 1 368 ? 6.100 8.617 13.477 1.00 92.12 368 LEU A C 1
ATOM 2821 O O . LEU A 1 368 ? 6.035 9.448 14.374 1.00 92.12 368 LEU A O 1
ATOM 2825 N N . PRO A 1 369 ? 5.313 7.524 13.501 1.00 90.62 369 PRO A N 1
ATOM 2826 C CA . PRO A 1 369 ? 4.360 7.269 14.583 1.00 90.62 369 PRO A CA 1
ATOM 2827 C C . PRO A 1 369 ? 4.991 6.791 15.905 1.00 90.62 369 PRO A C 1
ATOM 2829 O O . PRO A 1 369 ? 4.323 6.844 16.938 1.00 90.62 369 PRO A O 1
ATOM 2832 N N . LEU A 1 370 ? 6.256 6.345 15.925 1.00 90.19 370 LEU A N 1
ATOM 2833 C CA . LEU A 1 370 ? 6.880 5.770 17.130 1.00 90.19 370 LEU A CA 1
ATOM 2834 C C . LEU A 1 370 ? 6.937 6.715 18.345 1.00 90.19 370 LEU A C 1
ATOM 2836 O O . LEU A 1 370 ? 6.663 6.254 19.453 1.00 90.19 370 LEU A O 1
ATOM 2840 N N . PRO A 1 371 ? 7.261 8.016 18.210 1.00 89.56 371 PRO A N 1
ATOM 2841 C CA . PRO A 1 371 ? 7.248 8.946 19.335 1.00 89.56 371 PRO A CA 1
ATOM 2842 C C . PRO A 1 371 ? 5.887 9.042 20.029 1.00 89.56 371 PRO A C 1
ATOM 2844 O O . PRO A 1 371 ? 5.854 9.180 21.247 1.00 89.56 371 PRO A O 1
ATOM 2847 N N . TRP A 1 372 ? 4.778 8.894 19.294 1.00 87.94 372 TRP A N 1
ATOM 2848 C CA . TRP A 1 372 ? 3.418 8.963 19.846 1.00 87.94 372 TRP A CA 1
ATOM 2849 C C . TRP A 1 372 ? 3.007 7.722 20.648 1.00 87.94 372 TRP A C 1
ATOM 2851 O O . TRP A 1 372 ? 1.989 7.751 21.338 1.00 87.94 372 TRP A O 1
ATOM 2861 N N . LEU A 1 373 ? 3.801 6.647 20.606 1.00 84.94 373 LEU A N 1
ATOM 2862 C CA . LEU A 1 373 ? 3.661 5.523 21.534 1.00 84.94 373 LEU A CA 1
ATOM 2863 C C . LEU A 1 373 ? 4.233 5.853 22.924 1.00 84.94 373 LEU A C 1
ATOM 2865 O O . LEU A 1 373 ? 3.851 5.217 23.905 1.00 84.94 373 LEU A O 1
ATOM 2869 N N . ARG A 1 374 ? 5.151 6.827 23.039 1.00 79.31 374 ARG A N 1
ATOM 2870 C CA . ARG A 1 374 ? 5.757 7.197 24.328 1.00 79.31 374 ARG A CA 1
ATOM 2871 C C . ARG A 1 374 ? 4.731 7.936 25.191 1.00 79.31 374 ARG A C 1
ATOM 2873 O O . ARG A 1 374 ? 4.086 8.868 24.729 1.00 79.31 374 ARG A O 1
ATOM 2880 N N . GLY A 1 375 ? 4.608 7.527 26.453 1.00 69.50 375 GLY A N 1
ATOM 2881 C CA . GLY A 1 375 ? 3.664 8.126 27.406 1.00 69.50 375 GLY A CA 1
ATOM 2882 C C . GLY A 1 375 ? 2.253 7.530 27.371 1.00 69.50 375 GLY A C 1
ATOM 2883 O O . GLY A 1 375 ? 1.358 8.073 28.008 1.00 69.50 375 GLY A O 1
ATOM 2884 N N . ARG A 1 376 ? 2.043 6.427 26.640 1.00 80.44 376 ARG A N 1
ATOM 2885 C CA . ARG A 1 376 ? 0.829 5.603 26.748 1.00 80.44 376 ARG A CA 1
ATOM 2886 C C . ARG A 1 376 ? 0.945 4.610 27.903 1.00 80.44 376 ARG A C 1
ATOM 2888 O O . ARG A 1 376 ? 1.982 4.534 28.556 1.00 80.44 376 ARG A O 1
ATOM 2895 N N . ASP A 1 377 ? -0.136 3.863 28.125 1.00 74.25 377 ASP A N 1
ATOM 2896 C CA . ASP A 1 377 ? -0.304 2.945 29.259 1.00 74.25 377 ASP A CA 1
ATOM 2897 C C . ASP A 1 377 ? 0.855 1.962 29.458 1.00 74.25 377 ASP A C 1
ATOM 2899 O O . ASP A 1 377 ? 1.080 1.517 30.581 1.00 74.25 377 ASP A O 1
ATOM 2903 N N . ASP A 1 378 ? 1.565 1.601 28.384 1.00 78.12 378 ASP A N 1
ATOM 2904 C CA . ASP A 1 378 ? 2.747 0.752 28.461 1.00 78.12 378 ASP A CA 1
ATOM 2905 C C . ASP A 1 378 ? 3.676 0.913 27.235 1.00 78.12 378 ASP A C 1
ATOM 2907 O O . ASP A 1 378 ? 3.465 1.780 26.382 1.00 78.12 378 ASP A O 1
ATOM 2911 N N . ARG A 1 379 ? 4.738 0.097 27.149 1.00 82.69 379 ARG A N 1
ATOM 2912 C CA . ARG A 1 379 ? 5.703 0.062 26.032 1.00 82.69 379 ARG A CA 1
ATOM 2913 C C . ARG A 1 379 ? 5.717 -1.295 25.319 1.00 82.69 379 ARG A C 1
ATOM 2915 O O . ARG A 1 379 ? 5.265 -2.310 25.847 1.00 82.69 379 ARG A O 1
ATOM 2922 N N . LEU A 1 380 ? 6.273 -1.320 24.103 1.00 82.38 380 LEU A N 1
ATOM 2923 C CA . LEU A 1 380 ? 6.587 -2.574 23.411 1.00 82.38 380 LEU A CA 1
ATOM 2924 C C . LEU A 1 380 ? 7.744 -3.271 24.135 1.00 82.38 380 LEU A C 1
ATOM 2926 O O . LEU A 1 380 ? 8.848 -2.732 24.214 1.00 82.38 380 LEU A O 1
ATOM 2930 N N . HIS A 1 381 ? 7.481 -4.464 24.657 1.00 83.00 381 HIS A N 1
ATOM 2931 C CA . HIS A 1 381 ? 8.452 -5.280 25.376 1.00 83.00 381 HIS A CA 1
ATOM 2932 C C . HIS A 1 381 ? 9.017 -6.382 24.483 1.00 83.00 381 HIS A C 1
ATOM 2934 O O . HIS A 1 381 ? 8.408 -6.785 23.494 1.00 83.00 381 HIS A O 1
ATOM 2940 N N . MET A 1 382 ? 10.182 -6.915 24.844 1.00 82.75 382 MET A N 1
ATOM 2941 C CA . MET A 1 382 ? 10.732 -8.102 24.193 1.00 82.75 382 MET A CA 1
ATOM 2942 C C . MET A 1 382 ? 10.108 -9.366 24.787 1.00 82.75 382 MET A C 1
ATOM 2944 O O . MET A 1 382 ? 10.685 -10.016 25.651 1.00 82.75 382 MET A O 1
ATOM 2948 N N . VAL A 1 383 ? 8.878 -9.665 24.362 1.00 84.50 383 VAL A N 1
ATOM 2949 C CA . VAL A 1 383 ? 8.099 -10.829 24.805 1.00 84.50 383 VAL A CA 1
ATOM 2950 C C . VAL A 1 383 ? 7.485 -11.501 23.587 1.00 84.50 383 VAL A C 1
ATOM 2952 O O . VAL A 1 383 ? 6.928 -10.821 22.729 1.00 84.50 383 VAL A O 1
ATOM 2955 N N . ILE A 1 384 ? 7.578 -12.829 23.530 1.00 85.75 384 ILE A N 1
ATOM 2956 C CA . ILE A 1 384 ? 6.946 -13.666 22.509 1.00 85.75 384 ILE A CA 1
ATOM 2957 C C . ILE A 1 384 ? 6.068 -14.688 23.229 1.00 85.75 384 ILE A C 1
ATOM 2959 O O . ILE A 1 384 ? 6.559 -15.709 23.704 1.00 85.75 384 ILE A O 1
ATOM 2963 N N . ASP A 1 385 ? 4.768 -14.413 23.311 1.00 86.88 385 ASP A N 1
ATOM 2964 C CA . ASP A 1 385 ? 3.782 -15.329 23.886 1.00 86.88 385 ASP A CA 1
ATOM 2965 C C . ASP A 1 385 ? 2.814 -15.832 22.806 1.00 86.88 385 ASP A C 1
ATOM 2967 O O . ASP A 1 385 ? 1.728 -15.297 22.589 1.00 86.88 385 ASP A O 1
ATOM 2971 N N . ILE A 1 386 ? 3.231 -16.880 22.090 1.00 86.25 386 ILE A N 1
ATOM 2972 C CA . ILE A 1 386 ? 2.434 -17.510 21.019 1.00 86.25 386 ILE A CA 1
ATOM 2973 C C . ILE A 1 386 ? 1.177 -18.190 21.585 1.00 86.25 386 ILE A C 1
ATOM 2975 O O . ILE A 1 386 ? 0.209 -18.419 20.858 1.00 86.25 386 ILE A O 1
ATOM 2979 N N . ARG A 1 387 ? 1.187 -18.541 22.877 1.00 87.25 387 ARG A N 1
ATOM 2980 C CA . ARG A 1 387 ? 0.104 -19.293 23.514 1.00 87.25 387 ARG A CA 1
ATOM 2981 C C . ARG A 1 387 ? -1.063 -18.402 23.921 1.00 87.25 387 ARG A C 1
ATOM 2983 O O . ARG A 1 387 ? -2.138 -18.949 24.170 1.00 87.25 387 ARG A O 1
ATOM 2990 N N . ASP A 1 388 ? -0.898 -17.075 23.954 1.00 90.25 388 ASP A N 1
ATOM 2991 C CA . ASP A 1 388 ? -2.009 -16.182 24.283 1.00 90.25 388 ASP A CA 1
ATOM 2992 C C . ASP A 1 388 ? -3.153 -16.355 23.254 1.00 90.25 388 ASP A C 1
ATOM 2994 O O . ASP A 1 388 ? -2.950 -16.181 22.042 1.00 90.25 388 ASP A O 1
ATOM 2998 N N . PRO A 1 389 ? -4.383 -16.668 23.710 1.00 90.75 389 PRO A N 1
ATOM 2999 C CA . PRO A 1 389 ? -5.546 -16.792 22.839 1.00 90.75 389 PRO A CA 1
ATOM 3000 C C . PRO A 1 389 ? -5.787 -15.574 21.938 1.00 90.75 389 PRO A C 1
ATOM 3002 O O . PRO A 1 389 ? -6.269 -15.740 20.819 1.00 90.75 389 PRO A O 1
ATOM 3005 N N . ALA A 1 390 ? -5.445 -14.361 22.384 1.00 89.88 390 ALA A N 1
ATOM 3006 C CA . ALA A 1 390 ? -5.599 -13.134 21.605 1.00 89.88 390 ALA A CA 1
ATOM 3007 C C . ALA A 1 390 ? -4.609 -13.055 20.429 1.00 89.88 390 ALA A C 1
ATOM 3009 O O . ALA A 1 390 ? -4.982 -12.623 19.334 1.00 89.88 390 ALA A O 1
ATOM 3010 N N . VAL A 1 391 ? -3.375 -13.543 20.609 1.00 91.62 391 VAL A N 1
ATOM 3011 C CA . VAL A 1 391 ? -2.389 -13.666 19.521 1.00 91.62 391 VAL A CA 1
ATOM 3012 C C . VAL A 1 391 ? -2.908 -14.653 18.479 1.00 91.62 391 VAL A C 1
ATOM 3014 O O . VAL A 1 391 ? -3.011 -14.313 17.299 1.00 91.62 391 VAL A O 1
ATOM 3017 N N . LYS A 1 392 ? -3.350 -15.842 18.914 1.00 92.56 392 LYS A N 1
ATOM 3018 C CA . LYS A 1 392 ? -3.946 -16.851 18.024 1.00 92.56 392 LYS A CA 1
ATOM 3019 C C . LYS A 1 392 ? -5.177 -16.313 17.290 1.00 92.56 392 LYS A C 1
ATOM 3021 O O . LYS A 1 392 ? -5.300 -16.505 16.082 1.00 92.56 392 LYS A O 1
ATOM 3026 N N . ARG A 1 393 ? -6.069 -15.610 17.995 1.00 91.00 393 ARG A N 1
ATOM 3027 C CA . ARG A 1 393 ? -7.266 -14.982 17.416 1.00 91.00 393 ARG A CA 1
ATOM 3028 C C . ARG A 1 393 ? -6.900 -13.982 16.323 1.00 91.00 393 ARG A C 1
ATOM 3030 O O . ARG A 1 393 ? -7.537 -13.998 15.276 1.00 91.00 393 ARG A O 1
ATOM 3037 N N . THR A 1 394 ? -5.863 -13.171 16.537 1.00 91.06 394 THR A N 1
ATOM 3038 C CA . THR A 1 394 ? -5.380 -12.211 15.533 1.00 91.06 394 THR A CA 1
ATOM 3039 C C . THR A 1 394 ? -4.946 -12.932 14.257 1.00 91.06 394 THR A C 1
ATOM 3041 O O . THR A 1 394 ? -5.442 -12.612 13.183 1.00 91.06 394 THR A O 1
ATOM 3044 N N . PHE A 1 395 ? -4.115 -13.974 14.358 1.00 90.31 395 PHE A N 1
ATOM 3045 C CA . PHE A 1 395 ? -3.686 -14.750 13.186 1.00 90.31 395 PHE A CA 1
ATOM 3046 C C . PHE A 1 395 ? -4.838 -15.454 12.461 1.00 90.31 395 PHE A C 1
ATOM 3048 O O . PHE A 1 395 ? -4.879 -15.455 11.232 1.00 90.31 395 PHE A O 1
ATOM 3055 N N . VAL A 1 396 ? -5.797 -16.020 13.200 1.00 92.00 396 VAL A N 1
ATOM 3056 C CA . VAL A 1 396 ? -6.986 -16.658 12.609 1.00 92.00 396 VAL A CA 1
ATOM 3057 C C . VAL A 1 396 ? -7.833 -15.646 11.840 1.00 92.00 396 VAL A C 1
ATOM 3059 O O . VAL A 1 396 ? -8.329 -15.971 10.767 1.00 92.00 396 VAL A O 1
ATOM 3062 N N . LEU A 1 397 ? -7.972 -14.420 12.353 1.00 88.88 397 LEU A N 1
ATOM 3063 C CA . LEU A 1 397 ? -8.679 -13.335 11.669 1.00 88.88 397 LEU A CA 1
ATOM 3064 C C . LEU A 1 397 ? -7.899 -12.789 10.467 1.00 88.88 397 LEU A C 1
ATOM 3066 O O . LEU A 1 397 ? -8.513 -12.366 9.491 1.00 88.88 397 LEU A O 1
ATOM 3070 N N . MET A 1 398 ? -6.564 -12.828 10.496 1.00 88.62 398 MET A N 1
ATOM 3071 C CA . MET A 1 398 ? -5.745 -12.378 9.368 1.00 88.62 398 MET A CA 1
ATOM 3072 C C . MET A 1 398 ? -5.969 -13.231 8.117 1.00 88.62 398 MET A C 1
ATOM 3074 O O . MET A 1 398 ? -6.083 -12.667 7.039 1.00 88.62 398 MET A O 1
ATOM 3078 N N . VAL A 1 399 ? -6.087 -14.559 8.235 1.00 86.94 399 VAL A N 1
ATOM 3079 C CA . VAL A 1 399 ? -6.232 -15.465 7.076 1.00 86.94 399 VAL A CA 1
ATOM 3080 C C . VAL A 1 399 ? -7.400 -15.089 6.142 1.00 86.94 399 VAL A C 1
ATOM 3082 O O . VAL A 1 399 ? -7.143 -14.846 4.961 1.00 86.94 399 VAL A O 1
ATOM 3085 N N . PRO A 1 400 ? -8.665 -14.998 6.602 1.00 85.19 400 PRO A N 1
ATOM 3086 C CA . PRO A 1 400 ? -9.780 -14.651 5.723 1.00 85.19 400 PRO A CA 1
ATOM 3087 C C . PRO A 1 400 ? -9.666 -13.224 5.174 1.00 85.19 400 PRO A C 1
ATOM 3089 O O . PRO A 1 400 ? -10.044 -12.988 4.028 1.00 85.19 400 PRO A O 1
ATOM 3092 N N . VAL A 1 401 ? -9.103 -12.283 5.941 1.00 83.12 401 VAL A N 1
ATOM 3093 C CA . VAL A 1 401 ? -8.905 -10.902 5.477 1.00 83.12 401 VAL A CA 1
ATOM 3094 C C . VAL A 1 401 ? -7.821 -10.830 4.397 1.00 83.12 401 VAL A C 1
ATOM 3096 O O . VAL A 1 401 ? -8.031 -10.187 3.369 1.00 83.12 401 VAL A O 1
ATOM 3099 N N . THR A 1 402 ? -6.695 -11.527 4.580 1.00 84.19 402 THR A N 1
ATOM 3100 C CA . THR A 1 402 ? -5.631 -11.644 3.575 1.00 84.19 402 THR A CA 1
ATOM 3101 C C . THR A 1 402 ? -6.159 -12.285 2.300 1.00 84.19 402 THR A C 1
ATOM 3103 O O . THR A 1 402 ? -5.832 -11.807 1.223 1.00 84.19 402 THR A O 1
ATOM 3106 N N . ILE A 1 403 ? -6.987 -13.330 2.387 1.00 82.88 403 ILE A N 1
ATOM 3107 C CA . ILE A 1 403 ? -7.570 -13.968 1.197 1.00 82.88 403 ILE A CA 1
ATOM 3108 C C . ILE A 1 403 ? -8.543 -13.011 0.495 1.00 82.88 403 ILE A C 1
ATOM 3110 O O . ILE A 1 403 ? -8.430 -12.799 -0.712 1.00 82.88 403 ILE A O 1
ATOM 3114 N N . GLY A 1 404 ? -9.462 -12.394 1.246 1.00 80.38 404 GLY A N 1
ATOM 3115 C CA . GLY A 1 404 ? -10.489 -11.511 0.688 1.00 80.38 404 GLY A CA 1
ATOM 3116 C C . GLY A 1 404 ? -9.915 -10.264 0.014 1.00 80.38 404 GLY A C 1
ATOM 3117 O O . GLY A 1 404 ? -10.289 -9.937 -1.110 1.00 80.38 404 GLY A O 1
ATOM 3118 N N . LEU A 1 405 ? -8.967 -9.588 0.668 1.00 71.69 405 LEU A N 1
ATOM 3119 C CA . LEU A 1 405 ? -8.317 -8.383 0.135 1.00 71.69 405 LEU A CA 1
ATOM 3120 C C . LEU A 1 405 ? -7.129 -8.712 -0.782 1.00 71.69 405 LEU A C 1
ATOM 3122 O O . LEU A 1 405 ? -6.701 -7.892 -1.598 1.00 71.69 405 LEU A O 1
ATOM 3126 N N . GLY A 1 406 ? -6.605 -9.929 -0.684 1.00 75.31 406 GLY A N 1
ATOM 3127 C CA . GLY A 1 406 ? -5.487 -10.398 -1.483 1.00 75.31 406 GLY A CA 1
ATOM 3128 C C . GLY A 1 406 ? -5.825 -10.710 -2.921 1.00 75.31 406 GLY A C 1
ATOM 3129 O O . GLY A 1 406 ? -4.946 -10.586 -3.769 1.00 75.31 406 GLY A O 1
ATOM 3130 N N . LEU A 1 407 ? -7.085 -11.025 -3.217 1.00 79.19 407 LEU A N 1
ATOM 3131 C CA . LEU A 1 407 ? -7.519 -11.363 -4.568 1.00 79.19 407 LEU A CA 1
ATOM 3132 C C . LEU A 1 407 ? -7.169 -10.262 -5.587 1.00 79.19 407 LEU A C 1
ATOM 3134 O O . LEU A 1 407 ? -6.666 -10.559 -6.667 1.00 79.19 407 LEU A O 1
ATOM 3138 N N . ILE A 1 408 ? -7.332 -8.990 -5.206 1.00 76.31 408 ILE A N 1
ATOM 3139 C CA . ILE A 1 408 ? -6.982 -7.832 -6.048 1.00 76.31 408 ILE A CA 1
ATOM 3140 C C . ILE A 1 408 ? -5.468 -7.775 -6.308 1.00 76.31 408 ILE A C 1
ATOM 3142 O O . ILE A 1 408 ? -5.029 -7.525 -7.429 1.00 76.31 408 ILE A O 1
ATOM 3146 N N . ASN A 1 409 ? -4.655 -8.039 -5.283 1.00 83.12 409 ASN A N 1
ATOM 3147 C CA . ASN A 1 409 ? -3.196 -7.991 -5.391 1.00 83.12 409 ASN A CA 1
ATOM 3148 C C . ASN A 1 409 ? -2.631 -9.190 -6.167 1.00 83.12 409 ASN A C 1
ATOM 3150 O O . ASN A 1 409 ? -1.638 -9.053 -6.878 1.00 83.12 409 ASN A O 1
ATOM 3154 N N . ILE A 1 410 ? -3.273 -10.355 -6.055 1.00 84.94 410 ILE A N 1
ATOM 3155 C CA . ILE A 1 410 ? -2.941 -11.546 -6.842 1.00 84.94 410 ILE A CA 1
ATOM 3156 C C . ILE A 1 410 ? -3.260 -11.298 -8.318 1.00 84.94 410 ILE A C 1
ATOM 3158 O O . ILE A 1 410 ? -2.439 -11.640 -9.166 1.00 84.94 410 ILE A O 1
ATOM 3162 N N . ASN A 1 411 ? -4.387 -10.645 -8.632 1.00 87.50 411 ASN A N 1
ATOM 3163 C CA . ASN A 1 411 ? -4.718 -10.287 -10.012 1.00 87.50 411 ASN A CA 1
ATOM 3164 C C . ASN A 1 411 ? -3.614 -9.441 -10.655 1.00 87.50 411 ASN A C 1
ATOM 3166 O O . ASN A 1 411 ? -3.139 -9.783 -11.728 1.00 87.50 411 ASN A O 1
ATOM 3170 N N . ALA A 1 412 ? -3.120 -8.415 -9.954 1.00 84.19 412 ALA A N 1
ATOM 3171 C CA . ALA A 1 412 ? -2.027 -7.581 -10.457 1.00 84.19 412 ALA A CA 1
ATOM 3172 C C . ALA A 1 412 ? -0.735 -8.380 -10.728 1.00 84.19 412 ALA A C 1
ATOM 3174 O O . ALA A 1 412 ? -0.004 -8.080 -11.672 1.00 84.19 412 ALA A O 1
ATOM 3175 N N . VAL A 1 413 ? -0.447 -9.411 -9.925 1.00 89.56 413 VAL A N 1
ATOM 3176 C CA . VAL A 1 413 ? 0.691 -10.314 -10.167 1.00 89.56 413 VAL A CA 1
ATOM 3177 C C . VAL A 1 413 ? 0.480 -11.150 -11.424 1.00 89.56 413 VAL A C 1
ATOM 3179 O O . VAL A 1 413 ? 1.398 -11.272 -12.236 1.00 89.56 413 VAL A O 1
ATOM 3182 N N . ILE A 1 414 ? -0.722 -11.696 -11.600 1.00 90.38 414 ILE A N 1
ATOM 3183 C CA . ILE A 1 414 ? -1.091 -12.471 -12.787 1.00 90.38 414 ILE A CA 1
ATOM 3184 C C . ILE A 1 414 ? -1.005 -11.587 -14.035 1.00 90.38 414 ILE A C 1
ATOM 3186 O O . ILE A 1 414 ? -0.328 -11.964 -14.990 1.00 90.38 414 ILE A O 1
ATOM 3190 N N . ASP A 1 415 ? -1.592 -10.390 -14.004 1.00 89.06 415 ASP A N 1
ATOM 3191 C CA . ASP A 1 415 ? -1.554 -9.426 -15.109 1.00 89.06 415 ASP A CA 1
ATOM 3192 C C . ASP A 1 415 ? -0.113 -9.149 -15.552 1.00 89.06 415 ASP A C 1
ATOM 3194 O O . ASP A 1 415 ? 0.193 -9.138 -16.743 1.00 89.06 415 ASP A O 1
ATOM 3198 N N . GLN A 1 416 ? 0.801 -8.993 -14.592 1.00 88.19 416 GLN A N 1
ATOM 3199 C CA . GLN A 1 416 ? 2.208 -8.714 -14.864 1.00 88.19 416 GLN A CA 1
ATOM 3200 C C . GLN A 1 416 ? 2.991 -9.918 -15.392 1.00 88.19 416 GLN A C 1
ATOM 3202 O O . GLN A 1 416 ? 3.879 -9.757 -16.238 1.00 88.19 416 GLN A O 1
ATOM 3207 N N . LEU A 1 417 ? 2.652 -11.131 -14.950 1.00 89.62 417 LEU A N 1
ATOM 3208 C CA . LEU A 1 417 ? 3.174 -12.356 -15.557 1.00 89.62 417 LEU A CA 1
ATOM 3209 C C . LEU A 1 417 ? 2.738 -12.449 -17.019 1.00 89.62 417 LEU A C 1
ATOM 3211 O O . LEU A 1 417 ? 3.577 -12.686 -17.890 1.00 89.62 417 LEU A O 1
ATOM 3215 N N . PHE A 1 418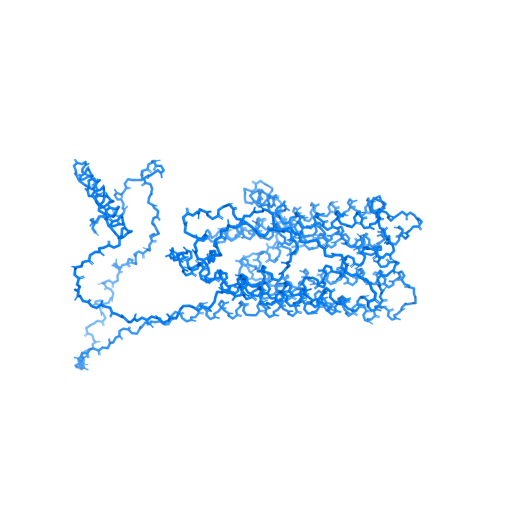 ? 1.461 -12.186 -17.308 1.00 90.12 418 PHE A N 1
ATOM 3216 C CA . PHE A 1 418 ? 0.971 -12.180 -18.682 1.00 90.12 418 PHE A CA 1
ATOM 3217 C C . PHE A 1 418 ? 1.646 -11.094 -19.525 1.00 90.12 418 PHE A C 1
ATOM 3219 O O . PHE A 1 418 ? 2.136 -11.375 -20.620 1.00 90.12 418 PHE A O 1
ATOM 3226 N N . ALA A 1 419 ? 1.752 -9.880 -18.982 1.00 87.50 419 ALA A N 1
ATOM 3227 C CA . ALA A 1 419 ? 2.413 -8.745 -19.618 1.00 87.50 419 ALA A CA 1
ATOM 3228 C C . ALA A 1 419 ? 3.865 -9.039 -19.997 1.00 87.50 419 ALA A C 1
ATOM 3230 O O . ALA A 1 419 ? 4.344 -8.599 -21.042 1.00 87.50 419 ALA A O 1
ATOM 3231 N N . THR A 1 420 ? 4.569 -9.791 -19.153 1.00 86.19 420 THR A N 1
ATOM 3232 C CA . THR A 1 420 ? 5.996 -10.036 -19.348 1.00 86.19 420 THR A CA 1
ATOM 3233 C C . THR A 1 420 ? 6.305 -11.251 -20.228 1.00 86.19 420 THR A C 1
ATOM 3235 O O . THR A 1 420 ? 7.375 -11.294 -20.851 1.00 86.19 420 THR A O 1
ATOM 3238 N N . HIS A 1 421 ? 5.401 -12.235 -20.281 1.00 87.69 421 HIS A N 1
ATOM 3239 C CA . HIS A 1 421 ? 5.588 -13.468 -21.056 1.00 87.69 421 HIS A CA 1
ATOM 3240 C C . HIS A 1 421 ? 4.914 -13.450 -22.425 1.00 87.69 421 HIS A C 1
ATOM 3242 O O . HIS A 1 421 ? 5.476 -14.000 -23.367 1.00 87.69 421 HIS A O 1
ATOM 3248 N N . PHE A 1 422 ? 3.747 -12.815 -22.556 1.00 87.25 422 PHE A N 1
ATOM 3249 C CA . PHE A 1 422 ? 2.941 -12.875 -23.784 1.00 87.25 422 PHE A CA 1
ATOM 3250 C C . PHE A 1 422 ? 2.842 -11.541 -24.534 1.00 87.25 422 PHE A C 1
ATOM 3252 O O . PHE A 1 422 ? 2.394 -11.521 -25.678 1.00 87.25 422 PHE A O 1
ATOM 3259 N N . LEU A 1 423 ? 3.258 -10.430 -23.921 1.00 87.56 423 LEU A N 1
ATOM 3260 C CA . LEU A 1 423 ? 3.278 -9.103 -24.544 1.00 87.56 423 LEU A CA 1
ATOM 3261 C C . LEU A 1 423 ? 4.711 -8.553 -24.653 1.00 87.56 423 LEU A C 1
ATOM 3263 O O . LEU A 1 423 ? 5.706 -9.242 -24.427 1.00 87.56 423 LEU A O 1
ATOM 3267 N N . ASN A 1 424 ? 4.831 -7.277 -25.029 1.00 83.12 424 ASN A N 1
ATOM 3268 C CA . ASN A 1 424 ? 6.112 -6.592 -25.112 1.00 83.12 424 ASN A CA 1
ATOM 3269 C C . ASN A 1 424 ? 6.676 -6.301 -23.710 1.00 83.12 424 ASN A C 1
ATOM 3271 O O . ASN A 1 424 ? 6.329 -5.296 -23.090 1.00 83.12 424 ASN A O 1
ATOM 3275 N N . ARG A 1 425 ? 7.617 -7.133 -23.253 1.00 80.44 425 ARG A N 1
ATOM 3276 C CA . ARG A 1 425 ? 8.335 -6.990 -21.972 1.00 80.44 425 ARG A CA 1
ATOM 3277 C C . ARG A 1 425 ? 8.959 -5.609 -21.736 1.00 80.44 425 ARG A C 1
ATOM 3279 O O . ARG A 1 425 ? 9.075 -5.184 -20.592 1.00 80.44 425 ARG A O 1
ATOM 3286 N N . ASN A 1 426 ? 9.356 -4.899 -22.793 1.00 81.88 426 ASN A N 1
ATOM 3287 C CA . ASN A 1 426 ? 9.996 -3.588 -22.678 1.00 81.88 426 ASN A CA 1
ATOM 3288 C C . ASN A 1 426 ? 9.003 -2.435 -22.482 1.00 81.88 426 ASN A C 1
ATOM 3290 O O . ASN A 1 426 ? 9.454 -1.305 -22.315 1.00 81.88 426 ASN A O 1
ATOM 3294 N N . LEU A 1 427 ? 7.694 -2.684 -22.544 1.00 84.38 427 LEU A N 1
ATOM 3295 C CA . LEU A 1 427 ? 6.660 -1.648 -22.454 1.00 84.38 427 LEU A CA 1
ATOM 3296 C C . LEU A 1 427 ? 5.495 -2.053 -21.545 1.00 84.38 427 LEU A C 1
ATOM 3298 O O . LEU A 1 427 ? 5.021 -1.235 -20.760 1.00 84.38 427 LEU A O 1
ATOM 3302 N N . ALA A 1 428 ? 5.009 -3.287 -21.678 1.00 86.75 428 ALA A N 1
ATOM 3303 C CA . ALA A 1 428 ? 3.749 -3.725 -21.094 1.00 86.75 428 ALA A CA 1
ATOM 3304 C C . ALA A 1 428 ? 3.707 -3.591 -19.560 1.00 86.75 428 ALA A C 1
ATOM 3306 O O . ALA A 1 428 ? 2.720 -3.035 -19.074 1.00 86.75 428 ALA A O 1
ATOM 3307 N N . PRO A 1 429 ? 4.748 -3.979 -18.789 1.00 84.56 429 PRO A N 1
ATOM 3308 C CA . PRO A 1 429 ? 4.684 -3.878 -17.333 1.00 84.56 429 PRO A CA 1
ATOM 3309 C C . PRO A 1 429 ? 4.447 -2.461 -16.799 1.00 84.56 429 PRO A C 1
ATOM 3311 O O . PRO A 1 429 ? 3.556 -2.247 -15.975 1.00 84.56 429 PRO A O 1
ATOM 3314 N N . ALA A 1 430 ? 5.203 -1.479 -17.290 1.00 83.19 430 ALA A N 1
ATOM 3315 C CA . ALA A 1 430 ? 5.065 -0.083 -16.891 1.00 83.19 430 ALA A CA 1
ATOM 3316 C C . ALA A 1 430 ? 3.811 0.569 -17.490 1.00 83.19 430 ALA A C 1
ATOM 3318 O O . ALA A 1 430 ? 3.190 1.409 -16.836 1.00 83.19 430 ALA A O 1
ATOM 3319 N N . ALA A 1 431 ? 3.408 0.182 -18.706 1.00 85.56 431 ALA A N 1
ATOM 3320 C CA . ALA A 1 431 ? 2.186 0.682 -19.331 1.00 85.56 431 ALA A CA 1
ATOM 3321 C C . ALA A 1 431 ? 0.935 0.286 -18.531 1.00 85.56 431 ALA A C 1
ATOM 3323 O O . ALA A 1 431 ? 0.110 1.150 -18.236 1.00 85.56 431 ALA A O 1
ATOM 3324 N N . ILE A 1 432 ? 0.828 -0.980 -18.109 1.00 86.12 432 ILE A N 1
ATOM 3325 C CA . ILE A 1 432 ? -0.300 -1.472 -17.301 1.00 86.12 432 ILE A CA 1
ATOM 3326 C C . ILE A 1 432 ? -0.358 -0.749 -15.955 1.00 86.12 432 ILE A C 1
ATOM 3328 O O . ILE A 1 432 ? -1.422 -0.271 -15.567 1.00 86.12 432 ILE A O 1
ATOM 3332 N N . VAL A 1 433 ? 0.780 -0.595 -15.265 1.00 82.00 433 VAL A N 1
ATOM 3333 C CA . VAL A 1 433 ? 0.831 0.127 -13.980 1.00 82.00 433 VAL A CA 1
ATOM 3334 C C . VAL A 1 433 ? 0.357 1.570 -14.142 1.00 82.00 433 VAL A C 1
ATOM 3336 O O . VAL A 1 433 ? -0.430 2.057 -13.331 1.00 82.00 433 VAL A O 1
ATOM 3339 N N . ARG A 1 434 ? 0.789 2.266 -15.198 1.00 82.31 434 ARG A N 1
ATOM 3340 C CA . ARG A 1 434 ? 0.378 3.656 -15.445 1.00 82.31 434 ARG A CA 1
ATOM 3341 C C . ARG A 1 434 ? -1.092 3.774 -15.820 1.00 82.31 434 ARG A C 1
ATOM 3343 O O . ARG A 1 434 ? -1.766 4.652 -15.286 1.00 82.31 434 ARG A O 1
ATOM 3350 N N . ALA A 1 435 ? -1.598 2.877 -16.662 1.00 84.38 435 ALA A N 1
ATOM 3351 C CA . ALA A 1 435 ? -3.017 2.822 -16.996 1.00 84.38 435 ALA A CA 1
ATOM 3352 C C . ALA A 1 435 ? -3.870 2.574 -15.741 1.00 84.38 435 ALA A C 1
ATOM 3354 O O . ALA A 1 435 ? -4.844 3.286 -15.498 1.00 84.38 435 ALA A O 1
ATOM 3355 N N . PHE A 1 436 ? -3.455 1.636 -14.883 1.00 82.06 436 PHE A N 1
ATOM 3356 C CA . PHE A 1 436 ? -4.140 1.350 -13.624 1.00 82.06 436 PHE A CA 1
ATOM 3357 C C . PHE A 1 436 ? -4.152 2.563 -12.683 1.00 82.06 436 PHE A C 1
ATOM 3359 O O . PHE A 1 436 ? -5.174 2.873 -12.073 1.00 82.06 436 PHE A O 1
ATOM 3366 N N . ARG A 1 437 ? -3.048 3.316 -12.604 1.00 77.62 437 ARG A N 1
ATOM 3367 C CA . ARG A 1 437 ? -2.987 4.559 -11.816 1.00 77.62 437 ARG A CA 1
ATOM 3368 C C . ARG A 1 437 ? -3.927 5.633 -12.351 1.00 77.62 437 ARG A C 1
ATOM 3370 O O . ARG A 1 437 ? -4.597 6.282 -11.550 1.00 77.62 437 ARG A O 1
ATOM 3377 N N . LEU A 1 438 ? -4.009 5.796 -13.672 1.00 78.56 438 LEU A N 1
ATOM 3378 C CA . LEU A 1 438 ? -4.948 6.727 -14.299 1.00 78.56 438 LEU A CA 1
ATOM 3379 C C . LEU A 1 438 ? -6.399 6.349 -13.969 1.00 78.56 438 LEU A C 1
ATOM 3381 O O . LEU A 1 438 ? -7.182 7.219 -13.602 1.00 78.56 438 LEU A O 1
ATOM 3385 N N . TYR A 1 439 ? -6.723 5.054 -14.002 1.00 81.44 439 TYR A N 1
ATOM 3386 C CA . TYR A 1 439 ? -8.020 4.518 -13.579 1.00 81.44 439 TYR A CA 1
ATOM 3387 C C . TYR A 1 439 ? -8.336 4.805 -12.096 1.00 81.44 439 TYR A C 1
ATOM 3389 O O . TYR A 1 439 ? -9.454 5.204 -11.757 1.00 81.44 439 TYR A O 1
ATOM 3397 N N . MET A 1 440 ? -7.355 4.663 -11.197 1.00 76.94 440 MET A N 1
ATOM 3398 C CA . MET A 1 440 ? -7.559 4.881 -9.760 1.00 76.94 440 MET A CA 1
ATOM 3399 C C . MET A 1 440 ? -7.837 6.343 -9.385 1.00 76.94 440 MET A C 1
ATOM 3401 O O . MET A 1 440 ? -8.409 6.584 -8.321 1.00 76.94 440 MET A O 1
ATOM 3405 N N . LEU A 1 441 ? -7.452 7.324 -10.209 1.00 75.50 441 LEU A N 1
ATOM 3406 C CA . LEU A 1 441 ? -7.657 8.747 -9.907 1.00 75.50 441 LEU A CA 1
ATOM 3407 C C . LEU A 1 441 ? -9.146 9.123 -9.776 1.00 75.50 441 LEU A C 1
ATOM 3409 O O . LEU A 1 441 ? -9.553 9.520 -8.678 1.00 75.50 441 LEU A O 1
ATOM 3413 N N . PRO A 1 442 ? -9.992 8.975 -10.818 1.00 77.81 442 PRO A N 1
ATOM 3414 C CA . PRO A 1 442 ? -11.414 9.292 -10.720 1.00 77.81 442 PRO A CA 1
ATOM 3415 C C . PRO A 1 442 ? -12.141 8.348 -9.756 1.00 77.81 442 PRO A C 1
ATOM 3417 O O . PRO A 1 442 ? -12.990 8.797 -8.981 1.00 77.81 442 PRO A O 1
ATOM 3420 N N . GLN A 1 443 ? -11.775 7.060 -9.732 1.00 81.56 443 GLN A N 1
ATOM 3421 C CA . GLN A 1 443 ? -12.329 6.101 -8.773 1.00 81.56 443 GLN A CA 1
ATOM 3422 C C . GLN A 1 443 ? -12.083 6.578 -7.335 1.00 81.56 443 GLN A C 1
ATOM 3424 O O . GLN A 1 443 ? -13.002 6.646 -6.518 1.00 81.56 443 GLN A O 1
ATOM 3429 N N . GLY A 1 444 ? -10.845 6.954 -7.031 1.00 71.19 444 GLY A N 1
ATOM 3430 C CA . GLY A 1 444 ? -10.441 7.433 -5.728 1.00 71.19 444 GLY A CA 1
ATOM 3431 C C . GLY A 1 444 ? -11.135 8.738 -5.347 1.00 71.19 444 GLY A C 1
ATOM 3432 O O . GLY A 1 444 ? -11.693 8.822 -4.254 1.00 71.19 444 GLY A O 1
ATOM 3433 N N . MET A 1 445 ? -11.082 9.754 -6.205 1.00 72.19 445 MET A N 1
ATOM 3434 C CA . MET A 1 445 ? -11.614 11.083 -5.890 1.00 72.19 445 MET A CA 1
ATOM 3435 C C . MET A 1 445 ? -13.132 11.080 -5.727 1.00 72.19 445 MET A C 1
ATOM 3437 O O . MET A 1 445 ? -13.638 11.672 -4.779 1.00 72.19 445 MET A O 1
ATOM 3441 N N . PHE A 1 446 ? -13.854 10.400 -6.618 1.00 79.06 446 PHE A N 1
ATOM 3442 C CA . PHE A 1 446 ? -15.312 10.479 -6.651 1.00 79.06 446 PHE A CA 1
ATOM 3443 C C . PHE A 1 446 ? -15.976 9.316 -5.921 1.00 79.06 446 PHE A C 1
ATOM 3445 O O . PHE A 1 446 ? -16.836 9.539 -5.074 1.00 79.06 446 PHE A O 1
ATOM 3452 N N . SER A 1 447 ? -15.561 8.072 -6.177 1.00 80.50 447 SER A N 1
ATOM 3453 C CA . SER A 1 447 ? -16.269 6.911 -5.610 1.00 80.50 447 SER A CA 1
ATOM 3454 C C . SER A 1 447 ? -16.037 6.790 -4.110 1.00 80.50 447 SER A C 1
ATOM 3456 O O . SER A 1 447 ? -16.986 6.599 -3.355 1.00 80.50 447 SER A O 1
ATOM 3458 N N . VAL A 1 448 ? -14.784 6.939 -3.664 1.00 75.50 448 VAL A N 1
ATOM 3459 C CA . VAL A 1 448 ? -14.454 6.819 -2.235 1.00 75.50 448 VAL A CA 1
ATOM 3460 C C . VAL A 1 448 ? -15.047 7.980 -1.444 1.00 75.50 448 VAL A C 1
ATOM 3462 O O . VAL A 1 448 ? -15.630 7.741 -0.396 1.00 75.50 448 VAL A O 1
ATOM 3465 N N . ALA A 1 449 ? -14.974 9.217 -1.948 1.00 72.75 449 ALA A N 1
ATOM 3466 C CA . ALA A 1 449 ? -15.566 10.368 -1.264 1.00 72.75 449 ALA A CA 1
ATOM 3467 C C . ALA A 1 449 ? -17.081 10.200 -1.071 1.00 72.75 449 ALA A C 1
ATOM 3469 O O . ALA A 1 449 ? -17.592 10.379 0.034 1.00 72.75 449 ALA A O 1
ATOM 3470 N N . VAL A 1 450 ? -17.789 9.789 -2.128 1.00 79.69 450 VAL A N 1
ATOM 3471 C CA . VAL A 1 450 ? -19.234 9.549 -2.067 1.00 79.69 450 VAL A CA 1
ATOM 3472 C C . VAL A 1 450 ? -19.563 8.402 -1.112 1.00 79.69 450 VAL A C 1
ATOM 3474 O O . VAL A 1 450 ? -20.457 8.546 -0.280 1.00 79.69 450 VAL A O 1
ATOM 3477 N N . ALA A 1 451 ? -18.817 7.295 -1.162 1.00 80.75 451 ALA A N 1
ATOM 3478 C CA . ALA A 1 451 ? -19.003 6.177 -0.239 1.00 80.75 451 ALA A CA 1
ATOM 3479 C C . ALA A 1 451 ? -18.796 6.598 1.225 1.00 80.75 451 ALA A C 1
ATOM 3481 O O . ALA A 1 451 ? -19.637 6.288 2.066 1.00 80.75 451 ALA A O 1
ATOM 3482 N N . THR A 1 452 ? -17.738 7.356 1.526 1.00 71.88 452 THR A N 1
ATOM 3483 C CA . THR A 1 452 ? -17.439 7.842 2.883 1.00 71.88 452 THR A CA 1
ATOM 3484 C C . THR A 1 452 ? -18.546 8.741 3.430 1.00 71.88 452 THR A C 1
ATOM 3486 O O . THR A 1 452 ? -18.900 8.627 4.600 1.00 71.88 452 THR A O 1
ATOM 3489 N N . VAL A 1 453 ? -19.125 9.611 2.598 1.00 77.00 453 VAL A N 1
ATOM 3490 C CA . VAL A 1 453 ? -20.215 10.510 3.015 1.00 77.00 453 VAL A CA 1
ATOM 3491 C C . VAL A 1 453 ? -21.535 9.758 3.193 1.00 77.00 453 VAL A C 1
ATOM 3493 O O . VAL A 1 453 ? -22.290 10.038 4.124 1.00 77.00 453 VAL A O 1
ATOM 3496 N N . LEU A 1 454 ? -21.830 8.792 2.321 1.00 85.00 454 LEU A N 1
ATOM 3497 C CA . LEU A 1 454 ? -23.089 8.048 2.370 1.00 85.00 454 LEU A CA 1
ATOM 3498 C C . LEU A 1 454 ? -23.090 6.949 3.435 1.00 85.00 454 LEU A C 1
ATOM 3500 O O . LEU A 1 454 ? -24.152 6.631 3.963 1.00 85.00 454 LEU A O 1
ATOM 3504 N N . PHE A 1 455 ? -21.938 6.370 3.778 1.00 81.94 455 PHE A N 1
ATOM 3505 C CA . PHE A 1 455 ? -21.866 5.222 4.684 1.00 81.94 455 PHE A CA 1
ATOM 3506 C C . PHE A 1 455 ? -22.473 5.478 6.081 1.00 81.94 455 PHE A C 1
ATOM 3508 O O . PHE A 1 455 ? -23.257 4.637 6.537 1.00 81.94 455 PHE A O 1
ATOM 3515 N N . PRO A 1 456 ? -22.227 6.623 6.754 1.00 78.94 456 PRO A N 1
ATOM 3516 C CA . PRO A 1 456 ? -22.894 6.945 8.015 1.00 78.94 456 PRO A CA 1
ATOM 3517 C C . PRO A 1 456 ? -24.413 7.082 7.866 1.00 78.94 456 PRO A C 1
ATOM 3519 O O . PRO A 1 456 ? -25.161 6.633 8.733 1.00 78.94 456 PRO A O 1
ATOM 3522 N N . LEU A 1 457 ? -24.886 7.669 6.759 1.00 83.19 457 LEU A N 1
ATOM 3523 C CA . LEU A 1 457 ? -26.319 7.813 6.478 1.00 83.19 457 LEU A CA 1
ATOM 3524 C C . LEU A 1 457 ? -26.975 6.445 6.280 1.00 83.19 457 LEU A C 1
ATOM 3526 O O . LEU A 1 457 ? -28.001 6.158 6.892 1.00 83.19 457 LEU A O 1
ATOM 3530 N N . LEU A 1 458 ? -26.345 5.575 5.489 1.00 91.50 458 LEU A N 1
ATOM 3531 C CA . LEU A 1 458 ? -26.802 4.207 5.257 1.00 91.50 458 LEU A CA 1
ATOM 3532 C C . LEU A 1 458 ? -26.822 3.392 6.554 1.00 91.50 458 LEU A C 1
ATOM 3534 O O . LEU A 1 458 ? -27.815 2.723 6.828 1.00 91.50 458 LEU A O 1
ATOM 3538 N N . SER A 1 459 ? -25.784 3.512 7.386 1.00 85.81 459 SER A N 1
ATOM 3539 C CA . SER A 1 459 ? -25.729 2.870 8.706 1.00 85.81 459 SER A CA 1
ATOM 3540 C C . SER A 1 459 ? -26.860 3.346 9.626 1.00 85.81 459 SER A C 1
ATOM 3542 O O . SER A 1 459 ? -27.478 2.534 10.310 1.00 85.81 459 SER A O 1
ATOM 3544 N N . ARG A 1 460 ? -27.195 4.647 9.613 1.00 85.62 460 ARG A N 1
ATOM 3545 C CA . ARG A 1 460 ? -28.318 5.198 10.397 1.00 85.62 460 ARG A CA 1
ATOM 3546 C C . ARG A 1 460 ? -29.679 4.735 9.883 1.00 85.62 460 ARG A C 1
ATOM 3548 O O . ARG A 1 460 ? -30.535 4.422 10.704 1.00 85.62 460 ARG A O 1
ATOM 3555 N N . HIS A 1 461 ? -29.885 4.689 8.565 1.00 91.81 461 HIS A N 1
ATOM 3556 C CA . HIS A 1 461 ? -31.123 4.154 7.988 1.00 91.81 461 HIS A CA 1
ATOM 3557 C C . HIS A 1 461 ? -31.292 2.669 8.324 1.00 91.81 461 HIS A C 1
ATOM 3559 O O . HIS A 1 461 ? -32.365 2.273 8.766 1.00 91.81 461 HIS A O 1
ATOM 3565 N N . ALA A 1 462 ? -30.224 1.872 8.209 1.00 92.56 462 ALA A N 1
ATOM 3566 C CA . ALA A 1 462 ? -30.244 0.451 8.552 1.00 92.56 462 ALA A CA 1
ATOM 3567 C C . ALA A 1 462 ? -30.534 0.212 10.044 1.00 92.56 462 ALA A C 1
ATOM 3569 O O . ALA A 1 462 ? -31.391 -0.600 10.374 1.00 92.56 462 ALA A O 1
ATOM 3570 N N . ALA A 1 463 ? -29.893 0.963 10.947 1.00 92.69 463 ALA A N 1
ATOM 3571 C CA . ALA A 1 463 ? -30.121 0.846 12.391 1.00 92.69 463 ALA A CA 1
ATOM 3572 C C . ALA A 1 463 ? -31.546 1.238 12.827 1.00 92.69 463 ALA A C 1
ATOM 3574 O O . ALA A 1 463 ? -32.001 0.824 13.888 1.00 92.69 463 ALA A O 1
ATOM 3575 N N . ARG A 1 464 ? -32.240 2.055 12.025 1.00 94.69 464 ARG A N 1
ATOM 3576 C CA . ARG A 1 464 ? -33.631 2.479 12.254 1.00 94.69 464 ARG A CA 1
ATOM 3577 C C . ARG A 1 464 ? -34.650 1.646 11.477 1.00 94.69 464 ARG A C 1
ATOM 3579 O O . ARG A 1 464 ? -35.826 1.987 11.505 1.00 94.69 464 ARG A O 1
ATOM 3586 N N . GLU A 1 465 ? -34.200 0.620 10.752 1.00 94.31 465 GLU A N 1
ATOM 3587 C CA . GLU A 1 465 ? -35.025 -0.183 9.839 1.00 94.31 465 GLU A CA 1
ATOM 3588 C C . GLU A 1 465 ? -35.763 0.655 8.765 1.00 94.31 465 GLU A C 1
ATOM 3590 O O . GLU A 1 465 ? -36.770 0.233 8.196 1.00 94.31 465 GLU A O 1
ATOM 3595 N N . ASP A 1 466 ? -35.247 1.845 8.433 1.00 95.50 466 ASP A N 1
ATOM 3596 C CA . ASP A 1 466 ? -35.799 2.731 7.402 1.00 95.50 466 ASP A CA 1
ATOM 3597 C C . ASP A 1 466 ? -35.286 2.331 6.009 1.00 95.50 466 ASP A C 1
ATOM 3599 O O . ASP A 1 466 ? -34.399 2.954 5.414 1.00 95.50 466 ASP A O 1
ATOM 3603 N N . TRP A 1 467 ? -35.858 1.255 5.470 1.00 95.00 467 TRP A N 1
ATOM 3604 C CA . TRP A 1 467 ? -35.488 0.713 4.159 1.00 95.00 467 TRP A CA 1
ATOM 3605 C C . TRP A 1 467 ? -35.828 1.650 2.991 1.00 95.00 467 TRP A C 1
ATOM 3607 O O . TRP A 1 467 ? -35.180 1.597 1.940 1.00 95.00 467 TRP A O 1
ATOM 3617 N N . ALA A 1 468 ? -36.823 2.527 3.156 1.00 96.44 468 ALA A N 1
ATOM 3618 C CA . ALA A 1 468 ? -37.200 3.502 2.139 1.00 96.44 468 ALA A CA 1
ATOM 3619 C C . ALA A 1 468 ? -36.134 4.601 2.005 1.00 96.44 468 ALA A C 1
ATOM 3621 O O . ALA A 1 468 ? -35.687 4.884 0.887 1.00 96.44 468 ALA A O 1
ATOM 3622 N N . GLY A 1 469 ? -35.688 5.162 3.135 1.00 92.62 469 GLY A N 1
ATOM 3623 C CA . GLY A 1 469 ? -34.569 6.101 3.201 1.00 92.62 469 GLY A CA 1
ATOM 3624 C C . GLY A 1 469 ? -33.243 5.468 2.776 1.00 92.62 469 GLY A C 1
ATOM 3625 O O . GLY A 1 469 ? -32.468 6.077 2.037 1.00 92.62 469 GLY A O 1
ATOM 3626 N N . PHE A 1 470 ? -33.012 4.201 3.132 1.00 95.25 470 PHE A N 1
ATOM 3627 C CA . PHE A 1 470 ? -31.848 3.450 2.659 1.00 95.25 470 PHE A CA 1
ATOM 3628 C C . PHE A 1 470 ? -31.822 3.359 1.126 1.00 95.25 470 PHE A C 1
ATOM 3630 O O . PHE A 1 470 ? -30.839 3.743 0.490 1.00 95.25 470 PHE A O 1
ATOM 3637 N N . ARG A 1 471 ? -32.925 2.913 0.505 1.00 96.94 471 ARG A N 1
ATOM 3638 C CA . ARG A 1 471 ? -33.021 2.758 -0.956 1.00 96.94 471 ARG A CA 1
ATOM 3639 C C . ARG A 1 471 ? -32.854 4.086 -1.692 1.00 96.94 471 ARG A C 1
ATOM 3641 O O . ARG A 1 471 ? -32.176 4.124 -2.719 1.00 96.94 471 ARG A O 1
ATOM 3648 N N . SER A 1 472 ? -33.459 5.169 -1.198 1.00 96.00 472 SER A N 1
ATOM 3649 C CA . SER A 1 472 ? -33.329 6.494 -1.821 1.00 96.00 472 SER A CA 1
ATOM 3650 C C . SER A 1 472 ? -31.898 7.035 -1.720 1.00 96.00 472 SER A C 1
ATOM 3652 O O . SER A 1 472 ? -31.383 7.585 -2.697 1.00 96.00 472 SER A O 1
ATOM 3654 N N . THR A 1 473 ? -31.226 6.804 -0.590 1.00 92.19 473 THR A N 1
ATOM 3655 C CA . THR A 1 473 ? -29.823 7.178 -0.366 1.00 92.19 473 THR A CA 1
ATOM 3656 C C . THR A 1 473 ? -28.886 6.398 -1.289 1.00 92.19 473 THR A C 1
ATOM 3658 O O . THR A 1 473 ? -28.056 7.005 -1.967 1.00 92.19 473 THR A O 1
ATOM 3661 N N . VAL A 1 474 ? -29.066 5.076 -1.411 1.00 95.50 474 VAL A N 1
ATOM 3662 C CA . VAL A 1 474 ? -28.307 4.236 -2.357 1.00 95.50 474 VAL A CA 1
ATOM 3663 C C . VAL A 1 474 ? -28.524 4.688 -3.802 1.00 95.50 474 VAL A C 1
ATOM 3665 O O . VAL A 1 474 ? -27.554 4.875 -4.535 1.00 95.50 474 VAL A O 1
ATOM 3668 N N . ALA A 1 475 ? -29.774 4.921 -4.217 1.00 96.31 475 ALA A N 1
ATOM 3669 C CA . ALA A 1 475 ? -30.085 5.380 -5.571 1.00 96.31 475 ALA A CA 1
ATOM 3670 C C . ALA A 1 475 ? -29.459 6.751 -5.878 1.00 96.31 475 ALA A C 1
ATOM 3672 O O . ALA A 1 475 ? -28.962 6.975 -6.982 1.00 96.31 475 ALA A O 1
ATOM 3673 N N . THR A 1 476 ? -29.456 7.660 -4.900 1.00 92.50 476 THR A N 1
ATOM 3674 C CA . THR A 1 476 ? -28.807 8.973 -5.022 1.00 92.50 476 THR A CA 1
ATOM 3675 C C . THR A 1 476 ? -27.295 8.822 -5.155 1.00 92.50 476 THR A C 1
ATOM 3677 O O . THR A 1 476 ? -26.706 9.424 -6.049 1.00 92.50 476 THR A O 1
ATOM 3680 N N . GLY A 1 477 ? -26.679 7.967 -4.334 1.00 90.94 477 GLY A N 1
ATOM 3681 C CA . GLY A 1 477 ? -25.254 7.661 -4.418 1.00 90.94 477 GLY A CA 1
ATOM 3682 C C . GLY A 1 477 ? -24.844 7.077 -5.763 1.00 90.94 477 GLY A C 1
ATOM 3683 O O . GLY A 1 477 ? -23.920 7.586 -6.388 1.00 90.94 477 GLY A O 1
ATOM 3684 N N . LEU A 1 478 ? -25.575 6.071 -6.251 1.00 94.12 478 LEU A N 1
ATOM 3685 C CA . LEU A 1 478 ? -25.355 5.477 -7.572 1.00 94.12 478 LEU A CA 1
ATOM 3686 C C . LEU A 1 478 ? -25.453 6.520 -8.685 1.00 94.12 478 LEU A C 1
ATOM 3688 O O . LEU A 1 478 ? -24.551 6.598 -9.510 1.00 94.12 478 LEU A O 1
ATOM 3692 N N . ARG A 1 479 ? -26.488 7.372 -8.682 1.00 93.88 479 ARG A N 1
ATOM 3693 C CA . ARG A 1 479 ? -26.612 8.456 -9.673 1.00 93.88 479 ARG A CA 1
ATOM 3694 C C . ARG A 1 479 ? -25.430 9.414 -9.623 1.00 93.88 479 ARG A C 1
ATOM 3696 O O . ARG A 1 479 ? -24.943 9.802 -10.676 1.00 93.88 479 ARG A O 1
ATOM 3703 N N . LEU A 1 480 ? -24.970 9.781 -8.429 1.00 90.19 480 LEU A N 1
ATOM 3704 C CA . LEU A 1 480 ? -23.862 10.720 -8.260 1.00 90.19 480 LEU A CA 1
ATOM 3705 C C . LEU A 1 480 ? -22.536 10.114 -8.741 1.00 90.19 480 LEU A C 1
ATOM 3707 O O . LEU A 1 480 ? -21.798 10.761 -9.479 1.00 90.19 480 LEU A O 1
ATOM 3711 N N . ILE A 1 481 ? -22.274 8.848 -8.399 1.00 91.50 481 ILE A N 1
ATOM 3712 C CA . ILE A 1 481 ? -21.104 8.102 -8.880 1.00 91.50 481 ILE A CA 1
ATOM 3713 C C . ILE A 1 481 ? -21.162 7.945 -10.402 1.00 91.50 481 ILE A C 1
ATOM 3715 O O . ILE A 1 481 ? -20.180 8.247 -11.071 1.00 91.50 481 ILE A O 1
ATOM 3719 N N . SER A 1 482 ? -22.298 7.534 -10.974 1.00 91.69 482 SER A N 1
ATOM 3720 C CA . SER A 1 482 ? -22.455 7.393 -12.428 1.00 91.69 482 SER A CA 1
ATOM 3721 C C . SER A 1 482 ? -22.301 8.726 -13.159 1.00 91.69 482 SER A C 1
ATOM 3723 O O . SER A 1 482 ? -21.616 8.780 -14.176 1.00 91.69 482 SER A O 1
ATOM 3725 N N . PHE A 1 483 ? -22.883 9.805 -12.632 1.00 92.06 483 PHE A N 1
ATOM 3726 C CA . PHE A 1 483 ? -22.769 11.147 -13.203 1.00 92.06 483 PHE A CA 1
ATOM 3727 C C . PHE A 1 483 ? -21.316 11.641 -13.251 1.00 92.06 483 PHE A C 1
ATOM 3729 O O . PHE A 1 483 ? -20.947 12.346 -14.183 1.00 92.06 483 PHE A O 1
ATOM 3736 N N . LEU A 1 484 ? -20.481 11.241 -12.287 1.00 88.12 484 LEU A N 1
ATOM 3737 C CA . LEU A 1 484 ? -19.063 11.610 -12.235 1.00 88.12 484 LEU A CA 1
ATOM 3738 C C . LEU A 1 484 ? -18.167 10.653 -13.041 1.00 88.12 484 LEU A C 1
ATOM 3740 O O . LEU A 1 484 ? -17.264 11.098 -13.748 1.00 88.12 484 LEU A O 1
ATOM 3744 N N . LEU A 1 485 ? -18.404 9.341 -12.958 1.00 90.00 485 LEU A N 1
ATOM 3745 C CA . LEU A 1 485 ? -17.539 8.329 -13.571 1.00 90.00 485 LEU A CA 1
ATOM 3746 C C . LEU A 1 485 ? -17.813 8.093 -15.056 1.00 90.00 485 LEU A C 1
ATOM 3748 O O . LEU A 1 485 ? -16.871 7.761 -15.773 1.00 90.00 485 LEU A O 1
ATOM 3752 N N . LEU A 1 486 ? -19.050 8.242 -15.544 1.00 92.38 486 LEU A N 1
ATOM 3753 C CA . LEU A 1 486 ? -19.343 8.038 -16.970 1.00 92.38 486 LEU A CA 1
ATOM 3754 C C . LEU A 1 486 ? -18.607 9.058 -17.858 1.00 92.38 486 LEU A C 1
ATOM 3756 O O . LEU A 1 486 ? -17.929 8.622 -18.791 1.00 92.38 486 LEU A O 1
ATOM 3760 N N . PRO A 1 487 ? -18.632 10.377 -17.565 1.00 89.44 487 PRO A N 1
ATOM 3761 C CA . PRO A 1 487 ? -17.844 11.346 -18.324 1.00 89.44 487 PRO A CA 1
ATOM 3762 C C . PRO A 1 487 ? -16.339 11.113 -18.185 1.00 89.44 487 PRO A C 1
ATOM 3764 O O . PRO A 1 487 ? -15.621 11.198 -19.176 1.00 89.44 487 PRO A O 1
ATOM 3767 N N . ALA A 1 488 ? -15.857 10.770 -16.984 1.00 87.00 488 ALA A N 1
ATOM 3768 C CA . ALA A 1 488 ? -14.441 10.476 -16.760 1.00 87.00 488 ALA A CA 1
ATOM 3769 C C . ALA A 1 488 ? -13.970 9.257 -17.569 1.00 87.00 488 ALA A C 1
ATOM 3771 O O . ALA A 1 488 ? -12.887 9.283 -18.144 1.00 87.00 488 ALA A O 1
ATOM 3772 N N . SER A 1 489 ? -14.801 8.215 -17.660 1.00 88.88 489 SER A N 1
ATOM 3773 C CA . SER A 1 489 ? -14.516 7.020 -18.461 1.00 88.88 489 SER A CA 1
ATOM 3774 C C . SER A 1 489 ? -14.502 7.340 -19.955 1.00 88.88 489 SER A C 1
ATOM 3776 O O . SER A 1 489 ? -13.614 6.885 -20.665 1.00 88.88 489 SER A O 1
ATOM 3778 N N . ALA A 1 490 ? -15.450 8.154 -20.432 1.00 89.81 490 ALA A N 1
ATOM 3779 C CA . ALA A 1 490 ? -15.474 8.603 -21.823 1.00 89.81 490 ALA A CA 1
ATOM 3780 C C . ALA A 1 490 ? -14.242 9.457 -22.164 1.00 89.81 490 ALA A C 1
ATOM 3782 O O . ALA A 1 490 ? -13.614 9.233 -23.194 1.00 89.81 490 ALA A O 1
ATOM 3783 N N . ALA A 1 491 ? -13.853 10.383 -21.282 1.00 86.69 491 ALA A N 1
ATOM 3784 C CA . ALA A 1 491 ? -12.645 11.187 -21.448 1.00 86.69 491 ALA A CA 1
ATOM 3785 C C . ALA A 1 491 ? -11.380 10.315 -21.479 1.00 86.69 491 ALA A C 1
ATOM 3787 O O . ALA A 1 491 ? -10.542 10.487 -22.357 1.00 86.69 491 ALA A O 1
ATOM 3788 N N . ALA A 1 492 ? -11.272 9.345 -20.567 1.00 83.75 492 ALA A N 1
ATOM 3789 C CA . ALA A 1 492 ? -10.150 8.412 -20.514 1.00 83.75 492 ALA A CA 1
ATOM 3790 C C . ALA A 1 492 ? -10.097 7.434 -21.699 1.00 83.75 492 ALA A C 1
ATOM 3792 O O . ALA A 1 492 ? -9.038 6.891 -21.965 1.00 83.75 492 ALA A O 1
ATOM 3793 N N . ALA A 1 493 ? -11.217 7.177 -22.382 1.00 85.25 493 ALA A N 1
ATOM 3794 C CA . ALA A 1 493 ? -11.247 6.342 -23.583 1.00 85.25 493 ALA A CA 1
ATOM 3795 C C . ALA A 1 493 ? -10.835 7.101 -24.857 1.00 85.25 493 ALA A C 1
ATOM 3797 O O . ALA A 1 493 ? -10.478 6.473 -25.851 1.00 85.25 493 ALA A O 1
ATOM 3798 N N . VAL A 1 494 ? -10.953 8.433 -24.852 1.00 85.62 494 VAL A N 1
ATOM 3799 C CA . VAL A 1 494 ? -10.553 9.305 -25.969 1.00 85.62 494 VAL A CA 1
ATOM 3800 C C . VAL A 1 494 ? -9.071 9.685 -25.883 1.00 85.62 494 VAL A C 1
ATOM 3802 O O . VAL A 1 494 ? -8.432 9.833 -26.925 1.00 85.62 494 VAL A O 1
ATOM 3805 N N . LEU A 1 495 ? -8.558 9.872 -24.662 1.00 72.81 495 LEU A N 1
ATOM 3806 C CA . LEU A 1 495 ? -7.138 10.092 -24.355 1.00 72.81 495 LEU A CA 1
ATOM 3807 C C . LEU A 1 495 ? -6.330 8.800 -24.503 1.00 72.81 495 LEU A C 1
ATOM 3809 O O . LEU A 1 495 ? -5.169 8.909 -24.958 1.00 72.81 495 LEU A O 1
#